Protein AF-A0A7Z9VWR6-F1 (afdb_monomer_lite)

Structure (mmCIF, N/CA/C/O backbone):
data_AF-A0A7Z9VWR6-F1
#
_entry.id   AF-A0A7Z9VWR6-F1
#
loop_
_atom_site.group_PDB
_atom_site.id
_atom_site.type_symbol
_atom_site.label_atom_id
_atom_site.label_alt_id
_atom_site.label_comp_id
_atom_site.label_asym_id
_atom_site.label_entity_id
_atom_site.label_seq_id
_atom_site.pdbx_PDB_ins_code
_atom_site.Cartn_x
_atom_site.Cartn_y
_atom_site.Cartn_z
_atom_site.occupancy
_atom_site.B_iso_or_equiv
_atom_site.auth_seq_id
_atom_site.auth_comp_id
_atom_site.auth_asym_id
_atom_site.auth_atom_id
_atom_site.pdbx_PDB_model_num
ATOM 1 N N . MET A 1 1 ? -10.856 31.402 -18.847 1.00 43.47 1 MET A N 1
ATOM 2 C CA . MET A 1 1 ? -9.515 31.817 -19.332 1.00 43.47 1 MET A CA 1
ATOM 3 C C . MET A 1 1 ? -8.543 30.628 -19.411 1.00 43.47 1 MET A C 1
ATOM 5 O O . MET A 1 1 ? -7.943 30.442 -20.462 1.00 43.47 1 MET A O 1
ATOM 9 N N . GLN A 1 2 ? -8.460 29.761 -18.387 1.00 47.66 2 GLN A N 1
ATOM 10 C CA . GLN A 1 2 ? -7.622 28.541 -18.389 1.00 47.66 2 GLN A CA 1
ATOM 11 C C . GLN A 1 2 ? -7.919 27.548 -19.532 1.00 47.66 2 GLN A C 1
ATOM 13 O O . GLN A 1 2 ? -6.990 27.059 -20.160 1.00 47.66 2 GLN A O 1
ATOM 18 N N . THR A 1 3 ? -9.185 27.295 -19.879 1.00 52.75 3 THR A N 1
ATOM 19 C CA . THR A 1 3 ? -9.566 26.319 -20.926 1.00 52.75 3 THR A CA 1
ATOM 20 C C . THR A 1 3 ? -9.165 26.751 -22.343 1.00 52.75 3 THR A C 1
ATOM 22 O O . THR A 1 3 ? -8.863 25.914 -23.189 1.00 52.75 3 THR A O 1
ATOM 25 N N . ILE A 1 4 ? -9.125 28.065 -22.599 1.00 48.59 4 ILE A N 1
ATOM 26 C CA . ILE A 1 4 ? -8.698 28.645 -23.884 1.00 48.59 4 ILE A CA 1
ATOM 27 C C . ILE A 1 4 ? -7.164 28.621 -23.980 1.00 48.59 4 ILE A C 1
ATOM 29 O O . ILE A 1 4 ? -6.626 28.216 -25.003 1.00 48.59 4 ILE A O 1
ATOM 33 N N . LEU A 1 5 ? -6.454 28.946 -22.891 1.00 46.69 5 LEU A N 1
ATOM 34 C CA . LEU A 1 5 ? -4.991 28.831 -22.809 1.00 46.69 5 LEU A CA 1
ATOM 35 C C . LEU A 1 5 ? -4.502 27.374 -22.932 1.00 46.69 5 LEU A C 1
ATOM 37 O O . LEU A 1 5 ? -3.526 27.132 -23.637 1.00 46.69 5 LEU A O 1
ATOM 41 N N . LYS A 1 6 ? -5.204 26.401 -22.325 1.00 55.91 6 LYS A N 1
ATOM 42 C CA . LYS A 1 6 ? -4.898 24.956 -22.433 1.00 55.91 6 LYS A CA 1
ATOM 43 C C . LYS A 1 6 ? -5.096 24.446 -23.872 1.00 55.91 6 LYS A C 1
ATOM 45 O O . LYS A 1 6 ? -4.271 23.686 -24.361 1.00 55.91 6 LYS A O 1
ATOM 50 N N . LYS A 1 7 ? -6.123 24.929 -24.590 1.00 56.31 7 LYS A N 1
ATOM 51 C CA . LYS A 1 7 ? -6.352 24.610 -26.016 1.00 56.31 7 LYS A CA 1
ATOM 52 C C . LYS A 1 7 ? -5.317 25.220 -26.969 1.00 56.31 7 LYS A C 1
ATOM 54 O O . LYS A 1 7 ? -5.042 24.622 -28.001 1.00 56.31 7 LYS A O 1
ATOM 59 N N . VAL A 1 8 ? -4.768 26.396 -26.654 1.00 52.62 8 VAL A N 1
ATOM 60 C CA . VAL A 1 8 ? -3.814 27.102 -27.533 1.00 52.62 8 VAL A CA 1
ATOM 61 C C . VAL A 1 8 ? -2.360 26.684 -27.274 1.00 52.62 8 VAL A C 1
ATOM 63 O O . VAL A 1 8 ? -1.583 26.593 -28.218 1.00 52.62 8 VAL A O 1
ATOM 66 N N . PHE A 1 9 ? -1.984 26.390 -26.023 1.00 58.44 9 PHE A N 1
ATOM 67 C CA . PHE A 1 9 ? -0.590 26.108 -25.641 1.00 58.44 9 PHE A CA 1
ATOM 68 C C . PHE A 1 9 ? -0.326 24.684 -25.109 1.00 58.44 9 PHE A C 1
ATOM 70 O O . PHE A 1 9 ? 0.810 24.395 -24.717 1.00 58.44 9 PHE A O 1
ATOM 77 N N . GLY A 1 10 ? -1.339 23.813 -25.070 1.00 69.56 10 GLY A N 1
ATOM 78 C CA . GLY A 1 10 ? -1.248 22.465 -24.496 1.00 69.56 10 GLY A CA 1
ATOM 79 C C . GLY A 1 10 ? -1.146 22.443 -22.964 1.00 69.56 10 GLY A C 1
ATOM 80 O O . GLY A 1 10 ? -0.957 23.475 -22.309 1.00 69.56 10 GLY A O 1
ATOM 81 N N . SER A 1 11 ? -1.291 21.250 -22.389 1.00 85.50 11 SER A N 1
ATOM 82 C CA . SER A 1 11 ? -1.062 20.948 -20.971 1.00 85.50 11 SER A CA 1
ATOM 83 C C . SER A 1 11 ? 0.440 20.959 -20.605 1.00 85.50 11 SER A C 1
ATOM 85 O O . SER A 1 11 ? 1.300 21.007 -21.488 1.00 85.50 11 SER A O 1
ATOM 87 N N . LYS A 1 12 ? 0.781 20.926 -19.300 1.00 87.88 12 LYS A N 1
ATOM 88 C CA . LYS A 1 12 ? 2.175 20.723 -18.829 1.00 87.88 12 LYS A CA 1
ATOM 89 C C . LYS A 1 12 ? 2.735 19.423 -19.424 1.00 87.88 12 LYS A C 1
ATOM 91 O O . LYS A 1 12 ? 3.821 19.447 -19.997 1.00 87.88 12 LYS A O 1
ATOM 96 N N . SER A 1 13 ? 1.940 18.354 -19.367 1.00 89.69 13 SER A N 1
ATOM 97 C CA . SER A 1 13 ? 2.261 17.042 -19.929 1.00 89.69 13 SER A CA 1
ATOM 98 C C . SER A 1 13 ? 2.502 17.109 -21.438 1.00 89.69 13 SER A C 1
ATOM 100 O O . SER A 1 13 ? 3.512 16.604 -21.906 1.00 89.69 13 SER A O 1
ATOM 102 N N . ASP A 1 14 ? 1.669 17.825 -22.204 1.00 88.88 14 ASP A N 1
ATOM 103 C CA . ASP A 1 14 ? 1.823 17.920 -23.668 1.00 88.88 14 ASP A CA 1
ATOM 104 C C . ASP A 1 14 ? 3.159 18.562 -24.059 1.00 88.88 14 ASP A C 1
ATOM 106 O O . ASP A 1 14 ? 3.779 18.190 -25.055 1.00 88.88 14 ASP A O 1
ATOM 110 N N . ARG A 1 15 ? 3.599 19.567 -23.293 1.00 90.69 15 ARG A N 1
ATOM 111 C CA . ARG A 1 15 ? 4.883 20.235 -23.530 1.00 90.69 15 ARG A CA 1
ATOM 112 C C . ARG A 1 15 ? 6.048 19.331 -23.163 1.00 90.69 15 ARG A C 1
ATOM 114 O O . ARG A 1 15 ? 7.011 19.291 -23.917 1.00 90.69 15 ARG A O 1
ATOM 121 N N . GLU A 1 16 ? 5.951 18.617 -22.045 1.00 93.50 16 GLU A N 1
ATOM 122 C CA . GLU A 1 16 ? 6.965 17.646 -21.635 1.00 93.50 16 GLU A CA 1
ATOM 123 C C . GLU A 1 16 ? 7.083 16.503 -22.651 1.00 93.50 16 GLU A C 1
ATOM 125 O O . GLU A 1 16 ? 8.179 16.218 -23.113 1.00 93.50 16 GLU A O 1
ATOM 130 N N . ILE A 1 17 ? 5.974 15.929 -23.119 1.00 93.69 17 ILE A N 1
ATOM 131 C CA . ILE A 1 17 ? 6.001 14.889 -24.157 1.00 93.69 17 ILE A CA 1
ATOM 132 C C . ILE A 1 17 ? 6.646 15.409 -25.448 1.00 93.69 17 ILE A C 1
ATOM 134 O O . ILE A 1 17 ? 7.482 14.725 -26.033 1.00 93.69 17 ILE A O 1
ATOM 138 N N . LYS A 1 18 ? 6.342 16.642 -25.875 1.00 93.06 18 LYS A N 1
ATOM 139 C CA . LYS A 1 18 ? 6.972 17.238 -27.067 1.00 93.06 18 LYS A CA 1
ATOM 140 C C . LYS A 1 18 ? 8.491 17.361 -26.957 1.00 93.06 18 LYS A C 1
ATOM 142 O O . LYS A 1 18 ? 9.161 17.242 -27.978 1.00 93.06 18 LYS A O 1
ATOM 147 N N . THR A 1 19 ? 9.040 17.601 -25.764 1.00 95.44 19 THR A N 1
ATOM 148 C CA . THR A 1 19 ? 10.502 17.645 -25.582 1.00 95.44 19 THR A CA 1
ATOM 149 C C . THR A 1 19 ? 11.134 16.256 -25.549 1.00 95.44 19 THR A C 1
ATOM 151 O O . THR A 1 19 ? 12.340 16.146 -25.755 1.00 95.44 19 THR A O 1
ATOM 154 N N . LEU A 1 20 ? 10.341 15.202 -25.330 1.00 96.19 20 LEU A N 1
ATOM 155 C CA . LEU A 1 20 ? 10.801 13.815 -25.368 1.00 96.19 20 LEU A CA 1
ATOM 156 C C . LEU A 1 20 ? 10.849 13.232 -26.780 1.00 96.19 20 LEU A C 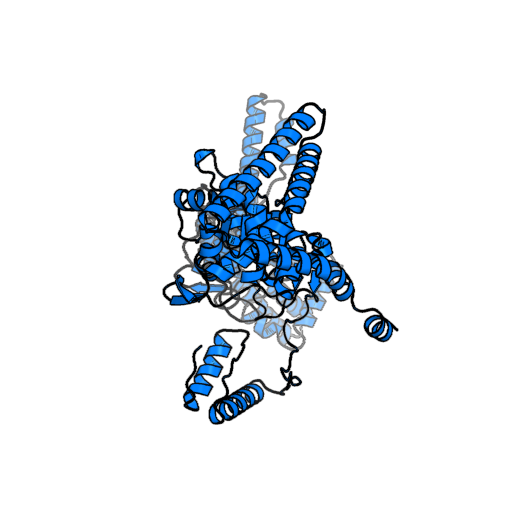1
ATOM 158 O O . LEU A 1 20 ? 11.685 12.370 -27.018 1.00 96.19 20 LEU A O 1
ATOM 162 N N . LEU A 1 21 ? 10.012 13.698 -27.714 1.00 94.81 21 LEU A N 1
ATOM 163 C CA . LEU A 1 21 ? 9.935 13.129 -29.069 1.00 94.81 21 LEU A CA 1
ATOM 164 C C . LEU A 1 21 ? 11.295 13.028 -29.789 1.00 94.81 21 LEU A C 1
ATOM 166 O O . LEU A 1 21 ? 11.590 11.944 -30.280 1.00 94.81 21 LEU A O 1
ATOM 170 N N . PRO A 1 22 ? 12.180 14.048 -29.776 1.00 97.81 22 PRO A N 1
ATOM 171 C CA . PRO A 1 22 ? 13.500 13.907 -30.397 1.00 97.81 22 PRO A CA 1
ATOM 172 C C . PRO A 1 22 ? 14.356 12.803 -29.758 1.00 97.81 22 PRO A C 1
ATOM 174 O O . PRO A 1 22 ? 15.099 12.116 -30.446 1.00 97.81 22 PRO A O 1
ATOM 177 N N . ILE A 1 23 ? 14.230 12.600 -28.441 1.00 97.94 23 ILE A N 1
ATOM 178 C CA . ILE A 1 23 ? 14.940 11.533 -27.720 1.00 97.94 23 ILE A CA 1
ATOM 179 C C . ILE A 1 23 ? 14.360 10.165 -28.103 1.00 97.94 23 ILE A C 1
ATOM 181 O O . ILE A 1 23 ? 15.105 9.201 -28.255 1.00 97.94 23 ILE A O 1
ATOM 185 N N . VAL A 1 24 ? 13.038 10.075 -28.278 1.00 98.12 24 VAL A N 1
ATOM 186 C CA . VAL A 1 24 ? 12.371 8.858 -28.765 1.00 98.12 24 VAL A CA 1
ATOM 187 C C . VAL A 1 24 ? 12.848 8.512 -30.179 1.00 98.12 24 VAL A C 1
ATOM 189 O O . VAL A 1 24 ? 13.181 7.356 -30.438 1.00 98.12 24 VAL A O 1
ATOM 192 N N . ASP A 1 25 ? 12.960 9.505 -31.062 1.00 98.06 25 ASP A N 1
ATOM 193 C CA . ASP A 1 25 ? 13.482 9.323 -32.420 1.00 98.06 25 ASP A CA 1
ATOM 194 C C . ASP A 1 25 ? 14.938 8.829 -32.406 1.00 98.06 25 ASP A C 1
ATOM 196 O O . ASP A 1 25 ? 15.275 7.891 -33.127 1.00 98.06 25 ASP A O 1
ATOM 200 N N . GLU A 1 26 ? 15.792 9.396 -31.547 1.00 98.12 26 GLU A N 1
ATOM 201 C CA . GLU A 1 26 ? 17.174 8.932 -31.350 1.00 98.12 26 GLU A CA 1
ATOM 202 C C . GLU A 1 26 ? 17.227 7.470 -30.868 1.00 98.12 26 GLU A C 1
ATOM 204 O O . GLU A 1 26 ? 18.002 6.675 -31.397 1.00 98.12 26 GLU A O 1
ATOM 209 N N . ILE A 1 27 ? 16.381 7.083 -29.905 1.00 98.44 27 ILE A N 1
ATOM 210 C CA . ILE A 1 27 ? 16.286 5.694 -29.419 1.00 98.44 27 ILE A CA 1
ATOM 211 C C . ILE A 1 27 ? 15.882 4.748 -30.553 1.00 98.44 27 ILE A C 1
ATOM 213 O O . ILE A 1 27 ? 16.460 3.671 -30.699 1.00 98.44 27 ILE A O 1
ATOM 217 N N . ASN A 1 28 ? 14.908 5.147 -31.371 1.00 98.00 28 ASN A N 1
ATOM 218 C CA . ASN A 1 28 ? 14.467 4.367 -32.523 1.00 98.00 28 ASN A CA 1
ATOM 219 C C . ASN A 1 28 ? 15.588 4.193 -33.555 1.00 98.00 28 ASN A C 1
ATOM 221 O O . ASN A 1 28 ? 15.816 3.075 -34.016 1.00 98.00 28 ASN A O 1
ATOM 225 N N . GLN A 1 29 ? 16.327 5.262 -33.859 1.00 97.94 29 GLN A N 1
ATOM 226 C CA . GLN A 1 29 ? 17.479 5.206 -34.762 1.00 97.94 29 GLN A CA 1
ATOM 227 C C . GLN A 1 29 ? 18.569 4.270 -34.232 1.00 97.94 29 GLN A C 1
ATOM 229 O O . GLN A 1 29 ? 19.084 3.445 -34.984 1.00 97.94 29 GLN A O 1
ATOM 234 N N . ILE A 1 30 ? 18.894 4.334 -32.935 1.00 97.69 30 ILE A N 1
ATOM 235 C CA . ILE A 1 30 ? 19.856 3.406 -32.322 1.00 97.69 30 ILE A CA 1
ATOM 236 C C . ILE A 1 30 ? 19.337 1.967 -32.425 1.00 97.69 30 ILE A C 1
ATOM 238 O O . ILE A 1 30 ? 20.088 1.086 -32.838 1.00 97.69 30 ILE A O 1
ATOM 242 N N . ALA A 1 31 ? 18.058 1.718 -32.126 1.00 96.56 31 ALA A N 1
ATOM 243 C CA . ALA A 1 31 ? 17.473 0.377 -32.201 1.00 96.56 31 ALA A CA 1
ATOM 244 C C . ALA A 1 31 ? 17.577 -0.220 -33.616 1.00 96.56 31 ALA A C 1
ATOM 246 O O . ALA A 1 31 ? 17.891 -1.396 -33.771 1.00 96.56 31 ALA A O 1
ATOM 247 N N . GLU A 1 32 ? 17.398 0.584 -34.667 1.00 95.19 32 GLU A N 1
ATOM 248 C CA . GLU A 1 32 ? 17.607 0.135 -36.050 1.00 95.19 32 GLU A CA 1
ATOM 249 C C . GLU A 1 32 ? 19.048 -0.330 -36.308 1.00 95.19 32 GLU A C 1
ATOM 251 O O . GLU A 1 32 ? 19.248 -1.358 -36.961 1.00 95.19 32 GLU A O 1
ATOM 256 N N . THR A 1 33 ? 20.052 0.351 -35.742 1.00 96.00 33 THR A N 1
ATOM 257 C CA . THR A 1 33 ? 21.464 -0.068 -35.861 1.00 96.00 33 THR A CA 1
ATOM 258 C C . THR A 1 33 ? 21.785 -1.366 -35.116 1.00 96.00 33 THR A C 1
ATOM 260 O O . THR A 1 33 ? 22.757 -2.042 -35.456 1.00 96.00 33 THR A O 1
ATOM 263 N N . LEU A 1 34 ? 20.966 -1.741 -34.128 1.00 94.44 34 LEU A N 1
ATOM 264 C CA . LEU A 1 34 ? 21.121 -2.973 -33.352 1.00 94.44 34 LEU A CA 1
ATOM 265 C C . LEU A 1 34 ? 20.451 -4.188 -34.009 1.00 94.44 34 LEU A C 1
ATOM 267 O O . LEU A 1 34 ? 20.709 -5.308 -33.585 1.00 94.44 34 LEU A O 1
ATOM 271 N N . SER A 1 35 ? 19.663 -4.003 -35.070 1.00 89.19 35 SER A N 1
ATOM 272 C CA . SER A 1 35 ? 18.909 -5.088 -35.726 1.00 89.19 35 SER A CA 1
ATOM 273 C C . SER A 1 35 ? 19.755 -6.239 -36.280 1.00 89.19 35 SER A C 1
ATOM 275 O O . SER A 1 35 ? 19.264 -7.351 -36.458 1.00 89.19 35 SER A O 1
ATOM 277 N N . SER A 1 36 ? 21.038 -5.999 -36.565 1.00 88.69 36 SER A N 1
ATOM 278 C CA . SER A 1 36 ? 21.970 -7.039 -37.015 1.00 88.69 36 SER A CA 1
ATOM 279 C C . SER A 1 36 ? 22.747 -7.702 -35.874 1.00 88.69 36 SER A C 1
ATOM 281 O O . SER A 1 36 ? 23.600 -8.548 -36.144 1.00 88.69 36 SER A O 1
ATOM 283 N N . LYS A 1 37 ? 22.543 -7.273 -34.623 1.00 90.75 37 LYS A N 1
ATOM 284 C CA . LYS A 1 37 ? 23.299 -7.744 -33.461 1.00 90.75 37 LYS A CA 1
ATOM 285 C C . LYS A 1 37 ? 22.699 -9.026 -32.905 1.00 90.75 37 LYS A C 1
ATOM 287 O O . LYS A 1 37 ? 21.493 -9.157 -32.745 1.00 90.75 37 LYS A O 1
ATOM 292 N N . SER A 1 38 ? 23.566 -9.973 -32.574 1.00 91.50 38 SER A N 1
ATOM 293 C CA . SER A 1 38 ? 23.179 -11.204 -31.890 1.00 91.50 38 SER A CA 1
ATOM 294 C C . SER A 1 38 ? 22.864 -10.961 -30.409 1.00 91.50 38 SER A C 1
ATOM 296 O O . SER A 1 38 ? 23.353 -10.011 -29.799 1.00 91.50 38 SER A O 1
ATOM 298 N N . GLU A 1 39 ? 22.100 -11.871 -29.799 1.00 89.88 39 GLU A N 1
ATOM 299 C CA . GLU A 1 39 ? 21.816 -11.865 -28.353 1.00 89.88 39 GLU A CA 1
ATOM 300 C C . GLU A 1 39 ? 23.105 -11.804 -27.514 1.00 89.88 39 GLU A C 1
ATOM 302 O O . GLU A 1 39 ? 23.198 -11.031 -26.566 1.00 89.88 39 GLU A O 1
ATOM 307 N N . VAL A 1 40 ? 24.145 -12.541 -27.919 1.00 93.75 40 VAL A N 1
ATOM 308 C CA . VAL A 1 40 ? 25.452 -12.554 -27.240 1.00 93.75 40 VAL A CA 1
ATOM 309 C C . VAL A 1 40 ? 26.121 -11.176 -27.266 1.00 93.75 40 VAL A C 1
ATOM 311 O O . VAL A 1 40 ? 26.703 -10.759 -26.265 1.00 93.75 40 VAL A O 1
ATOM 314 N N . GLU A 1 41 ? 26.025 -10.449 -28.381 1.00 95.62 41 GLU A N 1
ATOM 315 C CA . GLU A 1 41 ? 26.565 -9.088 -28.479 1.00 95.62 41 GLU A CA 1
ATOM 316 C C . GLU A 1 41 ? 25.799 -8.107 -27.583 1.00 95.62 41 GLU A C 1
ATOM 318 O O . GLU A 1 41 ? 26.427 -7.276 -26.929 1.00 95.62 41 GLU A O 1
ATOM 323 N N . LEU A 1 42 ? 24.467 -8.221 -27.506 1.00 95.25 42 LEU A N 1
ATOM 324 C CA . LEU A 1 42 ? 23.648 -7.378 -26.627 1.00 95.25 42 LEU A CA 1
ATOM 325 C C . LEU A 1 42 ? 23.963 -7.634 -25.146 1.00 95.25 42 LEU A C 1
ATOM 327 O O . LEU A 1 42 ? 24.132 -6.683 -24.384 1.00 95.25 42 LEU A O 1
ATOM 331 N N . VAL A 1 43 ? 24.120 -8.899 -24.744 1.00 97.06 43 VAL A N 1
ATOM 332 C CA . VAL A 1 43 ? 24.532 -9.266 -23.378 1.00 97.06 43 VAL A CA 1
ATOM 333 C C . VAL A 1 43 ? 25.933 -8.738 -23.062 1.00 97.06 43 VAL A C 1
ATOM 335 O O . VAL A 1 43 ? 26.143 -8.155 -21.998 1.00 97.06 43 VAL A O 1
ATOM 338 N N . SER A 1 44 ? 26.893 -8.890 -23.985 1.00 97.75 44 SER A N 1
ATOM 339 C CA . SER A 1 44 ? 28.249 -8.349 -23.810 1.00 97.75 44 SER A CA 1
ATOM 340 C C . SER A 1 44 ? 28.213 -6.837 -23.602 1.00 97.75 44 SER A C 1
ATOM 342 O O . SER A 1 44 ? 28.842 -6.325 -22.675 1.00 97.75 44 SER A O 1
ATOM 344 N N . ARG A 1 45 ? 27.415 -6.122 -24.405 1.00 97.31 45 ARG A N 1
ATOM 345 C CA . ARG A 1 45 ? 27.274 -4.671 -24.276 1.00 97.31 45 ARG A CA 1
ATOM 346 C C . ARG A 1 45 ? 26.622 -4.266 -22.952 1.00 97.31 45 ARG A C 1
ATOM 348 O O . ARG A 1 45 ? 27.094 -3.335 -22.308 1.00 97.31 45 ARG A O 1
ATOM 355 N N . ALA A 1 46 ? 25.602 -4.991 -22.491 1.00 97.69 46 ALA A N 1
ATOM 356 C CA . ALA A 1 46 ? 24.985 -4.746 -21.185 1.00 97.69 46 ALA A CA 1
ATOM 357 C C . ALA A 1 46 ? 25.996 -4.904 -20.032 1.00 97.69 46 ALA A C 1
ATOM 359 O O . ALA A 1 46 ? 26.012 -4.105 -19.094 1.00 97.69 46 ALA A O 1
ATOM 360 N N . GLN A 1 47 ? 26.880 -5.904 -20.116 1.00 97.81 47 GLN A N 1
ATOM 361 C CA . GLN A 1 47 ? 27.941 -6.123 -19.131 1.00 97.81 47 GLN A CA 1
ATOM 362 C C . GLN A 1 47 ? 29.019 -5.032 -19.157 1.00 97.81 47 GLN A C 1
ATOM 364 O O . GLN A 1 47 ? 29.542 -4.680 -18.100 1.00 97.81 47 GLN A O 1
ATOM 369 N N . GLU A 1 48 ? 29.361 -4.497 -20.331 1.00 98.00 48 GLU A N 1
ATOM 370 C CA . GLU A 1 48 ? 30.258 -3.340 -20.458 1.00 98.00 48 GLU A CA 1
ATOM 371 C C . GLU A 1 48 ? 29.661 -2.106 -19.779 1.00 98.00 48 GLU A C 1
ATOM 373 O O . GLU A 1 48 ? 30.298 -1.539 -18.895 1.00 98.00 48 GLU A O 1
ATOM 378 N N . ILE A 1 49 ? 28.408 -1.768 -20.102 1.00 98.19 49 ILE A N 1
ATOM 379 C CA . ILE A 1 49 ? 27.694 -0.632 -19.499 1.00 98.19 49 ILE A CA 1
ATOM 380 C C . ILE A 1 49 ? 27.628 -0.784 -17.972 1.00 98.19 49 ILE A C 1
ATOM 382 O O . ILE A 1 49 ? 27.921 0.155 -17.235 1.00 98.19 49 ILE A O 1
ATOM 386 N N . ARG A 1 50 ? 27.310 -1.987 -17.471 1.00 98.19 50 ARG A N 1
ATOM 387 C CA . ARG A 1 50 ? 27.331 -2.296 -16.030 1.00 98.19 50 ARG A CA 1
ATOM 388 C C . ARG A 1 50 ? 28.694 -2.003 -15.398 1.00 98.19 50 ARG A C 1
ATOM 390 O O . ARG A 1 50 ? 28.749 -1.378 -14.342 1.00 98.19 50 ARG A O 1
ATOM 397 N N . LYS A 1 51 ? 29.791 -2.449 -16.017 1.00 97.88 51 LYS A N 1
ATOM 398 C CA . LYS A 1 51 ? 31.151 -2.200 -15.505 1.00 97.88 51 LYS A CA 1
ATOM 399 C C . LYS A 1 51 ? 31.478 -0.711 -15.482 1.00 97.88 51 LYS A C 1
ATOM 401 O O . LYS A 1 51 ? 32.057 -0.248 -14.506 1.00 97.88 51 LYS A O 1
ATOM 406 N N . GLU A 1 52 ? 31.096 0.025 -16.521 1.00 97.50 52 GLU A N 1
ATOM 407 C CA . GLU A 1 52 ? 31.318 1.470 -16.613 1.00 97.50 52 GLU A CA 1
ATOM 408 C C . GLU A 1 52 ? 30.545 2.224 -15.515 1.00 97.50 52 GLU A C 1
ATOM 410 O O . GLU A 1 52 ? 31.139 3.035 -14.804 1.00 97.50 52 GLU A O 1
ATOM 415 N N . ILE A 1 53 ? 29.269 1.887 -15.286 1.00 96.69 53 ILE A N 1
ATOM 416 C CA . ILE A 1 53 ? 28.449 2.473 -14.209 1.00 96.69 53 ILE A CA 1
ATOM 417 C C . ILE A 1 53 ? 29.048 2.183 -12.824 1.00 96.69 53 ILE A C 1
ATOM 419 O O . ILE A 1 53 ? 29.206 3.099 -12.014 1.00 96.69 53 ILE A O 1
ATOM 423 N N . ILE A 1 54 ? 29.400 0.922 -12.547 1.00 96.06 54 ILE A N 1
ATOM 424 C CA . ILE A 1 54 ? 29.964 0.519 -11.249 1.00 96.06 54 ILE A CA 1
ATOM 425 C C . ILE A 1 54 ? 31.314 1.208 -11.017 1.00 96.06 54 ILE A C 1
ATOM 427 O O . ILE A 1 54 ? 31.516 1.815 -9.968 1.00 96.06 54 ILE A O 1
ATOM 431 N N . SER A 1 55 ? 32.203 1.203 -12.015 1.00 95.75 55 SER A N 1
ATOM 432 C CA . SER A 1 55 ? 33.515 1.852 -11.923 1.00 95.75 55 SER A CA 1
ATOM 433 C C . SER A 1 55 ? 33.398 3.361 -11.704 1.00 95.75 55 SER A C 1
ATOM 435 O O . SER A 1 55 ? 34.196 3.931 -10.957 1.00 95.75 55 SER A O 1
ATOM 437 N N . ALA A 1 56 ? 32.423 4.026 -12.334 1.00 94.75 56 ALA A N 1
ATOM 438 C CA . ALA A 1 56 ? 32.179 5.451 -12.129 1.00 94.75 56 ALA A CA 1
ATOM 439 C C . ALA A 1 56 ? 31.736 5.743 -10.687 1.00 94.75 56 ALA A C 1
ATOM 441 O O . ALA A 1 56 ? 32.225 6.691 -10.067 1.00 94.75 56 ALA A O 1
ATOM 442 N N . ARG A 1 57 ? 30.860 4.899 -10.125 1.00 93.75 57 ARG A N 1
ATOM 443 C CA . ARG A 1 57 ? 30.423 5.012 -8.728 1.00 93.75 57 ARG A CA 1
ATOM 444 C C . ARG A 1 57 ? 31.573 4.777 -7.748 1.00 93.75 57 ARG A C 1
ATOM 446 O O . ARG A 1 57 ? 31.757 5.591 -6.850 1.00 93.75 57 ARG A O 1
ATOM 453 N N . GLU A 1 58 ? 32.338 3.700 -7.921 1.00 93.75 58 GLU A N 1
ATOM 454 C CA . GLU A 1 58 ? 33.478 3.362 -7.055 1.00 93.75 58 GLU A CA 1
ATOM 455 C C . GLU A 1 58 ? 34.540 4.468 -7.063 1.00 93.75 58 GLU A C 1
ATOM 457 O O . GLU A 1 58 ? 35.043 4.858 -6.009 1.00 93.75 58 GLU A O 1
ATOM 462 N N . SER A 1 59 ? 34.831 5.031 -8.241 1.00 93.44 59 SER A N 1
ATOM 463 C CA . SER A 1 59 ? 35.770 6.153 -8.374 1.00 93.44 59 SER A CA 1
ATOM 464 C C . SER A 1 59 ? 35.259 7.392 -7.634 1.00 93.44 59 SER A C 1
ATOM 466 O O . SER A 1 59 ? 35.999 8.020 -6.878 1.00 93.44 59 SER A O 1
ATOM 468 N N . ALA A 1 60 ? 33.969 7.711 -7.783 1.00 91.69 60 ALA A N 1
ATOM 469 C CA . ALA A 1 60 ? 33.348 8.816 -7.061 1.00 91.69 60 ALA A CA 1
ATOM 470 C C . ALA A 1 60 ? 33.348 8.595 -5.541 1.00 91.69 60 ALA A C 1
ATOM 472 O O . ALA A 1 60 ? 33.514 9.545 -4.780 1.00 91.69 60 ALA A O 1
ATOM 473 N N . GLU A 1 61 ? 33.173 7.357 -5.082 1.00 90.81 61 GLU A N 1
ATOM 474 C CA . GLU A 1 61 ? 33.220 7.016 -3.663 1.00 90.81 61 GLU A CA 1
ATOM 475 C C . GLU A 1 61 ? 34.601 7.249 -3.066 1.00 90.81 61 GLU A C 1
ATOM 477 O O . GLU A 1 61 ? 34.699 7.919 -2.038 1.00 90.81 61 GLU A O 1
ATOM 482 N N . GLN A 1 62 ? 35.658 6.804 -3.743 1.00 90.31 62 GLN A N 1
ATOM 483 C CA . GLN A 1 62 ? 37.036 7.052 -3.316 1.00 90.31 62 GLN A CA 1
ATOM 484 C C . GLN A 1 62 ? 37.337 8.557 -3.228 1.00 90.31 62 GLN A C 1
ATOM 486 O O . GLN A 1 62 ? 37.813 9.031 -2.199 1.00 90.31 62 GLN A O 1
ATOM 491 N N . GLU A 1 63 ? 36.971 9.338 -4.250 1.00 89.25 63 GLU A N 1
ATOM 492 C CA . GLU A 1 63 ? 37.188 10.794 -4.262 1.00 89.25 63 GLU A CA 1
ATOM 493 C C . GLU A 1 63 ? 36.394 11.555 -3.187 1.00 89.25 63 GLU A C 1
ATOM 495 O O . GLU A 1 63 ? 36.797 12.635 -2.738 1.00 89.25 63 GLU A O 1
ATOM 500 N N . LEU A 1 64 ? 35.211 11.057 -2.820 1.00 88.69 64 LEU A N 1
ATOM 501 C CA . LEU A 1 64 ? 34.343 11.704 -1.837 1.00 88.69 64 LEU A CA 1
ATOM 502 C C . LEU A 1 64 ? 34.677 11.289 -0.401 1.00 88.69 64 LEU A C 1
ATOM 504 O O . LEU A 1 64 ? 34.494 12.112 0.493 1.00 88.69 64 LEU A O 1
ATOM 508 N N . GLN A 1 65 ? 35.191 10.076 -0.175 1.00 83.69 65 GLN A N 1
ATOM 509 C CA . GLN A 1 65 ? 35.658 9.620 1.142 1.00 83.69 65 GLN A CA 1
ATOM 510 C C . GLN A 1 65 ? 36.858 10.436 1.652 1.00 83.69 65 GLN A C 1
ATOM 512 O O . GLN A 1 65 ? 37.010 10.620 2.857 1.00 83.69 65 GLN A O 1
ATOM 517 N N . GLU A 1 66 ? 37.674 10.992 0.752 1.00 79.44 66 GLU A N 1
ATOM 518 C CA . GLU A 1 66 ? 38.776 11.902 1.101 1.00 79.44 66 GLU A CA 1
ATOM 519 C C . GLU A 1 66 ? 38.300 13.292 1.567 1.00 79.44 66 GLU A C 1
ATOM 521 O O . GLU A 1 66 ? 39.082 14.097 2.082 1.00 79.44 66 GLU A O 1
ATOM 526 N N . LYS A 1 67 ? 37.007 13.597 1.406 1.00 81.38 67 LYS A N 1
ATOM 527 C CA . LYS A 1 67 ? 36.395 14.856 1.835 1.00 81.38 67 LYS A CA 1
ATOM 528 C C . LYS A 1 67 ? 35.679 14.623 3.166 1.00 81.38 67 LYS A C 1
ATOM 530 O O . LYS A 1 67 ? 34.931 13.666 3.311 1.00 81.38 67 LYS A O 1
ATOM 535 N N . ASN A 1 68 ? 35.853 15.533 4.128 1.00 83.50 68 ASN A N 1
ATOM 536 C CA . ASN A 1 68 ? 35.157 15.512 5.428 1.00 83.50 68 ASN A CA 1
ATOM 537 C C . ASN A 1 68 ? 33.650 15.830 5.282 1.00 83.50 68 ASN A C 1
ATOM 539 O O . ASN A 1 68 ? 33.178 16.865 5.754 1.00 83.50 68 ASN A O 1
ATOM 543 N N . LEU A 1 69 ? 32.908 14.975 4.581 1.00 87.50 69 LEU A N 1
ATOM 544 C CA . LEU A 1 69 ? 31.471 15.075 4.334 1.00 87.50 69 LEU A CA 1
ATOM 545 C C . LEU A 1 69 ? 30.690 14.268 5.372 1.00 87.50 69 LEU A C 1
ATOM 547 O O . LEU A 1 69 ? 31.172 13.270 5.905 1.00 87.50 69 LEU A O 1
ATOM 551 N N . THR A 1 70 ? 29.448 14.670 5.632 1.00 89.56 70 THR A N 1
ATOM 552 C CA . THR A 1 70 ? 28.521 13.827 6.399 1.00 89.56 70 THR A CA 1
ATOM 553 C C . THR A 1 70 ? 28.055 12.630 5.561 1.00 89.56 70 THR A C 1
ATOM 555 O O . THR A 1 70 ? 27.991 12.705 4.334 1.00 89.56 70 THR A O 1
ATOM 558 N N . GLU A 1 71 ? 27.645 11.536 6.210 1.00 85.81 71 GLU A N 1
ATOM 559 C CA . GLU A 1 71 ? 27.136 10.327 5.535 1.00 85.81 71 GLU A CA 1
ATOM 560 C C . GLU A 1 71 ? 25.979 10.637 4.564 1.00 85.81 71 GLU A C 1
ATOM 562 O O . GLU A 1 71 ? 25.911 10.121 3.447 1.00 85.81 71 GLU A O 1
ATOM 567 N N . LYS A 1 72 ? 25.100 11.569 4.950 1.00 86.69 72 LYS A N 1
ATOM 568 C CA . LYS A 1 72 ? 23.971 12.014 4.124 1.00 86.69 72 LYS A CA 1
ATOM 569 C C . LYS A 1 72 ? 24.420 12.770 2.871 1.00 86.69 72 LYS A C 1
ATOM 571 O O . LYS A 1 72 ? 23.823 12.604 1.806 1.00 86.69 72 LYS A O 1
ATOM 576 N N . GLU A 1 73 ? 25.438 13.619 2.987 1.00 89.06 73 GLU A N 1
ATOM 577 C CA . GLU A 1 73 ? 25.996 14.364 1.853 1.00 89.06 73 GLU A CA 1
ATOM 578 C C . GLU A 1 73 ? 26.743 13.438 0.898 1.00 89.06 73 GLU A C 1
ATOM 580 O O . GLU A 1 73 ? 26.538 13.530 -0.314 1.00 89.06 73 GLU A O 1
ATOM 585 N N . LEU A 1 74 ? 27.533 12.508 1.445 1.00 88.88 74 LEU A N 1
ATOM 586 C CA . LEU A 1 74 ? 28.224 11.471 0.685 1.00 88.88 74 LEU A CA 1
ATOM 587 C C . LEU A 1 74 ? 27.226 10.646 -0.133 1.00 88.88 74 LEU A C 1
ATOM 589 O O . LEU A 1 74 ? 27.347 10.577 -1.356 1.00 88.88 74 LEU A O 1
ATOM 593 N N . LYS A 1 75 ? 26.180 10.109 0.514 1.00 89.12 75 LYS A N 1
ATOM 594 C CA . LYS A 1 75 ? 25.127 9.328 -0.153 1.00 89.12 75 LYS A CA 1
ATOM 595 C C . LYS A 1 75 ? 24.476 10.110 -1.298 1.00 89.12 75 LYS A C 1
ATOM 597 O O . LYS A 1 75 ? 24.311 9.578 -2.393 1.00 89.12 75 LYS A O 1
ATOM 602 N N . LYS A 1 76 ? 24.139 11.383 -1.068 1.00 90.81 76 LYS A N 1
ATOM 603 C CA . LYS A 1 76 ? 23.486 12.239 -2.070 1.00 90.81 76 LYS A CA 1
ATOM 604 C C . LYS A 1 76 ? 24.388 12.538 -3.271 1.00 90.81 76 LYS A C 1
ATOM 606 O O . LYS A 1 76 ? 23.906 12.561 -4.402 1.00 90.81 76 LYS A O 1
ATOM 611 N N . LEU A 1 77 ? 25.675 12.797 -3.041 1.00 91.06 77 LEU A N 1
ATOM 612 C CA . LEU A 1 77 ? 26.636 13.050 -4.117 1.00 91.06 77 LEU A CA 1
ATOM 613 C C . LEU A 1 77 ? 26.910 11.781 -4.926 1.00 91.06 77 LEU A C 1
ATOM 615 O O . LEU A 1 77 ? 26.867 11.842 -6.151 1.00 91.06 77 LEU A O 1
ATOM 619 N N . LEU A 1 78 ? 27.081 10.638 -4.257 1.00 91.12 78 LEU A N 1
ATOM 620 C CA . LEU A 1 78 ? 27.226 9.335 -4.908 1.00 91.12 78 LEU A CA 1
ATOM 621 C C . LEU A 1 78 ? 26.034 8.997 -5.791 1.00 91.12 78 LEU A C 1
ATOM 623 O O . LEU A 1 78 ? 26.204 8.649 -6.956 1.00 91.12 78 LEU A O 1
ATOM 627 N N . GLN A 1 79 ? 24.827 9.153 -5.251 1.00 91.12 79 GLN A N 1
ATOM 628 C CA . GLN A 1 79 ? 23.598 8.945 -6.003 1.00 91.12 79 GLN A CA 1
ATOM 629 C C . GLN A 1 79 ? 23.537 9.853 -7.237 1.00 91.12 79 GLN A C 1
ATOM 631 O O . GLN A 1 79 ? 23.146 9.409 -8.312 1.00 91.12 79 GLN A O 1
ATOM 636 N N . LYS A 1 80 ? 23.927 11.126 -7.102 1.00 92.19 80 LYS A N 1
ATOM 637 C CA . LYS A 1 80 ? 23.922 12.073 -8.220 1.00 92.19 80 LYS A CA 1
ATOM 638 C C . LYS A 1 80 ? 24.911 11.668 -9.316 1.00 92.19 80 LYS A C 1
ATOM 640 O O . LYS A 1 80 ? 24.563 11.772 -10.489 1.00 92.19 80 LYS A O 1
ATOM 645 N N . THR A 1 81 ? 26.113 11.228 -8.948 1.00 91.62 81 THR A N 1
ATOM 646 C CA . THR A 1 81 ? 27.117 10.770 -9.918 1.00 91.62 81 THR A CA 1
ATOM 647 C C . THR A 1 81 ? 26.662 9.497 -10.622 1.00 91.62 81 THR A C 1
ATOM 649 O O . THR A 1 81 ? 26.647 9.471 -11.847 1.00 91.62 81 THR A O 1
ATOM 652 N N . GLU A 1 82 ? 26.196 8.493 -9.869 1.00 92.81 82 GLU A N 1
ATOM 653 C CA . GLU A 1 82 ? 25.629 7.258 -10.430 1.00 92.81 82 GLU A CA 1
ATOM 654 C C . GLU A 1 82 ? 24.487 7.570 -11.403 1.00 92.81 82 GLU A C 1
ATOM 656 O O . GLU A 1 82 ? 24.498 7.088 -12.531 1.00 92.81 82 GLU A O 1
ATOM 661 N N . GLN A 1 83 ? 23.539 8.428 -11.012 1.00 94.00 83 GLN A N 1
ATOM 662 C CA . GLN A 1 83 ? 22.414 8.786 -11.875 1.00 94.00 83 GLN A CA 1
ATOM 663 C C . GLN A 1 83 ? 22.868 9.509 -13.147 1.00 94.00 83 GLN A C 1
ATOM 665 O O . GLN A 1 83 ? 22.330 9.226 -14.210 1.00 94.00 83 GLN A O 1
ATOM 670 N N . SER A 1 84 ? 23.868 10.392 -13.061 1.00 95.06 84 SER A N 1
ATOM 671 C CA . SER A 1 84 ? 24.425 11.064 -14.242 1.00 95.06 84 SER A CA 1
ATOM 672 C C . SER A 1 84 ? 24.998 10.059 -15.238 1.00 95.06 84 SER A C 1
ATOM 674 O O . SER A 1 84 ? 24.716 10.160 -16.425 1.00 95.06 84 SER A O 1
ATOM 676 N N . THR A 1 85 ? 25.758 9.069 -14.762 1.00 95.69 85 THR A N 1
ATOM 677 C CA . THR A 1 85 ? 26.307 8.013 -15.622 1.00 95.69 85 THR A CA 1
ATOM 678 C C . THR A 1 85 ? 25.197 7.132 -16.192 1.00 95.69 85 THR A C 1
ATOM 680 O O . THR A 1 85 ? 25.192 6.835 -17.379 1.00 95.69 85 THR A O 1
ATOM 683 N N . VAL A 1 86 ? 24.207 6.750 -15.383 1.00 97.06 86 VAL A N 1
ATOM 684 C CA . VAL A 1 86 ? 23.049 5.970 -15.849 1.00 97.06 86 VAL A CA 1
ATOM 685 C C . VAL A 1 86 ? 22.267 6.718 -16.945 1.00 97.06 86 VAL A C 1
ATOM 687 O O . VAL A 1 86 ? 21.871 6.103 -17.937 1.00 97.06 86 VAL A O 1
ATOM 690 N N . ASP A 1 87 ? 22.078 8.033 -16.807 1.00 97.00 87 ASP A N 1
ATOM 691 C CA . ASP A 1 87 ? 21.370 8.872 -17.783 1.00 97.00 87 ASP A CA 1
ATOM 692 C C . ASP A 1 87 ? 22.086 8.912 -19.150 1.00 97.00 87 ASP A C 1
ATOM 694 O O . ASP A 1 87 ? 21.425 8.991 -20.191 1.00 97.00 87 ASP A O 1
ATOM 698 N N . GLU A 1 88 ? 23.422 8.824 -19.171 1.00 97.62 88 GLU A N 1
ATOM 699 C CA . GLU A 1 88 ? 24.223 8.802 -20.406 1.00 97.62 88 GLU A CA 1
ATOM 700 C C . GLU A 1 88 ? 23.902 7.574 -21.270 1.00 97.62 88 GLU A C 1
ATOM 702 O O . GLU A 1 88 ? 23.752 7.699 -22.489 1.00 97.62 88 GLU A O 1
ATOM 707 N N . TYR A 1 89 ? 23.691 6.412 -20.643 1.00 98.19 89 TYR A N 1
ATOM 708 C CA . TYR A 1 89 ? 23.354 5.164 -21.340 1.00 98.19 89 TYR A CA 1
ATOM 709 C C . TYR A 1 89 ? 21.861 4.982 -21.606 1.00 98.19 89 TYR A C 1
ATOM 711 O O . TYR A 1 89 ? 21.482 4.007 -22.257 1.00 98.19 89 TYR A O 1
ATOM 719 N N . MET A 1 90 ? 20.996 5.896 -21.151 1.00 98.44 90 MET A N 1
ATOM 720 C CA . MET A 1 90 ? 19.542 5.723 -21.244 1.00 98.44 90 MET A CA 1
ATOM 721 C C . MET A 1 90 ? 19.076 5.402 -22.664 1.00 98.44 90 MET A C 1
ATOM 723 O O . MET A 1 90 ? 18.297 4.473 -22.872 1.00 98.44 90 MET A O 1
ATOM 727 N N . ARG A 1 91 ? 19.577 6.148 -23.652 1.00 98.56 91 ARG A N 1
ATOM 728 C CA . ARG A 1 91 ? 19.170 5.979 -25.051 1.00 98.56 91 ARG A CA 1
ATOM 729 C C . ARG A 1 91 ? 19.565 4.611 -25.604 1.00 98.56 91 ARG A C 1
ATOM 731 O O . ARG A 1 91 ? 18.748 3.938 -26.225 1.00 98.56 91 ARG A O 1
ATOM 738 N N . GLU A 1 92 ? 20.808 4.208 -25.352 1.00 98.31 92 GLU A N 1
ATOM 739 C CA . GLU A 1 92 ? 21.355 2.932 -25.811 1.00 98.31 92 GLU A CA 1
ATOM 740 C C . GLU A 1 92 ? 20.649 1.756 -25.126 1.00 98.31 92 GLU A C 1
ATOM 742 O O . GLU A 1 92 ? 20.156 0.856 -25.801 1.00 98.31 92 GLU A O 1
ATOM 747 N N . ALA A 1 93 ? 20.496 1.801 -23.802 1.00 98.50 93 ALA A N 1
ATOM 748 C CA . ALA A 1 93 ? 19.828 0.751 -23.041 1.00 98.50 93 ALA A CA 1
ATOM 749 C C . ALA A 1 93 ? 18.357 0.574 -23.455 1.00 98.50 93 ALA A C 1
ATOM 751 O O . ALA A 1 93 ? 17.875 -0.552 -23.585 1.00 98.50 93 ALA A O 1
ATOM 752 N N . PHE A 1 94 ? 17.636 1.669 -23.711 1.00 98.69 94 PHE A N 1
ATOM 753 C CA . PHE A 1 94 ? 16.236 1.605 -24.146 1.00 98.69 94 PHE A CA 1
ATOM 754 C C . PHE A 1 94 ? 16.121 1.020 -25.557 1.00 98.69 94 PHE A C 1
ATOM 756 O O . PHE A 1 94 ? 15.222 0.218 -25.824 1.00 98.69 94 PHE A O 1
ATOM 763 N N . ALA A 1 95 ? 17.059 1.366 -26.441 1.00 98.56 95 ALA A N 1
ATOM 764 C CA . ALA A 1 95 ? 17.157 0.775 -27.768 1.00 98.56 95 ALA A CA 1
ATOM 765 C C . ALA A 1 95 ? 17.450 -0.734 -27.706 1.00 98.56 95 ALA A C 1
ATOM 767 O O . ALA A 1 95 ? 16.808 -1.502 -28.420 1.00 98.56 95 ALA A O 1
ATOM 768 N N . MET A 1 96 ? 18.341 -1.178 -26.810 1.00 98.44 96 MET A N 1
ATOM 769 C CA . MET A 1 96 ? 18.630 -2.602 -26.586 1.00 98.44 96 MET A CA 1
ATOM 770 C C . MET A 1 96 ? 17.395 -3.377 -26.114 1.00 98.44 96 MET A C 1
ATOM 772 O O . MET A 1 96 ? 17.127 -4.473 -26.609 1.00 98.44 96 MET A O 1
ATOM 776 N N . VAL A 1 97 ? 16.608 -2.810 -25.193 1.00 98.31 97 VAL A N 1
ATOM 777 C CA . VAL A 1 97 ? 15.347 -3.421 -24.737 1.00 98.31 97 VAL A CA 1
ATOM 778 C C . VAL A 1 97 ? 14.341 -3.503 -25.882 1.00 98.31 97 VAL A C 1
ATOM 780 O O . VAL A 1 97 ? 13.748 -4.560 -26.098 1.00 98.31 97 VAL A O 1
ATOM 783 N N . LYS A 1 98 ? 14.177 -2.426 -26.661 1.00 98.06 98 LYS A N 1
ATOM 784 C CA . LYS A 1 98 ? 13.289 -2.418 -27.832 1.00 98.06 98 LYS A CA 1
ATOM 785 C C . LYS A 1 98 ? 13.693 -3.473 -28.864 1.00 98.06 98 LYS A C 1
ATOM 787 O O . LYS A 1 98 ? 12.821 -4.181 -29.367 1.00 98.06 98 LYS A O 1
ATOM 792 N N . GLU A 1 99 ? 14.986 -3.607 -29.148 1.00 97.56 99 GLU A N 1
ATOM 793 C CA . GLU A 1 99 ? 15.489 -4.617 -30.083 1.00 97.56 99 GLU A CA 1
ATOM 794 C C . GLU A 1 99 ? 15.323 -6.039 -29.535 1.00 97.56 99 GLU A C 1
ATOM 796 O O . GLU A 1 99 ? 14.897 -6.939 -30.250 1.00 97.56 99 GLU A O 1
ATOM 801 N N . THR A 1 100 ? 15.526 -6.240 -28.233 1.00 97.38 100 THR A N 1
ATOM 802 C CA . THR A 1 100 ? 15.258 -7.532 -27.581 1.00 97.38 100 THR A CA 1
ATOM 803 C C . THR A 1 100 ? 13.786 -7.925 -27.704 1.00 97.38 100 THR A C 1
ATOM 805 O O . THR A 1 100 ? 13.474 -9.065 -28.043 1.00 97.38 100 THR A O 1
ATOM 808 N N . CYS A 1 101 ? 12.864 -6.975 -27.520 1.00 97.06 101 CYS A N 1
ATOM 809 C CA . CYS A 1 101 ? 11.435 -7.206 -27.743 1.00 97.06 101 CYS A CA 1
ATOM 810 C C . CYS A 1 101 ? 11.136 -7.589 -29.203 1.00 97.06 101 CYS A C 1
ATOM 812 O O . CYS A 1 101 ? 10.273 -8.428 -29.453 1.00 97.06 101 CYS A O 1
ATOM 814 N N . ARG A 1 102 ? 11.856 -7.007 -30.172 1.00 95.69 102 ARG A N 1
ATOM 815 C CA . ARG A 1 102 ? 11.741 -7.363 -31.594 1.00 95.69 102 ARG A CA 1
ATOM 816 C C . ARG A 1 102 ? 12.252 -8.780 -31.867 1.00 95.69 102 ARG A C 1
ATOM 818 O O . ARG A 1 102 ? 11.580 -9.524 -32.574 1.00 95.69 102 ARG A O 1
ATOM 825 N N . HIS A 1 103 ? 13.380 -9.180 -31.284 1.00 94.25 103 HIS A N 1
ATOM 826 C CA . HIS A 1 103 ? 13.908 -10.544 -31.404 1.00 94.25 103 HIS A CA 1
ATOM 827 C C . HIS A 1 103 ? 12.983 -11.605 -30.798 1.00 94.25 103 HIS A C 1
ATOM 829 O O . HIS A 1 103 ? 12.911 -12.723 -31.303 1.00 94.25 103 HIS A O 1
ATOM 835 N N . LEU A 1 104 ? 12.249 -11.252 -29.741 1.00 95.12 104 LEU A N 1
ATOM 836 C CA . LEU A 1 104 ? 11.295 -12.146 -29.087 1.00 95.12 104 LEU A CA 1
ATOM 837 C C . LEU A 1 104 ? 9.996 -12.352 -29.879 1.00 95.12 104 LEU A C 1
ATOM 839 O O . LEU A 1 104 ? 9.227 -13.242 -29.528 1.00 95.12 104 LEU A O 1
ATOM 843 N N . MET A 1 105 ? 9.740 -11.595 -30.950 1.00 95.88 105 MET A N 1
ATOM 844 C CA . MET A 1 105 ? 8.524 -11.745 -31.760 1.00 95.88 105 MET A CA 1
ATOM 845 C C . MET A 1 105 ? 8.297 -13.204 -32.194 1.00 95.88 105 MET A C 1
ATOM 847 O O . MET A 1 105 ? 9.208 -13.861 -32.699 1.00 95.88 105 MET A O 1
ATOM 851 N N . GLY A 1 106 ? 7.083 -13.714 -31.972 1.00 94.75 106 GLY A N 1
ATOM 852 C CA . GLY A 1 106 ? 6.680 -15.089 -32.288 1.00 94.75 106 GLY A CA 1
ATOM 853 C C . GLY A 1 106 ? 7.186 -16.165 -31.317 1.00 94.75 106 GLY A C 1
ATOM 854 O O . GLY A 1 106 ? 6.838 -17.338 -31.459 1.00 94.75 106 GLY A O 1
ATOM 855 N N . HIS A 1 107 ? 7.997 -15.810 -30.315 1.00 95.12 107 HIS A N 1
ATOM 856 C CA . HIS A 1 107 ? 8.379 -16.743 -29.255 1.00 95.12 107 HIS A CA 1
ATOM 857 C C . HIS A 1 107 ? 7.232 -16.907 -28.260 1.00 95.12 107 HIS A C 1
ATOM 859 O O . HIS A 1 107 ? 6.413 -16.011 -28.079 1.00 95.12 107 HIS A O 1
ATOM 865 N N . SER A 1 108 ? 7.168 -18.060 -27.598 1.00 94.88 108 SER A N 1
ATOM 866 C CA . SER A 1 108 ? 6.148 -18.345 -26.589 1.00 94.88 108 SER A CA 1
ATOM 867 C C . SER A 1 108 ? 6.762 -19.021 -25.376 1.00 94.88 108 SER A C 1
ATOM 869 O O . SER A 1 108 ? 7.635 -19.879 -25.517 1.00 94.88 108 SER A O 1
ATOM 871 N N . TRP A 1 109 ? 6.279 -18.668 -24.190 1.00 94.50 109 TRP A N 1
ATOM 872 C CA . TRP A 1 109 ? 6.663 -19.321 -22.941 1.00 94.50 109 TRP A CA 1
ATOM 873 C C . TRP A 1 109 ? 5.495 -19.365 -21.960 1.00 94.50 109 TRP A C 1
ATOM 875 O O . TRP A 1 109 ? 4.451 -18.745 -22.177 1.00 94.50 109 TRP A O 1
ATOM 885 N N . GLN A 1 110 ? 5.651 -20.172 -20.910 1.00 89.38 110 GLN A N 1
ATOM 886 C CA . GLN A 1 110 ? 4.636 -20.316 -19.875 1.00 89.38 110 GLN A CA 1
ATOM 887 C C . GLN A 1 110 ? 4.780 -19.229 -18.809 1.00 89.38 110 GLN A C 1
ATOM 889 O O . GLN A 1 110 ? 5.878 -18.988 -18.319 1.00 89.38 110 GLN A O 1
ATOM 894 N N . MET A 1 111 ? 3.653 -18.623 -18.442 1.00 88.50 111 MET A N 1
ATOM 895 C CA . MET A 1 111 ? 3.496 -17.682 -17.332 1.00 88.50 111 MET A CA 1
ATOM 896 C C . MET A 1 111 ? 2.286 -18.134 -16.527 1.00 88.50 111 MET A C 1
ATOM 898 O O . MET A 1 111 ? 1.208 -18.294 -17.101 1.00 88.50 111 MET A O 1
ATOM 902 N N . THR A 1 112 ? 2.458 -18.408 -15.236 1.00 84.62 112 THR A N 1
ATOM 903 C CA . THR A 1 112 ? 1.385 -18.852 -14.327 1.00 84.62 112 THR A CA 1
ATOM 904 C C . THR A 1 112 ? 0.506 -19.983 -14.900 1.00 84.62 112 THR A C 1
ATOM 906 O O . THR A 1 112 ? -0.695 -20.071 -14.644 1.00 84.62 112 THR A O 1
ATOM 909 N N . GLY A 1 113 ? 1.109 -20.879 -15.695 1.00 82.75 113 GLY A N 1
ATOM 910 C CA . GLY A 1 113 ? 0.445 -22.018 -16.345 1.00 82.75 113 GLY A CA 1
ATOM 911 C C . GLY A 1 113 ? -0.234 -21.722 -17.692 1.00 82.75 113 GLY A C 1
ATOM 912 O O . GLY A 1 113 ? -0.761 -22.645 -18.314 1.00 82.75 113 GLY A O 1
ATOM 913 N N . GLN A 1 114 ? -0.208 -20.479 -18.179 1.00 85.19 114 GLN A N 1
ATOM 914 C CA . GLN A 1 114 ? -0.699 -20.094 -19.505 1.00 85.19 114 GLN A CA 1
ATOM 915 C C . GLN A 1 114 ? 0.465 -19.875 -20.472 1.00 85.19 114 GLN A C 1
ATOM 917 O O . GLN A 1 114 ? 1.463 -19.254 -20.127 1.00 85.19 114 GLN A O 1
ATOM 922 N N . THR A 1 115 ? 0.354 -20.401 -21.694 1.00 91.44 115 THR A N 1
ATOM 923 C CA . THR A 1 115 ? 1.344 -20.132 -22.748 1.00 91.44 115 THR A CA 1
ATOM 924 C C . THR A 1 115 ? 0.963 -18.849 -23.468 1.00 91.44 115 THR A C 1
ATOM 926 O O . THR A 1 115 ? -0.127 -18.774 -24.036 1.00 91.44 115 THR A O 1
ATOM 929 N N . THR A 1 116 ? 1.864 -17.874 -23.462 1.00 90.25 116 THR A N 1
ATOM 930 C CA . THR A 1 116 ? 1.654 -16.567 -24.090 1.00 90.25 116 THR A CA 1
ATOM 931 C C . THR A 1 116 ? 2.684 -16.368 -25.190 1.00 90.25 116 THR A C 1
ATOM 933 O O . THR A 1 116 ? 3.875 -16.584 -24.969 1.00 90.25 116 THR A O 1
ATOM 936 N N . GLU A 1 117 ? 2.225 -15.950 -26.369 1.00 94.62 117 GLU A N 1
ATOM 937 C CA . GLU A 1 117 ? 3.088 -15.566 -27.485 1.00 94.62 117 GLU A CA 1
ATOM 938 C C . GLU A 1 117 ? 3.487 -14.090 -27.368 1.00 94.62 117 GLU A C 1
ATOM 940 O O . GLU A 1 117 ? 2.654 -13.215 -27.109 1.00 94.62 117 GLU A O 1
ATOM 945 N N . TRP A 1 118 ? 4.766 -13.800 -27.582 1.00 95.88 118 TRP A N 1
ATOM 946 C CA . TRP A 1 118 ? 5.289 -12.447 -27.602 1.00 95.88 118 TRP A CA 1
ATOM 947 C C . TRP A 1 118 ? 5.074 -11.802 -28.970 1.00 95.88 118 TRP A C 1
ATOM 949 O O . TRP A 1 118 ? 5.727 -12.146 -29.952 1.00 95.88 118 TRP A O 1
ATOM 959 N N . ASN A 1 119 ? 4.174 -10.822 -29.017 1.00 95.00 119 ASN A N 1
ATOM 960 C CA . ASN A 1 119 ? 3.814 -10.086 -30.231 1.00 95.00 119 ASN A CA 1
ATOM 961 C C . ASN A 1 119 ? 3.891 -8.565 -30.018 1.00 95.00 119 ASN A C 1
ATOM 963 O O . ASN A 1 119 ? 3.027 -7.817 -30.476 1.00 95.00 119 ASN A O 1
ATOM 967 N N . MET A 1 120 ? 4.885 -8.100 -29.255 1.00 95.69 120 MET A N 1
ATOM 968 C CA . MET A 1 120 ? 4.967 -6.710 -28.809 1.00 95.69 120 MET A CA 1
ATOM 969 C C . MET A 1 120 ? 6.325 -6.085 -29.126 1.00 95.69 120 MET A C 1
ATOM 971 O O . MET A 1 120 ? 7.374 -6.599 -28.743 1.00 95.69 120 MET A O 1
ATOM 975 N N . ILE A 1 121 ? 6.294 -4.913 -29.758 1.00 96.62 121 ILE A N 1
ATOM 976 C CA . ILE A 1 121 ? 7.442 -4.015 -29.893 1.00 96.62 121 ILE A CA 1
ATOM 977 C C . ILE A 1 121 ? 7.022 -2.665 -29.305 1.00 96.62 121 ILE A C 1
ATOM 979 O O . ILE A 1 121 ? 5.959 -2.168 -29.680 1.00 96.62 121 ILE A O 1
ATOM 983 N N . PRO A 1 122 ? 7.829 -2.056 -28.418 1.00 97.56 122 PRO A N 1
ATOM 984 C CA . PRO A 1 122 ? 7.490 -0.774 -27.817 1.00 97.56 122 PRO A CA 1
ATOM 985 C C . PRO A 1 122 ? 7.198 0.346 -28.834 1.00 97.56 122 PRO A C 1
ATOM 987 O O . PRO A 1 122 ? 8.038 0.669 -29.686 1.00 97.56 122 PRO A O 1
ATOM 990 N N . TYR A 1 123 ? 6.026 0.968 -28.702 1.00 97.56 123 TYR A N 1
ATOM 991 C CA . TYR A 1 123 ? 5.599 2.167 -29.426 1.00 97.56 123 TYR A CA 1
ATOM 992 C C . TYR A 1 123 ? 6.274 3.436 -28.889 1.00 97.56 123 TYR A C 1
ATOM 994 O O . TYR A 1 123 ? 6.742 3.484 -27.753 1.00 97.56 123 TYR A O 1
ATOM 1002 N N . ASP A 1 124 ? 6.240 4.514 -29.668 1.00 97.69 124 ASP A N 1
ATOM 1003 C CA . ASP A 1 124 ? 6.865 5.793 -29.301 1.00 97.69 124 ASP A CA 1
ATOM 1004 C C . ASP A 1 124 ? 6.288 6.396 -28.013 1.00 97.69 124 ASP A C 1
ATOM 1006 O O . ASP A 1 124 ? 7.029 6.897 -27.168 1.00 97.69 124 ASP A O 1
ATOM 1010 N N . VAL A 1 125 ? 4.970 6.279 -27.810 1.00 96.62 125 VAL A N 1
ATOM 1011 C CA . VAL A 1 125 ? 4.319 6.719 -26.563 1.00 96.62 125 VAL A CA 1
ATOM 1012 C C . VAL A 1 125 ? 4.790 5.903 -25.357 1.00 96.62 125 VAL A C 1
ATOM 1014 O O . VAL A 1 125 ? 4.934 6.446 -24.265 1.00 96.62 125 VAL A O 1
ATOM 1017 N N . GLN A 1 126 ? 5.100 4.619 -25.557 1.00 98.19 126 GLN A N 1
ATOM 1018 C CA . GLN A 1 126 ? 5.621 3.752 -24.505 1.00 98.19 126 GLN A CA 1
ATOM 1019 C C . GLN A 1 126 ? 7.072 4.111 -24.166 1.00 98.19 126 GLN A C 1
ATOM 1021 O O . GLN A 1 126 ? 7.419 4.176 -22.992 1.00 98.19 126 GLN A O 1
ATOM 1026 N N . ILE A 1 127 ? 7.901 4.433 -25.166 1.00 98.44 127 ILE A N 1
ATOM 1027 C CA . ILE A 1 127 ? 9.272 4.926 -24.946 1.00 98.44 127 ILE A CA 1
ATOM 1028 C C . ILE A 1 127 ? 9.243 6.274 -24.212 1.00 98.44 127 ILE A C 1
ATOM 1030 O O . ILE A 1 127 ? 9.997 6.478 -23.263 1.00 98.44 127 ILE A O 1
ATOM 1034 N N . ALA A 1 128 ? 8.343 7.188 -24.590 1.00 98.12 128 ALA A N 1
ATOM 1035 C CA . ALA A 1 128 ? 8.168 8.453 -23.878 1.00 98.12 128 ALA A CA 1
ATOM 1036 C C . ALA A 1 128 ? 7.783 8.222 -22.405 1.00 98.12 128 ALA A C 1
ATOM 1038 O O . ALA A 1 128 ? 8.390 8.816 -21.511 1.00 98.12 128 ALA A O 1
ATOM 1039 N N . GLY A 1 129 ? 6.836 7.313 -22.147 1.00 97.69 129 GLY A N 1
ATOM 1040 C CA . GLY A 1 129 ? 6.471 6.890 -20.793 1.00 97.69 129 GLY A CA 1
ATOM 1041 C C . GLY A 1 129 ? 7.645 6.285 -20.017 1.00 97.69 129 GLY A C 1
ATOM 1042 O O . GLY A 1 129 ? 7.863 6.616 -18.854 1.00 97.69 129 GLY A O 1
ATOM 1043 N N . ALA A 1 130 ? 8.475 5.477 -20.676 1.00 98.38 130 ALA A N 1
ATOM 1044 C CA . ALA A 1 130 ? 9.657 4.872 -20.074 1.00 98.38 130 ALA A CA 1
ATOM 1045 C C . ALA A 1 130 ? 10.690 5.924 -19.636 1.00 98.38 130 ALA A C 1
ATOM 1047 O O . ALA A 1 130 ? 11.287 5.800 -18.564 1.00 98.38 130 ALA A O 1
ATOM 1048 N N . ILE A 1 131 ? 10.880 6.984 -20.432 1.00 98.50 131 ILE A N 1
ATOM 1049 C CA . ILE A 1 131 ? 11.779 8.097 -20.090 1.00 98.50 131 ILE A CA 1
ATOM 1050 C C . ILE A 1 131 ? 11.241 8.861 -18.872 1.00 98.50 131 ILE A C 1
ATOM 1052 O O . ILE A 1 131 ? 12.013 9.257 -17.999 1.00 98.50 131 ILE A O 1
ATOM 1056 N N . ILE A 1 132 ? 9.922 9.058 -18.782 1.00 97.75 132 ILE A N 1
ATOM 1057 C CA . ILE A 1 132 ? 9.283 9.716 -17.632 1.00 97.75 132 ILE A CA 1
ATOM 1058 C C . ILE A 1 132 ? 9.483 8.883 -16.362 1.00 97.75 132 ILE A C 1
ATOM 1060 O O . ILE A 1 132 ? 9.963 9.422 -15.365 1.00 97.75 132 ILE A O 1
ATOM 1064 N N . LEU A 1 133 ? 9.203 7.575 -16.405 1.00 97.06 133 LEU A N 1
ATOM 1065 C CA . LEU A 1 133 ? 9.486 6.661 -15.291 1.00 97.06 133 LEU A CA 1
ATOM 1066 C C . LEU A 1 133 ? 10.956 6.729 -14.871 1.00 97.06 133 LEU A C 1
ATOM 1068 O O . LEU A 1 133 ? 11.266 6.881 -13.689 1.00 97.06 133 LEU A O 1
ATOM 1072 N N . HIS A 1 134 ? 11.871 6.694 -15.844 1.00 97.62 134 HIS A N 1
ATOM 1073 C CA . HIS A 1 134 ? 13.298 6.804 -15.575 1.00 97.62 134 HIS A CA 1
ATOM 1074 C C . HIS A 1 134 ? 13.679 8.114 -14.882 1.00 97.62 134 HIS A C 1
ATOM 1076 O O . HIS A 1 134 ? 14.618 8.132 -14.099 1.00 97.62 134 HIS A O 1
ATOM 1082 N N . ARG A 1 135 ? 12.952 9.208 -15.099 1.00 96.06 135 ARG A N 1
ATOM 1083 C CA . ARG A 1 135 ? 13.207 10.490 -14.425 1.00 96.06 135 ARG A CA 1
ATOM 1084 C C . ARG A 1 135 ? 12.682 10.553 -12.987 1.00 96.06 135 ARG A C 1
ATOM 1086 O O . ARG A 1 135 ? 12.748 11.619 -12.383 1.00 96.06 135 ARG A O 1
ATOM 1093 N N . GLY A 1 136 ? 12.180 9.446 -12.432 1.00 96.06 136 GLY A N 1
ATOM 1094 C CA . GLY A 1 136 ? 11.636 9.408 -11.071 1.00 96.06 136 GLY A CA 1
ATOM 1095 C C . GLY A 1 136 ? 10.278 10.104 -10.966 1.00 96.06 136 GLY A C 1
ATOM 1096 O O . GLY A 1 136 ? 10.019 10.831 -10.013 1.00 96.06 136 GLY A O 1
ATOM 1097 N N . LYS A 1 137 ? 9.441 9.951 -11.995 1.00 97.12 137 LYS A N 1
ATOM 1098 C CA . LYS A 1 137 ? 8.100 10.541 -12.078 1.00 97.12 137 LYS A CA 1
ATOM 1099 C C . LYS A 1 137 ? 7.024 9.466 -12.151 1.00 97.12 137 LYS A C 1
ATOM 1101 O O . LYS A 1 137 ? 7.318 8.286 -12.358 1.00 97.12 137 LYS A O 1
ATOM 1106 N N . ILE A 1 138 ? 5.773 9.898 -12.016 1.00 97.81 138 ILE A N 1
ATOM 1107 C CA . ILE A 1 138 ? 4.613 9.062 -12.300 1.00 97.81 138 ILE A CA 1
ATOM 1108 C C . ILE A 1 138 ? 4.215 9.218 -13.763 1.00 97.81 138 ILE A C 1
ATOM 1110 O O . ILE A 1 138 ? 3.999 10.330 -14.252 1.00 97.81 138 ILE A O 1
ATOM 1114 N N . THR A 1 139 ? 4.103 8.089 -14.451 1.00 97.38 139 THR A N 1
ATOM 1115 C CA . THR A 1 139 ? 3.630 8.031 -15.833 1.00 97.38 139 THR A CA 1
ATOM 1116 C C . THR A 1 139 ? 2.183 7.569 -15.847 1.00 97.38 139 THR A C 1
ATOM 1118 O O . THR A 1 139 ? 1.894 6.410 -15.548 1.00 97.38 139 THR A O 1
ATOM 1121 N N . GLU A 1 140 ? 1.269 8.464 -16.215 1.00 96.75 140 GLU A N 1
ATOM 1122 C CA . GLU A 1 140 ? -0.120 8.089 -16.447 1.00 96.75 140 GLU A CA 1
ATOM 1123 C C . GLU A 1 140 ? -0.297 7.623 -17.892 1.00 96.75 140 GLU A C 1
ATOM 1125 O O . GLU A 1 140 ? -0.109 8.393 -18.838 1.00 96.75 140 GLU A O 1
ATOM 1130 N N . MET A 1 141 ? -0.674 6.357 -18.055 1.00 95.12 141 MET A N 1
ATOM 1131 C CA . MET A 1 141 ? -1.022 5.761 -19.342 1.00 95.12 141 MET A CA 1
ATOM 1132 C C . MET A 1 141 ? -2.319 4.984 -19.198 1.00 95.12 141 MET A C 1
ATOM 1134 O O . MET A 1 141 ? -2.463 4.164 -18.291 1.00 95.12 141 MET A O 1
ATOM 1138 N N . LYS A 1 142 ? -3.259 5.195 -20.123 1.00 92.44 142 LYS A N 1
ATOM 1139 C CA . LYS A 1 142 ? -4.558 4.518 -20.067 1.00 92.44 142 LYS A CA 1
ATOM 1140 C C . LYS A 1 142 ? -4.400 2.995 -20.075 1.00 92.44 142 LYS A C 1
ATOM 1142 O O . LYS A 1 142 ? -3.471 2.438 -20.662 1.00 92.44 142 LYS A O 1
ATOM 1147 N N . THR A 1 143 ? -5.346 2.305 -19.445 1.00 87.88 143 THR A N 1
ATOM 1148 C CA . THR A 1 143 ? -5.390 0.839 -19.438 1.00 87.88 143 THR A CA 1
ATOM 1149 C C . THR A 1 143 ? -5.357 0.292 -20.864 1.00 87.88 143 THR A C 1
ATOM 1151 O O . THR A 1 143 ? -6.133 0.721 -21.715 1.00 87.88 143 THR A O 1
ATOM 1154 N N . GLY A 1 144 ? -4.461 -0.664 -21.114 1.00 87.50 144 GLY A N 1
ATOM 1155 C CA . GLY A 1 144 ? -4.234 -1.244 -22.441 1.00 87.50 144 GLY A CA 1
ATOM 1156 C C . GLY A 1 144 ? -3.067 -0.630 -23.221 1.00 87.50 144 GLY A C 1
ATOM 1157 O O . GLY A 1 144 ? -2.611 -1.249 -24.173 1.00 87.50 144 GLY A O 1
ATOM 1158 N N . GLU A 1 145 ? -2.503 0.503 -22.788 1.00 93.62 145 GLU A N 1
ATOM 1159 C CA . GLU A 1 145 ? -1.322 1.109 -23.435 1.00 93.62 145 GLU A CA 1
ATOM 1160 C C . GLU A 1 145 ? -0.007 0.355 -23.145 1.00 93.62 145 GLU A C 1
ATOM 1162 O O . GLU A 1 145 ? 1.039 0.729 -23.660 1.00 93.62 145 GLU A O 1
ATOM 1167 N N . GLY A 1 146 ? -0.025 -0.712 -22.335 1.00 93.06 146 GLY A N 1
ATOM 1168 C CA . GLY A 1 146 ? 1.141 -1.573 -22.089 1.00 93.06 146 GLY A CA 1
ATOM 1169 C C . GLY A 1 146 ? 2.102 -1.086 -20.997 1.00 93.06 146 GLY A C 1
ATOM 1170 O O . GLY A 1 146 ? 3.313 -1.179 -21.175 1.00 93.06 146 GLY A O 1
ATOM 1171 N N . LYS A 1 147 ? 1.578 -0.611 -19.857 1.00 94.19 147 LYS A N 1
ATOM 1172 C CA . LYS A 1 147 ? 2.353 -0.144 -18.683 1.00 94.19 147 LYS A CA 1
ATOM 1173 C C . LYS A 1 147 ? 3.463 -1.122 -18.260 1.00 94.19 147 LYS A C 1
ATOM 1175 O O . LYS A 1 147 ? 4.617 -0.731 -18.120 1.00 94.19 147 LYS A O 1
ATOM 1180 N N . THR A 1 148 ? 3.143 -2.414 -18.179 1.00 94.38 148 THR A N 1
ATOM 1181 C CA . THR A 1 148 ? 4.104 -3.475 -17.836 1.00 94.38 148 THR A CA 1
ATOM 1182 C C . THR A 1 148 ? 5.298 -3.524 -18.802 1.00 94.38 148 THR A C 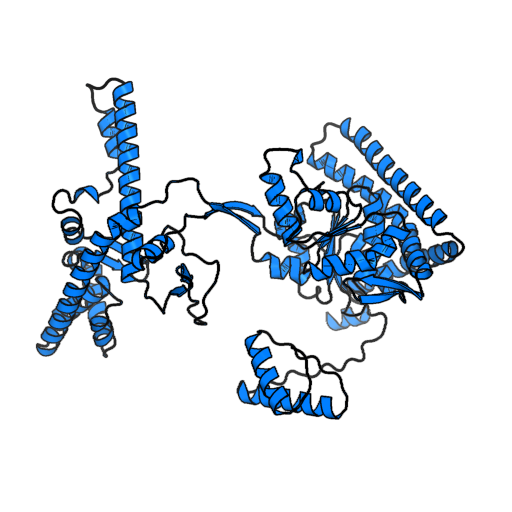1
ATOM 1184 O O . THR A 1 148 ? 6.438 -3.651 -18.364 1.00 94.38 148 THR A O 1
ATOM 1187 N N . LEU A 1 149 ? 5.065 -3.347 -20.111 1.00 96.69 149 LEU A N 1
ATOM 1188 C CA . LEU A 1 149 ? 6.129 -3.294 -21.121 1.00 96.69 149 LEU A CA 1
ATOM 1189 C C . LEU A 1 149 ? 6.951 -2.003 -21.010 1.00 96.69 149 LEU A C 1
ATOM 1191 O O . LEU A 1 149 ? 8.170 -2.037 -21.142 1.00 96.69 149 LEU A O 1
ATOM 1195 N N . VAL A 1 150 ? 6.302 -0.870 -20.735 1.00 97.38 150 VAL A N 1
ATOM 1196 C CA . VAL A 1 150 ? 6.951 0.444 -20.568 1.00 97.38 150 VAL A CA 1
ATOM 1197 C C . VAL A 1 150 ? 8.005 0.408 -19.464 1.00 97.38 150 VAL A C 1
ATOM 1199 O O . VAL A 1 150 ? 9.101 0.938 -19.637 1.00 97.38 150 VAL A O 1
ATOM 1202 N N . ALA A 1 151 ? 7.703 -0.258 -18.349 1.00 97.50 151 ALA A N 1
ATOM 1203 C CA . ALA A 1 151 ? 8.609 -0.352 -17.211 1.00 97.50 151 ALA A CA 1
ATOM 1204 C C . ALA A 1 151 ? 9.899 -1.133 -17.510 1.00 97.50 151 ALA A C 1
ATOM 1206 O O . ALA A 1 151 ? 10.912 -0.897 -16.852 1.00 97.50 151 ALA A O 1
ATOM 1207 N N . THR A 1 152 ? 9.911 -2.007 -18.524 1.00 98.25 152 THR A N 1
ATOM 1208 C CA . THR A 1 152 ? 11.087 -2.840 -18.837 1.00 98.25 152 THR A CA 1
ATOM 1209 C C . THR A 1 152 ? 12.345 -2.036 -19.132 1.00 98.25 152 THR A C 1
ATOM 1211 O O . THR A 1 152 ? 13.432 -2.396 -18.688 1.00 98.25 152 THR A O 1
ATOM 1214 N N . MET A 1 153 ? 12.204 -0.905 -19.817 1.00 98.62 153 MET A N 1
ATOM 1215 C CA . MET A 1 153 ? 13.316 -0.040 -20.198 1.00 98.62 153 MET A CA 1
ATOM 1216 C C . MET A 1 153 ? 14.024 0.600 -18.987 1.00 98.62 153 MET A C 1
ATOM 1218 O O . MET A 1 153 ? 15.229 0.377 -18.821 1.00 98.62 153 MET A O 1
ATOM 1222 N N . PRO A 1 154 ? 13.336 1.354 -18.099 1.00 98.31 154 PRO A N 1
ATOM 1223 C CA . PRO A 1 154 ? 13.975 1.908 -16.912 1.00 98.31 154 PRO A CA 1
ATOM 1224 C C . PRO A 1 154 ? 14.423 0.821 -15.933 1.00 98.31 154 PRO A C 1
ATOM 1226 O O . PRO A 1 154 ? 15.471 0.997 -15.313 1.00 98.31 154 PRO A O 1
ATOM 1229 N N . ILE A 1 155 ? 13.690 -0.291 -15.802 1.00 98.62 155 ILE A N 1
ATOM 1230 C CA . ILE A 1 155 ? 14.096 -1.403 -14.931 1.00 98.62 155 ILE A CA 1
ATOM 1231 C C . ILE A 1 155 ? 15.430 -1.980 -15.403 1.00 98.62 155 ILE A C 1
ATOM 1233 O O . ILE A 1 155 ? 16.368 -2.033 -14.611 1.00 98.62 155 ILE A O 1
ATOM 1237 N N . PHE A 1 156 ? 15.544 -2.337 -16.688 1.00 98.75 156 PHE A N 1
ATOM 1238 C CA . PHE A 1 156 ? 16.774 -2.882 -17.264 1.00 98.75 156 PHE A CA 1
ATOM 1239 C C . PHE A 1 156 ? 17.968 -1.959 -17.005 1.00 98.75 156 PHE A C 1
ATOM 1241 O O . PHE A 1 156 ? 18.963 -2.383 -16.425 1.00 98.75 156 PHE A O 1
ATOM 1248 N N . LEU A 1 157 ? 17.840 -0.678 -17.360 1.00 98.62 157 LEU A N 1
ATOM 1249 C CA . LEU A 1 157 ? 18.912 0.302 -17.204 1.00 98.62 157 LEU A CA 1
ATOM 1250 C C . LEU A 1 157 ? 19.347 0.476 -15.740 1.00 98.62 157 LEU A C 1
ATOM 1252 O O . LEU A 1 157 ? 20.538 0.464 -15.445 1.00 98.62 157 LEU A O 1
ATOM 1256 N N . ASN A 1 158 ? 18.401 0.629 -14.809 1.00 98.38 158 ASN A N 1
ATOM 1257 C CA . ASN A 1 158 ? 18.743 0.864 -13.400 1.00 98.38 158 ASN A CA 1
ATOM 1258 C C . ASN A 1 158 ? 19.246 -0.422 -12.718 1.00 98.38 158 ASN A C 1
ATOM 1260 O O . ASN A 1 158 ? 20.037 -0.342 -11.780 1.00 98.38 158 ASN A O 1
ATOM 1264 N N . ALA A 1 159 ? 18.886 -1.603 -13.227 1.00 98.44 159 ALA A N 1
ATOM 1265 C CA . ALA A 1 159 ? 19.441 -2.879 -12.782 1.00 98.44 159 ALA A CA 1
ATOM 1266 C C . ALA A 1 159 ? 20.923 -3.055 -13.172 1.00 98.44 159 ALA A C 1
ATOM 1268 O O . ALA A 1 159 ? 21.646 -3.815 -12.524 1.00 98.44 159 ALA A O 1
ATOM 1269 N N . LEU A 1 160 ? 21.431 -2.318 -14.170 1.00 98.38 160 LEU A N 1
ATOM 1270 C CA . LEU A 1 160 ? 22.863 -2.311 -14.508 1.00 98.38 160 LEU A CA 1
ATOM 1271 C C . LEU A 1 160 ? 23.743 -1.668 -13.427 1.00 98.38 160 LEU A C 1
ATOM 1273 O O . LEU A 1 160 ? 24.946 -1.893 -13.438 1.00 98.38 160 LEU A O 1
ATOM 1277 N N . THR A 1 161 ? 23.164 -0.961 -12.451 1.00 97.19 161 THR A N 1
ATOM 1278 C CA . THR A 1 161 ? 23.898 -0.491 -11.259 1.00 97.19 161 THR A CA 1
ATOM 1279 C C . THR A 1 161 ? 24.356 -1.639 -10.351 1.00 97.19 161 THR A C 1
ATOM 1281 O O . THR A 1 161 ? 25.215 -1.445 -9.497 1.00 97.19 161 THR A O 1
ATOM 1284 N N . GLY A 1 162 ? 23.757 -2.832 -10.479 1.00 96.38 162 GLY A N 1
ATOM 1285 C CA . GLY A 1 162 ? 24.031 -3.983 -9.615 1.00 96.38 162 GLY A CA 1
ATOM 1286 C C . GLY A 1 162 ? 23.443 -3.873 -8.202 1.00 96.38 162 GLY A C 1
ATOM 1287 O O . GLY A 1 162 ? 23.573 -4.812 -7.419 1.00 96.38 162 GLY A O 1
ATOM 1288 N N . ARG A 1 163 ? 22.754 -2.773 -7.870 1.00 96.19 163 ARG A N 1
ATOM 1289 C CA . ARG A 1 163 ? 22.182 -2.517 -6.534 1.00 96.19 163 ARG A CA 1
ATOM 1290 C C . ARG A 1 163 ? 20.774 -3.093 -6.326 1.00 96.19 163 ARG A C 1
ATOM 1292 O O . ARG A 1 163 ? 20.266 -3.036 -5.211 1.00 96.19 163 ARG A O 1
ATOM 1299 N N . GLY A 1 164 ? 20.179 -3.658 -7.376 1.00 97.12 164 GLY A N 1
ATOM 1300 C CA . GLY A 1 164 ? 18.828 -4.221 -7.363 1.00 97.12 164 GLY A CA 1
ATOM 1301 C C . GLY A 1 164 ? 17.743 -3.203 -7.726 1.00 97.12 164 GLY A C 1
ATOM 1302 O O . GLY A 1 164 ? 17.848 -2.018 -7.404 1.00 97.12 164 GLY A O 1
ATOM 1303 N N . VAL A 1 165 ? 16.691 -3.672 -8.399 1.00 98.56 165 VAL A N 1
ATOM 1304 C CA . VAL A 1 165 ? 15.478 -2.894 -8.701 1.00 98.56 165 VAL A CA 1
ATOM 1305 C C . VAL A 1 165 ? 14.263 -3.623 -8.150 1.00 98.56 165 VAL A C 1
ATOM 1307 O O . VAL A 1 165 ? 14.066 -4.800 -8.446 1.00 98.56 165 VAL A O 1
ATOM 1310 N N . HIS A 1 166 ? 13.435 -2.923 -7.377 1.00 98.75 166 HIS A N 1
ATOM 1311 C CA . HIS A 1 166 ? 12.201 -3.475 -6.825 1.00 98.75 166 HIS A CA 1
ATOM 1312 C C . HIS A 1 166 ? 10.995 -3.027 -7.653 1.00 98.75 166 HIS A C 1
ATOM 1314 O O . HIS A 1 166 ? 10.798 -1.832 -7.886 1.00 98.75 166 HIS A O 1
ATOM 1320 N N . ILE A 1 167 ? 10.181 -3.985 -8.093 1.00 98.50 167 ILE A N 1
ATOM 1321 C CA . ILE A 1 167 ? 8.920 -3.725 -8.783 1.00 98.50 167 ILE A CA 1
ATOM 1322 C C . ILE A 1 167 ? 7.792 -4.102 -7.846 1.00 98.50 167 ILE A C 1
ATOM 1324 O O . ILE A 1 167 ? 7.689 -5.246 -7.400 1.00 98.50 167 ILE A O 1
ATOM 1328 N N . ILE A 1 168 ? 6.945 -3.123 -7.564 1.00 98.06 168 ILE A N 1
ATOM 1329 C CA . ILE A 1 168 ? 5.838 -3.264 -6.641 1.00 98.06 168 ILE A CA 1
ATOM 1330 C C . ILE A 1 168 ? 4.563 -3.417 -7.452 1.00 98.06 168 ILE A C 1
ATOM 1332 O O . ILE A 1 168 ? 4.228 -2.554 -8.257 1.00 98.06 168 ILE A O 1
ATOM 1336 N N . THR A 1 169 ? 3.863 -4.518 -7.215 1.00 94.44 169 THR A N 1
ATOM 1337 C CA . THR A 1 169 ? 2.554 -4.827 -7.795 1.00 94.44 169 THR A CA 1
ATOM 1338 C C . THR A 1 169 ? 1.506 -4.921 -6.686 1.00 94.44 169 THR A C 1
ATOM 1340 O O . THR A 1 169 ? 1.846 -5.018 -5.505 1.00 94.44 169 THR A O 1
ATOM 1343 N N . VAL A 1 170 ? 0.225 -4.923 -7.056 1.00 85.69 170 VAL A N 1
ATOM 1344 C CA . VAL A 1 170 ? -0.883 -4.953 -6.084 1.00 85.69 170 VAL A CA 1
ATOM 1345 C C . VAL A 1 170 ? -1.137 -6.334 -5.461 1.00 85.69 170 VAL A C 1
ATOM 1347 O O . VAL A 1 170 ? -1.847 -6.431 -4.468 1.00 85.69 170 VAL A O 1
ATOM 1350 N N . ASN A 1 171 ? -0.611 -7.428 -6.031 1.00 86.00 171 ASN A N 1
ATOM 1351 C CA . ASN A 1 171 ? -0.743 -8.769 -5.446 1.00 86.00 171 ASN A CA 1
ATOM 1352 C C . ASN A 1 171 ? 0.330 -9.756 -5.943 1.00 86.00 171 ASN A C 1
ATOM 1354 O O . ASN A 1 171 ? 0.908 -9.580 -7.015 1.00 86.00 171 ASN A O 1
ATOM 1358 N N . ASP A 1 172 ? 0.531 -10.840 -5.187 1.00 86.12 172 ASP A N 1
ATOM 1359 C CA . ASP A 1 172 ? 1.537 -11.880 -5.456 1.00 86.12 172 ASP A CA 1
ATOM 1360 C C . ASP A 1 172 ? 1.369 -12.556 -6.829 1.00 86.12 172 ASP A C 1
ATOM 1362 O O . ASP A 1 172 ? 2.354 -12.936 -7.461 1.00 86.12 172 ASP A O 1
ATOM 1366 N N . TYR A 1 173 ? 0.131 -12.691 -7.323 1.00 89.19 173 TYR A N 1
ATOM 1367 C CA . TYR A 1 173 ? -0.123 -13.272 -8.645 1.00 89.19 173 TYR A CA 1
ATOM 1368 C C . TYR A 1 173 ? 0.439 -12.387 -9.761 1.00 89.19 173 TYR A C 1
ATOM 1370 O O . TYR A 1 173 ? 1.076 -12.896 -10.681 1.00 89.19 173 TYR A O 1
ATOM 1378 N N . LEU A 1 174 ? 0.221 -11.071 -9.688 1.00 92.75 174 LEU A N 1
ATOM 1379 C CA . LEU A 1 174 ? 0.762 -10.121 -10.659 1.00 92.75 174 LEU A CA 1
ATOM 1380 C C . LEU A 1 174 ? 2.284 -10.033 -10.552 1.00 92.75 174 LEU A C 1
ATOM 1382 O O . LEU A 1 174 ? 2.945 -10.037 -11.587 1.00 92.75 174 LEU A O 1
ATOM 1386 N N . ALA A 1 175 ? 2.834 -10.044 -9.332 1.00 94.06 175 ALA A N 1
ATOM 1387 C CA . ALA A 1 175 ? 4.278 -10.096 -9.115 1.00 94.06 175 ALA A CA 1
ATOM 1388 C C . ALA A 1 175 ? 4.910 -11.302 -9.825 1.00 94.06 175 ALA A C 1
ATOM 1390 O O . ALA A 1 175 ? 5.848 -11.133 -10.602 1.00 94.06 175 ALA A O 1
ATOM 1391 N N . GLN A 1 176 ? 4.365 -12.506 -9.612 1.00 95.50 176 GLN A N 1
ATOM 1392 C CA . GLN A 1 176 ? 4.845 -13.721 -10.272 1.00 95.50 176 GLN A CA 1
ATOM 1393 C C . GLN A 1 176 ? 4.651 -13.651 -11.792 1.00 95.50 176 GLN A C 1
ATOM 1395 O O . GLN A 1 176 ? 5.597 -13.879 -12.545 1.00 95.50 176 GLN A O 1
ATOM 1400 N N . ARG A 1 177 ? 3.438 -13.319 -12.252 1.00 94.88 177 ARG A N 1
ATOM 1401 C CA . ARG A 1 177 ? 3.105 -13.255 -13.681 1.00 94.88 177 ARG A CA 1
ATOM 1402 C C . ARG A 1 177 ? 4.051 -12.321 -14.423 1.00 94.88 177 ARG A C 1
ATOM 1404 O O . ARG A 1 177 ? 4.565 -12.695 -15.471 1.00 94.88 177 ARG A O 1
ATOM 1411 N N . ASP A 1 178 ? 4.281 -11.122 -13.902 1.00 96.00 178 ASP A N 1
ATOM 1412 C CA . ASP A 1 178 ? 5.082 -10.110 -14.591 1.00 96.00 178 ASP A CA 1
ATOM 1413 C C . ASP A 1 178 ? 6.580 -10.419 -14.510 1.00 96.00 178 ASP A C 1
ATOM 1415 O O . ASP A 1 178 ? 7.296 -10.197 -15.491 1.00 96.00 178 ASP A O 1
ATOM 1419 N N . ALA A 1 179 ? 7.039 -11.024 -13.410 1.00 96.75 179 ALA A N 1
ATOM 1420 C CA . ALA A 1 179 ? 8.395 -11.553 -13.293 1.00 96.75 179 ALA A CA 1
ATOM 1421 C C . ALA A 1 179 ? 8.671 -12.699 -14.275 1.00 96.75 179 ALA A C 1
ATOM 1423 O O . ALA A 1 179 ? 9.769 -12.776 -14.812 1.00 96.75 179 ALA A O 1
ATOM 1424 N N . GLU A 1 180 ? 7.701 -13.575 -14.542 1.00 95.75 180 GLU A N 1
ATOM 1425 C CA . GLU A 1 180 ? 7.816 -14.641 -15.548 1.00 95.75 180 GLU A CA 1
ATOM 1426 C C . GLU A 1 180 ? 7.643 -14.099 -16.975 1.00 95.75 180 GLU A C 1
ATOM 1428 O O . GLU A 1 180 ? 8.281 -14.571 -17.917 1.00 95.75 180 GLU A O 1
ATOM 1433 N N . TRP A 1 181 ? 6.801 -13.078 -17.147 1.00 94.94 181 TRP A N 1
ATOM 1434 C CA . TRP A 1 181 ? 6.502 -12.510 -18.453 1.00 94.94 181 TRP A CA 1
ATOM 1435 C C . TRP A 1 181 ? 7.605 -11.592 -18.959 1.00 94.94 181 TRP A C 1
ATOM 1437 O O . TRP A 1 181 ? 8.291 -11.920 -19.924 1.00 94.94 181 TRP A O 1
ATOM 1447 N N . MET A 1 182 ? 7.793 -10.444 -18.309 1.00 96.38 182 MET A N 1
ATOM 1448 C CA . MET A 1 182 ? 8.842 -9.492 -18.675 1.00 96.38 182 MET A CA 1
ATOM 1449 C C . MET A 1 182 ? 10.229 -10.025 -18.309 1.00 96.38 182 MET A C 1
ATOM 1451 O O . MET A 1 182 ? 11.223 -9.587 -18.882 1.00 96.38 182 MET A O 1
ATOM 1455 N N . GLY A 1 183 ? 10.289 -11.007 -17.400 1.00 96.25 183 GLY A N 1
ATOM 1456 C CA . GLY A 1 183 ? 11.488 -11.747 -17.016 1.00 96.25 183 GLY A CA 1
ATOM 1457 C C . GLY A 1 183 ? 12.369 -12.157 -18.178 1.00 96.25 183 GLY A C 1
ATOM 1458 O O . GLY A 1 183 ? 13.579 -11.955 -18.140 1.00 96.25 183 GLY A O 1
ATOM 1459 N N . GLU A 1 184 ? 11.756 -12.708 -19.223 1.00 96.06 184 GLU A N 1
ATOM 1460 C CA . GLU A 1 184 ? 12.484 -13.198 -20.390 1.00 96.06 184 GLU A CA 1
ATOM 1461 C C . GLU A 1 184 ? 13.201 -12.074 -21.142 1.00 96.06 184 GLU A C 1
ATOM 1463 O O . GLU A 1 184 ? 14.319 -12.282 -21.601 1.00 96.06 184 GLU A O 1
ATOM 1468 N N . VAL A 1 185 ? 12.646 -10.857 -21.183 1.00 97.12 185 VAL A N 1
ATOM 1469 C CA . VAL A 1 185 ? 13.334 -9.694 -21.773 1.00 97.12 185 VAL A CA 1
ATOM 1470 C C . VAL A 1 185 ? 14.635 -9.407 -21.019 1.00 97.12 185 VAL A C 1
ATOM 1472 O O . VAL A 1 185 ? 15.685 -9.224 -21.632 1.00 97.12 185 VAL A O 1
ATOM 1475 N N . TYR A 1 186 ? 14.591 -9.416 -19.685 1.00 98.12 186 TYR A N 1
ATOM 1476 C CA . TYR A 1 186 ? 15.766 -9.149 -18.855 1.00 98.12 186 TYR A CA 1
ATOM 1477 C C . TYR A 1 186 ? 16.794 -10.284 -18.922 1.00 98.12 186 TYR A C 1
ATOM 1479 O O . TYR A 1 186 ? 17.989 -10.020 -19.052 1.00 98.12 186 TYR A O 1
ATOM 1487 N N . LYS A 1 187 ? 16.342 -11.545 -18.900 1.00 97.31 187 LYS A N 1
ATOM 1488 C CA . LYS A 1 187 ? 17.212 -12.727 -19.020 1.00 97.31 187 LYS A CA 1
ATOM 1489 C C . LYS A 1 187 ? 17.933 -12.764 -20.363 1.00 97.31 187 LYS A C 1
ATOM 1491 O O . LYS A 1 187 ? 19.123 -13.066 -20.403 1.00 97.31 187 LYS A O 1
ATOM 1496 N N . LYS A 1 188 ? 17.251 -12.381 -21.448 1.00 96.50 188 LYS A N 1
ATOM 1497 C CA . LYS A 1 188 ? 17.847 -12.223 -22.785 1.00 96.50 188 LYS A CA 1
ATOM 1498 C C . LYS A 1 188 ? 18.916 -11.136 -22.858 1.00 96.50 188 LYS A C 1
ATOM 1500 O O . LYS A 1 188 ? 19.787 -11.197 -23.717 1.00 96.50 188 LYS A O 1
ATOM 1505 N N . LEU A 1 189 ? 18.886 -10.185 -21.930 1.00 97.56 189 LEU A N 1
ATOM 1506 C CA . LEU A 1 189 ? 19.913 -9.161 -21.751 1.00 97.56 189 LEU A CA 1
ATOM 1507 C C . LEU A 1 189 ? 20.923 -9.507 -20.639 1.00 97.56 189 LEU A C 1
ATOM 1509 O O . LEU A 1 189 ? 21.759 -8.679 -20.282 1.00 97.56 189 LEU A O 1
ATOM 1513 N N . GLY A 1 190 ? 20.883 -10.738 -20.118 1.00 97.12 190 GLY A N 1
ATOM 1514 C CA . GLY A 1 190 ? 21.852 -11.263 -19.157 1.00 97.12 190 GLY A CA 1
ATOM 1515 C C . GLY A 1 190 ? 21.587 -10.888 -17.699 1.00 97.12 190 GLY A C 1
ATOM 1516 O O . GLY A 1 190 ? 22.500 -11.006 -16.883 1.00 97.12 190 GLY A O 1
ATOM 1517 N N . LEU A 1 191 ? 20.376 -10.434 -17.364 1.00 98.50 191 LEU A N 1
ATOM 1518 C CA . LEU A 1 191 ? 19.981 -10.101 -15.995 1.00 98.50 191 LEU A CA 1
ATOM 1519 C C . LEU A 1 191 ? 19.199 -11.228 -15.318 1.00 98.50 191 LEU A C 1
ATOM 1521 O O . LEU A 1 191 ? 18.513 -12.026 -15.957 1.00 98.50 191 LEU A O 1
ATOM 1525 N N . THR A 1 192 ? 19.269 -11.247 -13.993 1.00 98.56 192 THR A N 1
ATOM 1526 C CA . THR A 1 192 ? 18.531 -12.171 -13.127 1.00 98.56 192 THR A CA 1
ATOM 1527 C C . THR A 1 192 ? 17.257 -11.529 -12.584 1.00 98.56 192 THR A C 1
ATOM 1529 O O . THR A 1 192 ? 17.210 -10.327 -12.316 1.00 98.56 192 THR A O 1
ATOM 1532 N N . VAL A 1 193 ? 16.205 -12.336 -12.431 1.00 98.62 193 VAL A N 1
ATOM 1533 C CA . VAL A 1 193 ? 14.871 -11.871 -12.029 1.00 98.62 193 VAL A CA 1
ATOM 1534 C C . VAL A 1 193 ? 14.305 -12.820 -10.983 1.00 98.62 193 VAL A C 1
ATOM 1536 O O . VAL A 1 193 ? 14.197 -14.018 -11.239 1.00 98.62 193 VAL A O 1
ATOM 1539 N N . GLY A 1 194 ? 13.928 -12.269 -9.834 1.00 98.12 194 GLY A N 1
ATOM 1540 C CA . GLY A 1 194 ? 13.232 -12.966 -8.760 1.00 98.12 194 GLY A CA 1
ATOM 1541 C C . GLY A 1 194 ? 11.867 -12.342 -8.485 1.00 98.12 194 GLY A C 1
ATOM 1542 O O . GLY A 1 194 ? 11.571 -11.223 -8.913 1.00 98.12 194 GLY A O 1
ATOM 1543 N N . TYR A 1 195 ? 11.032 -13.058 -7.743 1.00 97.88 195 TYR A N 1
ATOM 1544 C CA . TYR A 1 195 ? 9.786 -12.525 -7.207 1.00 97.88 195 TYR A CA 1
ATOM 1545 C C . TYR A 1 195 ? 9.566 -13.024 -5.779 1.00 97.88 195 TYR A C 1
ATOM 1547 O O . TYR A 1 195 ? 10.088 -14.069 -5.394 1.00 97.88 195 TYR A O 1
ATOM 1555 N N . LEU A 1 196 ? 8.806 -12.260 -5.001 1.00 96.81 196 LEU A N 1
ATOM 1556 C CA . LEU A 1 196 ? 8.445 -12.569 -3.624 1.00 96.81 196 LEU A CA 1
ATOM 1557 C C . LEU A 1 196 ? 7.017 -13.110 -3.561 1.00 96.81 196 LEU A C 1
ATOM 1559 O O . LEU A 1 196 ? 6.128 -12.634 -4.267 1.00 96.81 196 LEU A O 1
ATOM 1563 N N . GLN A 1 197 ? 6.806 -14.082 -2.682 1.00 88.00 197 GLN A N 1
ATOM 1564 C CA . GLN A 1 197 ? 5.496 -14.614 -2.321 1.00 88.00 197 GLN A CA 1
ATOM 1565 C C . GLN A 1 197 ? 5.428 -14.785 -0.814 1.00 88.00 197 GLN A C 1
ATOM 1567 O O . GLN A 1 197 ? 6.428 -15.122 -0.172 1.00 88.00 197 GLN A O 1
ATOM 1572 N N . ASN A 1 198 ? 4.228 -14.638 -0.259 1.00 80.69 198 ASN A N 1
ATOM 1573 C CA . ASN A 1 198 ? 4.009 -14.754 1.178 1.00 80.69 198 ASN A CA 1
ATOM 1574 C C . ASN A 1 198 ? 4.563 -16.061 1.785 1.00 80.69 198 ASN A C 1
ATOM 1576 O O . ASN A 1 198 ? 5.148 -16.052 2.866 1.00 80.69 198 ASN A O 1
ATOM 1580 N N . SER A 1 199 ? 4.444 -17.177 1.058 1.00 81.56 199 SER A N 1
ATOM 1581 C CA . SER A 1 199 ? 4.859 -18.511 1.508 1.00 81.56 199 SER A CA 1
ATOM 1582 C C . SER A 1 199 ? 6.369 -18.775 1.481 1.00 81.56 199 SER A C 1
ATOM 1584 O O . SER A 1 199 ? 6.778 -19.876 1.843 1.00 81.56 199 SER A O 1
ATOM 1586 N N . MET A 1 200 ? 7.189 -17.829 1.010 1.00 89.88 200 MET A N 1
ATOM 1587 C CA . MET A 1 200 ? 8.637 -18.022 0.885 1.00 89.88 200 MET A CA 1
ATOM 1588 C C . MET A 1 200 ? 9.350 -17.917 2.232 1.00 89.88 200 MET A C 1
ATOM 1590 O O . MET A 1 200 ? 9.083 -17.005 3.021 1.00 89.88 200 MET A O 1
ATOM 1594 N N . ASP A 1 201 ? 10.308 -18.817 2.450 1.00 91.25 201 ASP A N 1
ATOM 1595 C CA . ASP A 1 201 ? 11.229 -18.747 3.584 1.00 91.25 201 ASP A CA 1
ATOM 1596 C C . ASP A 1 201 ? 12.352 -17.710 3.367 1.00 91.25 201 ASP A C 1
ATOM 1598 O O . ASP A 1 201 ? 12.520 -17.151 2.278 1.00 91.25 201 ASP A O 1
ATOM 1602 N N . ASN A 1 202 ? 13.148 -17.444 4.409 1.00 91.19 202 ASN A N 1
ATOM 1603 C CA . ASN A 1 202 ? 14.216 -16.440 4.348 1.00 91.19 202 ASN A CA 1
ATOM 1604 C C . ASN A 1 202 ? 15.300 -16.768 3.307 1.00 91.19 202 ASN A C 1
ATOM 1606 O O . ASN A 1 202 ? 15.898 -15.852 2.745 1.00 91.19 202 ASN A O 1
ATOM 1610 N N . ASN A 1 203 ? 15.564 -18.046 3.017 1.00 94.81 203 ASN A N 1
ATOM 1611 C CA . ASN A 1 203 ? 16.574 -18.420 2.027 1.00 94.81 203 ASN A CA 1
ATOM 1612 C C . ASN A 1 203 ? 16.087 -18.116 0.614 1.00 94.81 203 ASN A C 1
ATOM 1614 O O . ASN A 1 203 ? 16.813 -17.493 -0.160 1.00 94.81 203 ASN A O 1
ATOM 1618 N N . GLN A 1 204 ? 14.844 -18.487 0.313 1.00 96.94 204 GLN A N 1
ATOM 1619 C CA . GLN A 1 204 ? 14.197 -18.185 -0.960 1.00 96.94 204 GLN A CA 1
ATOM 1620 C C . GLN A 1 204 ? 14.063 -16.672 -1.173 1.00 96.94 204 GLN A C 1
ATOM 1622 O O . GLN A 1 204 ? 14.342 -16.173 -2.263 1.00 96.94 204 GLN A O 1
ATOM 1627 N N . ARG A 1 205 ? 13.697 -15.917 -0.127 1.00 97.00 205 ARG A N 1
ATOM 1628 C CA . ARG A 1 205 ? 13.639 -14.446 -0.181 1.00 97.00 205 ARG A CA 1
ATOM 1629 C C . ARG A 1 205 ? 15.002 -13.841 -0.472 1.00 97.00 205 ARG A C 1
ATOM 1631 O O . ARG A 1 205 ? 15.110 -12.993 -1.352 1.00 97.00 205 ARG A O 1
ATOM 1638 N N . ARG A 1 206 ? 16.056 -14.301 0.206 1.00 97.00 206 ARG A N 1
ATOM 1639 C CA . ARG A 1 206 ? 17.424 -13.823 -0.033 1.00 97.00 206 ARG A CA 1
ATOM 1640 C C . ARG A 1 206 ? 17.882 -14.105 -1.465 1.00 97.00 206 ARG A C 1
ATOM 1642 O O . ARG A 1 206 ? 18.505 -13.250 -2.083 1.00 97.00 206 ARG A O 1
ATOM 1649 N N . GLU A 1 207 ? 17.549 -15.270 -2.018 1.00 97.50 207 GLU A N 1
ATOM 1650 C CA . GLU A 1 207 ? 17.816 -15.591 -3.426 1.00 97.50 207 GLU A CA 1
ATOM 1651 C C . GLU A 1 207 ? 17.074 -14.635 -4.379 1.00 97.50 207 GLU A C 1
ATOM 1653 O O . GLU A 1 207 ? 17.679 -14.090 -5.305 1.00 97.50 207 GLU A O 1
ATOM 1658 N N . ALA A 1 208 ? 15.799 -14.340 -4.101 1.00 98.06 208 ALA A N 1
ATOM 1659 C CA . ALA A 1 208 ? 15.005 -13.391 -4.882 1.00 98.06 208 ALA A CA 1
ATOM 1660 C C . ALA A 1 208 ? 15.533 -11.947 -4.798 1.00 98.06 208 ALA A C 1
ATOM 1662 O O . ALA A 1 208 ? 15.596 -11.259 -5.818 1.00 98.06 208 ALA A O 1
ATOM 1663 N N . TYR A 1 209 ? 15.939 -11.483 -3.612 1.00 98.38 209 TYR A N 1
ATOM 1664 C CA . TYR A 1 209 ? 16.545 -10.160 -3.425 1.00 98.38 209 TYR A CA 1
ATOM 1665 C C . TYR A 1 209 ? 17.936 -10.053 -4.048 1.00 98.38 209 TYR A C 1
ATOM 1667 O O . TYR A 1 209 ? 18.311 -8.972 -4.493 1.00 98.38 209 TYR A O 1
ATOM 1675 N N . ASN A 1 210 ? 18.700 -11.146 -4.118 1.00 97.69 210 ASN A N 1
ATOM 1676 C CA . ASN A 1 210 ? 20.016 -11.172 -4.762 1.00 97.69 210 ASN A CA 1
ATOM 1677 C C . ASN A 1 210 ? 19.952 -11.074 -6.291 1.00 97.69 210 ASN A C 1
ATOM 1679 O O . ASN A 1 210 ? 20.972 -10.779 -6.917 1.00 97.69 210 ASN A O 1
ATOM 1683 N N . CYS A 1 211 ? 18.778 -11.273 -6.893 1.00 98.56 211 CYS A N 1
ATOM 1684 C CA . CYS A 1 211 ? 18.582 -11.013 -8.313 1.00 98.56 211 CYS A CA 1
ATOM 1685 C C . CYS A 1 211 ? 18.754 -9.520 -8.633 1.00 98.56 211 CYS A C 1
ATOM 1687 O O . CYS A 1 211 ? 18.547 -8.648 -7.788 1.00 98.56 211 CYS A O 1
ATOM 1689 N N . ASP A 1 212 ? 19.110 -9.203 -9.877 1.00 98.62 212 ASP A N 1
ATOM 1690 C CA . ASP A 1 212 ? 19.212 -7.819 -10.359 1.00 98.62 212 ASP A CA 1
ATOM 1691 C C . ASP A 1 212 ? 17.861 -7.090 -10.280 1.00 98.62 212 ASP A C 1
ATOM 1693 O O . ASP A 1 212 ? 17.810 -5.872 -10.101 1.00 98.62 212 ASP A O 1
ATOM 1697 N N . ILE A 1 213 ? 16.772 -7.850 -10.415 1.00 98.81 213 ILE A N 1
ATOM 1698 C CA . ILE A 1 213 ? 15.395 -7.372 -10.433 1.00 98.81 213 ILE A CA 1
ATOM 1699 C C . ILE A 1 213 ? 14.544 -8.256 -9.516 1.00 98.81 213 ILE A C 1
ATOM 1701 O O . ILE A 1 213 ? 14.585 -9.482 -9.629 1.00 98.81 213 ILE A O 1
ATOM 1705 N N . THR A 1 214 ? 13.726 -7.641 -8.664 1.00 98.75 214 THR A N 1
ATOM 1706 C CA . THR A 1 214 ? 12.852 -8.345 -7.718 1.00 98.75 214 THR A CA 1
ATOM 1707 C C . THR A 1 214 ? 11.429 -7.796 -7.808 1.00 98.75 214 THR A C 1
ATOM 1709 O O . THR A 1 214 ? 11.201 -6.610 -7.573 1.00 98.75 214 THR A O 1
ATOM 1712 N N . TYR A 1 215 ? 10.462 -8.652 -8.132 1.00 98.69 215 TYR A N 1
ATOM 1713 C CA . TYR A 1 215 ? 9.032 -8.327 -8.100 1.00 98.69 215 TYR A CA 1
ATOM 1714 C C . TYR A 1 215 ? 8.425 -8.697 -6.746 1.00 98.69 215 TYR A C 1
ATOM 1716 O O . TYR A 1 215 ? 8.810 -9.686 -6.130 1.00 98.69 215 TYR A O 1
ATOM 1724 N N . GLY A 1 216 ? 7.439 -7.942 -6.282 1.00 97.69 216 GLY A N 1
ATOM 1725 C CA . GLY A 1 216 ? 6.726 -8.258 -5.049 1.00 97.69 216 GLY A CA 1
ATOM 1726 C C . GLY A 1 216 ? 5.581 -7.294 -4.792 1.00 97.69 216 GLY A C 1
ATOM 1727 O O . GLY A 1 216 ? 5.273 -6.435 -5.621 1.00 97.69 216 GLY A O 1
ATOM 1728 N N . THR A 1 217 ? 4.950 -7.426 -3.634 1.00 94.94 217 THR A N 1
ATOM 1729 C CA . THR A 1 217 ? 3.951 -6.468 -3.151 1.00 94.94 217 THR A CA 1
ATOM 1730 C C . THR A 1 217 ? 4.579 -5.525 -2.133 1.00 94.94 217 THR A C 1
ATOM 1732 O O . THR A 1 217 ? 5.591 -5.844 -1.503 1.00 94.94 217 THR A O 1
ATOM 1735 N N . ASN A 1 218 ? 3.974 -4.354 -1.938 1.00 92.50 218 ASN A N 1
ATOM 1736 C CA . ASN A 1 218 ? 4.377 -3.409 -0.891 1.00 92.50 218 ASN A CA 1
ATOM 1737 C C . ASN A 1 218 ? 4.401 -4.061 0.505 1.00 92.50 218 ASN A C 1
ATOM 1739 O O . ASN A 1 218 ? 5.250 -3.729 1.329 1.00 92.50 218 ASN A O 1
ATOM 1743 N N . THR A 1 219 ? 3.492 -5.006 0.737 1.00 86.81 219 THR A N 1
ATOM 1744 C CA . THR A 1 219 ? 3.347 -5.770 1.970 1.00 86.81 219 THR A CA 1
ATOM 1745 C C . THR A 1 219 ? 4.549 -6.684 2.182 1.00 86.81 219 THR A C 1
ATOM 1747 O O . THR A 1 219 ? 5.167 -6.624 3.242 1.00 86.81 219 THR A O 1
ATOM 1750 N N . GLU A 1 220 ? 4.935 -7.472 1.174 1.00 94.44 220 GLU A N 1
ATOM 1751 C CA . GLU A 1 220 ? 6.097 -8.363 1.274 1.00 94.44 220 GLU A CA 1
ATOM 1752 C C . GLU A 1 220 ? 7.393 -7.570 1.493 1.00 94.44 220 GLU A C 1
ATOM 1754 O O . GLU A 1 220 ? 8.111 -7.820 2.462 1.00 94.44 220 GLU A O 1
ATOM 1759 N N . PHE A 1 221 ? 7.635 -6.536 0.680 1.00 97.75 221 PHE A N 1
ATOM 1760 C CA . PHE A 1 221 ? 8.799 -5.658 0.822 1.00 97.75 221 PHE A CA 1
ATOM 1761 C C . PHE A 1 221 ? 8.851 -4.945 2.182 1.00 97.75 221 PHE A C 1
ATOM 1763 O O . PHE A 1 221 ? 9.900 -4.889 2.826 1.00 97.75 221 PHE A O 1
ATOM 1770 N N . GLY A 1 222 ? 7.732 -4.388 2.640 1.00 94.94 222 GLY A N 1
ATOM 1771 C CA . GLY A 1 222 ? 7.694 -3.649 3.896 1.00 94.94 222 GLY A CA 1
ATOM 1772 C C . GLY A 1 222 ? 7.818 -4.552 5.125 1.00 94.94 222 GLY A C 1
ATOM 1773 O O . GLY A 1 222 ? 8.492 -4.182 6.085 1.00 94.94 222 GLY A O 1
ATOM 1774 N N . PHE A 1 223 ? 7.236 -5.755 5.104 1.00 91.94 223 PHE A N 1
ATOM 1775 C CA . PHE A 1 223 ? 7.403 -6.706 6.202 1.00 91.94 223 PHE A CA 1
ATOM 1776 C C . PHE A 1 223 ? 8.788 -7.348 6.237 1.00 91.94 223 PHE A C 1
ATOM 1778 O O . PHE A 1 223 ? 9.295 -7.566 7.336 1.00 91.94 223 PHE A O 1
ATOM 1785 N N . ASP A 1 224 ? 9.417 -7.614 5.090 1.00 96.50 224 ASP A N 1
ATOM 1786 C CA . ASP A 1 224 ? 10.820 -8.044 5.055 1.00 96.50 224 ASP A CA 1
ATOM 1787 C C . ASP A 1 224 ? 11.733 -6.971 5.650 1.00 96.50 224 ASP A C 1
ATOM 1789 O O . ASP A 1 224 ? 12.571 -7.283 6.488 1.00 96.50 224 ASP A O 1
ATOM 1793 N N . TYR A 1 225 ? 11.485 -5.693 5.348 1.00 97.19 225 TYR A N 1
ATOM 1794 C CA . TYR A 1 225 ? 12.198 -4.591 5.992 1.00 97.19 225 TYR A CA 1
ATOM 1795 C C . TYR A 1 225 ? 12.000 -4.574 7.515 1.00 97.19 225 TYR A C 1
ATOM 1797 O O . TYR A 1 225 ? 12.966 -4.433 8.265 1.00 97.19 225 TYR A O 1
ATOM 1805 N N . LEU A 1 226 ? 10.765 -4.728 8.006 1.00 93.25 226 LEU A N 1
ATOM 1806 C CA . LEU A 1 226 ? 10.509 -4.773 9.450 1.00 93.25 226 LEU A CA 1
ATOM 1807 C C . LEU A 1 226 ? 11.192 -5.979 10.117 1.00 93.25 226 LEU A C 1
ATOM 1809 O O . LEU A 1 226 ? 11.779 -5.815 11.184 1.00 93.25 226 LEU A O 1
ATOM 1813 N N . ARG A 1 227 ? 11.153 -7.162 9.486 1.00 93.00 227 ARG A N 1
ATOM 1814 C CA . ARG A 1 227 ? 11.829 -8.379 9.970 1.00 93.00 227 ARG A CA 1
ATOM 1815 C C . ARG A 1 227 ? 13.343 -8.210 10.015 1.00 93.00 227 ARG A C 1
ATOM 1817 O O . ARG A 1 227 ? 13.945 -8.538 11.033 1.00 93.00 227 ARG A O 1
ATOM 1824 N N . ASP A 1 228 ? 13.935 -7.638 8.971 1.00 95.12 228 ASP A N 1
ATOM 1825 C CA . ASP A 1 228 ? 15.373 -7.375 8.899 1.00 95.12 228 ASP A CA 1
ATOM 1826 C C . ASP A 1 228 ? 15.832 -6.456 10.044 1.00 95.12 228 ASP A C 1
ATOM 1828 O O . ASP A 1 228 ? 16.841 -6.725 10.690 1.00 95.12 228 ASP A O 1
ATOM 1832 N N . ASN A 1 229 ? 15.051 -5.424 10.386 1.00 93.12 229 ASN A N 1
ATOM 1833 C CA . ASN A 1 229 ? 15.363 -4.521 11.507 1.00 93.12 229 ASN A CA 1
ATOM 1834 C C . ASN A 1 229 ? 15.114 -5.133 12.899 1.00 93.12 229 ASN A C 1
ATOM 1836 O O . ASN A 1 229 ? 15.535 -4.559 13.903 1.00 93.12 229 ASN A O 1
ATOM 1840 N N . MET A 1 230 ? 14.425 -6.273 12.974 1.00 89.38 230 MET A N 1
ATOM 1841 C CA . MET A 1 230 ? 14.237 -7.045 14.206 1.00 89.38 230 MET A CA 1
ATOM 1842 C C . MET A 1 230 ? 15.233 -8.203 14.338 1.00 89.38 230 MET A C 1
ATOM 1844 O O . MET A 1 230 ? 15.295 -8.832 15.396 1.00 89.38 230 MET A O 1
ATOM 1848 N N . SER A 1 231 ? 15.984 -8.509 13.279 1.00 90.38 231 SER A N 1
ATOM 1849 C CA . SER A 1 231 ? 16.931 -9.614 13.275 1.00 90.38 231 SER A CA 1
ATOM 1850 C C . SER A 1 231 ? 18.100 -9.364 14.232 1.00 90.38 231 SER A C 1
ATOM 1852 O O . SER A 1 231 ? 18.630 -8.257 14.329 1.00 90.38 231 SER A O 1
ATOM 1854 N N . LEU A 1 232 ? 18.533 -10.423 14.919 1.00 89.88 232 LEU A N 1
ATOM 1855 C CA . LEU A 1 232 ? 19.705 -10.403 15.799 1.00 89.88 232 LEU A CA 1
ATOM 1856 C C . LEU A 1 232 ? 20.995 -10.818 15.078 1.00 89.88 232 LEU A C 1
ATOM 1858 O O . LEU A 1 232 ? 22.085 -10.589 15.604 1.00 89.88 232 LEU A O 1
ATOM 1862 N N . ALA A 1 233 ? 20.883 -11.431 13.897 1.00 90.12 233 ALA A N 1
ATOM 1863 C CA . ALA A 1 233 ? 22.010 -11.952 13.137 1.00 90.12 233 ALA A CA 1
ATOM 1864 C C . ALA A 1 233 ? 22.013 -11.399 11.707 1.00 90.12 233 ALA A C 1
ATOM 1866 O O . ALA A 1 233 ? 20.987 -11.348 11.030 1.00 90.12 233 ALA A O 1
ATOM 1867 N N . ALA A 1 234 ? 23.197 -11.009 11.226 1.00 89.25 234 ALA A N 1
ATOM 1868 C CA . ALA A 1 234 ? 23.359 -10.466 9.876 1.00 89.25 234 ALA A CA 1
ATOM 1869 C C . ALA A 1 234 ? 23.023 -11.493 8.781 1.00 89.25 234 ALA A C 1
ATOM 1871 O O . ALA A 1 234 ? 22.591 -11.122 7.695 1.00 89.25 234 ALA A O 1
ATOM 1872 N N . GLU A 1 235 ? 23.208 -12.782 9.068 1.00 89.38 235 GLU A N 1
ATOM 1873 C CA . GLU A 1 235 ? 22.886 -13.877 8.151 1.00 89.38 235 GLU A CA 1
ATOM 1874 C C . GLU A 1 235 ? 21.383 -14.056 7.927 1.00 89.38 235 GLU A C 1
ATOM 1876 O O . GLU A 1 235 ? 20.991 -14.535 6.868 1.00 89.38 235 GLU A O 1
ATOM 1881 N N . ASP A 1 236 ? 20.536 -13.612 8.855 1.00 89.81 236 ASP A N 1
ATOM 1882 C CA . ASP A 1 236 ? 19.078 -13.705 8.738 1.00 89.81 236 ASP A CA 1
ATOM 1883 C C . ASP A 1 236 ? 18.469 -12.584 7.885 1.00 89.81 236 ASP A C 1
ATOM 1885 O O . ASP A 1 236 ? 17.302 -12.683 7.508 1.00 89.81 236 ASP A O 1
ATOM 1889 N N . LEU A 1 237 ? 19.256 -11.555 7.547 1.00 94.69 237 LEU A N 1
ATOM 1890 C CA . LEU A 1 237 ? 18.818 -10.460 6.685 1.00 94.69 237 LEU A CA 1
ATOM 1891 C C . LEU A 1 237 ? 18.549 -10.966 5.263 1.00 94.69 237 LEU A C 1
ATOM 1893 O O . LEU A 1 237 ? 19.328 -11.758 4.707 1.00 94.69 237 LEU A O 1
ATOM 1897 N N . VAL A 1 238 ? 17.451 -10.495 4.671 1.00 96.81 238 VAL A N 1
ATOM 1898 C CA . VAL A 1 238 ? 17.048 -10.882 3.310 1.00 96.81 238 VAL A CA 1
ATOM 1899 C C . VAL A 1 238 ? 17.186 -9.746 2.299 1.00 96.81 238 VAL A C 1
ATOM 1901 O O . VAL A 1 238 ? 17.519 -10.024 1.148 1.00 96.81 238 VAL A O 1
ATOM 1904 N N . GLN A 1 239 ? 16.979 -8.483 2.693 1.00 97.12 239 GLN A N 1
ATOM 1905 C CA . GLN A 1 239 ? 17.092 -7.336 1.786 1.00 97.12 239 GLN A CA 1
ATOM 1906 C C . GLN A 1 239 ? 18.540 -6.859 1.620 1.00 97.12 239 GLN A C 1
ATOM 1908 O O . GLN A 1 239 ? 19.393 -7.047 2.484 1.00 97.12 239 GLN A O 1
ATOM 1913 N N . ARG A 1 240 ? 18.814 -6.161 0.508 1.00 93.00 240 ARG A N 1
ATOM 1914 C CA . ARG A 1 240 ? 20.143 -5.597 0.191 1.00 93.00 240 ARG A CA 1
ATOM 1915 C C . ARG A 1 240 ? 20.149 -4.092 -0.109 1.00 93.00 240 ARG A C 1
ATOM 1917 O O . ARG A 1 240 ? 21.040 -3.587 -0.789 1.00 93.00 240 ARG A O 1
ATOM 1924 N N . GLY A 1 241 ? 19.165 -3.367 0.429 1.00 92.88 241 GLY A N 1
ATOM 1925 C CA . GLY A 1 241 ? 19.030 -1.912 0.314 1.00 92.88 241 GLY A CA 1
ATOM 1926 C C . GLY A 1 241 ? 17.857 -1.457 -0.560 1.00 92.88 241 GLY A C 1
ATOM 1927 O O . GLY A 1 241 ? 17.056 -2.258 -1.028 1.00 92.88 241 GLY A O 1
ATOM 1928 N N . HIS A 1 242 ? 17.755 -0.140 -0.757 1.00 97.06 242 HIS A N 1
ATOM 1929 C CA . HIS A 1 242 ? 16.618 0.515 -1.415 1.00 97.06 242 HIS A CA 1
ATOM 1930 C C . HIS A 1 242 ? 17.133 1.470 -2.507 1.00 97.06 242 HIS A C 1
ATOM 1932 O O . HIS A 1 242 ? 17.237 2.677 -2.301 1.00 97.06 242 HIS A O 1
ATOM 1938 N N . ALA A 1 243 ? 17.555 0.930 -3.654 1.00 96.31 243 ALA A N 1
ATOM 1939 C CA . ALA A 1 243 ? 18.145 1.734 -4.729 1.00 96.31 243 ALA A CA 1
ATOM 1940 C C . ALA A 1 243 ? 17.072 2.356 -5.636 1.00 96.31 243 ALA A C 1
ATOM 1942 O O . ALA A 1 243 ? 16.918 3.576 -5.676 1.00 96.31 243 ALA A O 1
ATOM 1943 N N . PHE A 1 244 ? 16.292 1.526 -6.329 1.00 98.19 244 PHE A N 1
ATOM 1944 C CA . PHE A 1 244 ? 15.242 1.989 -7.232 1.00 98.19 244 PHE A CA 1
ATOM 1945 C C . PHE A 1 244 ? 13.967 1.164 -7.066 1.00 98.19 244 PHE A C 1
ATOM 1947 O O . PHE A 1 244 ? 14.020 -0.066 -7.089 1.00 98.19 244 PHE A O 1
ATOM 1954 N N . ALA A 1 245 ? 12.835 1.854 -6.919 1.00 98.38 245 ALA A N 1
ATOM 1955 C CA . ALA A 1 245 ? 11.506 1.257 -6.909 1.00 98.38 245 ALA A CA 1
ATOM 1956 C C . ALA A 1 245 ? 10.645 1.777 -8.066 1.00 98.38 245 ALA A C 1
ATOM 1958 O O . ALA A 1 245 ? 10.575 2.986 -8.322 1.00 98.38 245 ALA A O 1
ATOM 1959 N N . VAL A 1 246 ? 9.941 0.852 -8.717 1.00 98.38 246 VAL A N 1
ATOM 1960 C CA . VAL A 1 246 ? 8.874 1.147 -9.677 1.00 98.38 246 VAL A CA 1
ATOM 1961 C C . VAL A 1 246 ? 7.569 0.586 -9.127 1.00 98.38 246 VAL A C 1
ATOM 1963 O O . VAL A 1 246 ? 7.456 -0.620 -8.917 1.00 98.38 246 VAL A O 1
ATOM 1966 N N . VAL A 1 247 ? 6.591 1.453 -8.887 1.00 97.94 247 VAL A N 1
ATOM 1967 C CA . VAL A 1 247 ? 5.280 1.068 -8.349 1.00 97.94 247 VAL A CA 1
ATOM 1968 C C . VAL A 1 247 ? 4.254 0.998 -9.481 1.00 97.94 247 VAL A C 1
ATOM 1970 O O . VAL A 1 247 ? 3.952 2.017 -10.104 1.00 97.94 247 VAL A O 1
ATOM 1973 N N . ASP A 1 248 ? 3.731 -0.194 -9.759 1.00 96.00 248 ASP A N 1
ATOM 1974 C CA . ASP A 1 248 ? 2.566 -0.378 -10.628 1.00 96.00 248 ASP A CA 1
ATOM 1975 C C . ASP A 1 248 ? 1.272 -0.087 -9.857 1.00 96.00 248 ASP A C 1
ATOM 1977 O O . ASP A 1 248 ? 1.183 -0.358 -8.660 1.00 96.00 248 ASP A O 1
ATOM 1981 N N . GLU A 1 249 ? 0.290 0.492 -10.548 1.00 94.12 249 GLU A N 1
ATOM 1982 C CA . GLU A 1 249 ? -0.927 1.076 -9.964 1.00 94.12 249 GLU A CA 1
ATOM 1983 C C . GLU A 1 249 ? -0.613 1.932 -8.722 1.00 94.12 249 GLU A C 1
ATOM 1985 O O . GLU A 1 249 ? -1.067 1.689 -7.601 1.00 94.12 249 GLU A O 1
ATOM 1990 N N . VAL A 1 250 ? 0.236 2.943 -8.934 1.00 95.06 250 VAL A N 1
ATOM 1991 C CA . VAL A 1 250 ? 0.802 3.791 -7.870 1.00 95.06 250 VAL A CA 1
ATOM 1992 C C . VAL A 1 250 ? -0.248 4.491 -6.998 1.00 95.06 250 VAL A C 1
ATOM 1994 O O . VAL A 1 250 ? 0.004 4.725 -5.820 1.00 95.06 250 VAL A O 1
ATOM 1997 N N . ASP A 1 251 ? -1.426 4.792 -7.539 1.00 92.38 251 ASP A N 1
ATOM 1998 C CA . ASP A 1 251 ? -2.588 5.302 -6.805 1.00 92.38 251 ASP A CA 1
ATOM 1999 C C . ASP A 1 251 ? -3.125 4.280 -5.799 1.00 92.38 251 ASP A C 1
ATOM 2001 O O . ASP A 1 251 ? -3.296 4.600 -4.621 1.00 92.38 251 ASP A O 1
ATOM 2005 N N . SER A 1 252 ? -3.269 3.022 -6.213 1.00 89.62 252 SER A N 1
ATOM 2006 C CA . SER A 1 252 ? -3.705 1.950 -5.310 1.00 89.62 252 SER A CA 1
ATOM 2007 C C . SER A 1 252 ? -2.707 1.742 -4.160 1.00 89.62 252 SER A C 1
ATOM 2009 O O . SER A 1 252 ? -3.087 1.641 -2.994 1.00 89.62 252 SER A O 1
ATOM 2011 N N . VAL A 1 253 ? -1.406 1.738 -4.459 1.00 90.75 253 VAL A N 1
ATOM 2012 C CA . VAL A 1 253 ? -0.372 1.411 -3.462 1.00 90.75 253 VAL A CA 1
ATOM 2013 C C . VAL A 1 253 ? -0.023 2.597 -2.554 1.00 90.75 253 VAL A C 1
ATOM 2015 O O . VAL A 1 253 ? 0.072 2.442 -1.335 1.00 90.75 253 VAL A O 1
ATOM 2018 N N . LEU A 1 254 ? 0.215 3.785 -3.121 1.00 93.31 254 LEU A N 1
ATOM 2019 C CA . LEU A 1 254 ? 0.755 4.930 -2.374 1.00 93.31 254 LEU A CA 1
ATOM 2020 C C . LEU A 1 254 ? -0.313 5.862 -1.794 1.00 93.31 254 LEU A C 1
ATOM 2022 O O . LEU A 1 254 ? 0.044 6.680 -0.940 1.00 93.31 254 LEU A O 1
ATOM 2026 N N . ILE A 1 255 ? -1.573 5.733 -2.226 1.00 88.50 255 ILE A N 1
ATOM 2027 C CA . ILE A 1 255 ? -2.713 6.507 -1.717 1.00 88.50 255 ILE A CA 1
ATOM 2028 C C . ILE A 1 255 ? -3.677 5.579 -0.972 1.00 88.50 255 ILE A C 1
ATOM 2030 O O . ILE A 1 255 ? -3.847 5.707 0.243 1.00 88.50 255 ILE A O 1
ATOM 2034 N N . ASP A 1 256 ? -4.267 4.598 -1.663 1.00 85.50 256 ASP A N 1
ATOM 2035 C CA . ASP A 1 256 ? -5.338 3.784 -1.080 1.00 85.50 256 ASP A CA 1
ATOM 2036 C C . ASP A 1 256 ? -4.862 2.866 0.053 1.00 85.50 256 ASP A C 1
ATOM 2038 O O . ASP A 1 256 ? -5.491 2.831 1.121 1.00 85.50 256 ASP A O 1
ATOM 2042 N N . GLU A 1 257 ? -3.769 2.134 -0.158 1.00 82.56 257 GLU A N 1
ATOM 2043 C CA . GLU A 1 257 ? -3.190 1.219 0.836 1.00 82.56 257 GLU A CA 1
ATOM 2044 C C . GLU A 1 257 ? -2.335 1.937 1.887 1.00 82.56 257 GLU A C 1
ATOM 2046 O O . GLU A 1 257 ? -2.176 1.454 3.010 1.00 82.56 257 GLU A O 1
ATOM 2051 N N . ALA A 1 258 ? -1.849 3.142 1.582 1.00 82.50 258 ALA A N 1
ATOM 2052 C CA . ALA A 1 258 ? -1.022 3.924 2.498 1.00 82.50 258 ALA A CA 1
ATOM 2053 C C . ALA A 1 258 ? -1.765 4.415 3.757 1.00 82.50 258 ALA A C 1
ATOM 2055 O O . ALA A 1 258 ? -1.131 4.923 4.686 1.00 82.50 258 ALA A O 1
ATOM 2056 N N . ARG A 1 259 ? -3.092 4.230 3.820 1.00 81.19 259 ARG A N 1
ATOM 2057 C CA . ARG A 1 259 ? -3.942 4.572 4.974 1.00 81.19 259 ARG A CA 1
ATOM 2058 C C . ARG A 1 259 ? -3.640 3.750 6.226 1.00 81.19 259 ARG A C 1
ATOM 2060 O O . ARG A 1 259 ? -3.902 4.220 7.332 1.00 81.19 259 ARG A O 1
ATOM 2067 N N . THR A 1 260 ? -3.114 2.537 6.073 1.00 76.56 260 THR A N 1
ATOM 2068 C CA . THR A 1 260 ? -2.803 1.639 7.193 1.00 76.56 260 THR A CA 1
ATOM 2069 C C . THR A 1 260 ? -1.306 1.342 7.251 1.00 76.56 260 THR A C 1
ATOM 2071 O O . THR A 1 260 ? -0.731 0.952 6.236 1.00 76.56 260 THR A O 1
ATOM 2074 N N . PRO A 1 261 ? -0.644 1.508 8.411 1.00 85.00 261 PRO A N 1
ATOM 2075 C CA . PRO A 1 261 ? 0.752 1.115 8.559 1.00 85.00 261 PRO A CA 1
ATOM 2076 C C . PRO A 1 261 ? 0.911 -0.410 8.544 1.00 85.00 261 PRO A C 1
ATOM 2078 O O . PRO A 1 261 ? -0.003 -1.151 8.906 1.00 85.00 261 PRO A O 1
ATOM 2081 N N . LEU A 1 262 ? 2.112 -0.863 8.192 1.00 83.25 262 LEU A N 1
ATOM 2082 C CA . LEU A 1 262 ? 2.540 -2.245 8.368 1.00 83.25 262 LEU A CA 1
ATOM 2083 C C . LEU A 1 262 ? 2.989 -2.435 9.815 1.00 83.25 262 LEU A C 1
ATOM 2085 O O . LEU A 1 262 ? 3.806 -1.655 10.306 1.00 83.25 262 LEU A O 1
ATOM 2089 N N . ILE A 1 263 ? 2.452 -3.452 10.491 1.00 82.19 263 ILE A N 1
ATOM 2090 C CA . ILE A 1 263 ? 2.663 -3.695 11.923 1.00 82.19 263 ILE A CA 1
ATOM 2091 C C . ILE A 1 263 ? 3.018 -5.166 12.144 1.00 82.19 263 ILE A C 1
ATOM 2093 O O . ILE A 1 263 ? 2.250 -6.050 11.767 1.00 82.19 263 ILE A O 1
ATOM 2097 N N . ILE A 1 264 ? 4.148 -5.426 12.804 1.00 74.19 264 ILE A N 1
ATOM 2098 C CA . ILE A 1 264 ? 4.462 -6.736 13.384 1.00 74.19 264 ILE A CA 1
ATOM 2099 C C . ILE A 1 264 ? 4.080 -6.689 14.858 1.00 74.19 264 ILE A C 1
ATOM 2101 O O . ILE A 1 264 ? 4.636 -5.899 15.622 1.00 74.19 264 ILE A O 1
ATOM 2105 N N . SER A 1 265 ? 3.155 -7.557 15.256 1.00 80.50 265 SER A N 1
ATOM 2106 C CA . SER A 1 265 ? 2.760 -7.732 16.652 1.00 80.50 265 SER A CA 1
ATOM 2107 C C . SER A 1 265 ? 3.242 -9.080 17.174 1.00 80.50 265 SER A C 1
ATOM 2109 O O . SER A 1 265 ? 3.166 -10.083 16.468 1.00 80.50 265 SER A O 1
ATOM 2111 N N . GLY A 1 266 ? 3.714 -9.114 18.417 1.00 71.62 266 GLY A N 1
ATOM 2112 C CA . GLY A 1 266 ? 4.146 -10.331 19.100 1.00 71.62 266 GLY A CA 1
ATOM 2113 C C . GLY A 1 266 ? 3.392 -10.541 20.404 1.00 71.62 266 GLY A C 1
ATOM 2114 O O . GLY A 1 266 ? 2.927 -9.588 21.029 1.00 71.62 266 GLY A O 1
ATOM 2115 N N . SER A 1 267 ? 3.259 -11.798 20.820 1.00 64.75 267 SER A N 1
ATOM 2116 C CA . SER A 1 267 ? 2.755 -12.131 22.152 1.00 64.75 267 SER A CA 1
ATOM 2117 C C . SER A 1 267 ? 3.785 -11.759 23.212 1.00 64.75 267 SER A C 1
ATOM 2119 O O . SER A 1 267 ? 4.962 -12.080 23.062 1.00 64.75 267 SER A O 1
ATOM 2121 N N . VAL A 1 268 ? 3.342 -11.151 24.308 1.00 61.94 268 VAL A N 1
ATOM 2122 C CA . VAL A 1 268 ? 4.212 -10.905 25.464 1.00 61.94 268 VAL A CA 1
ATOM 2123 C C . VAL A 1 268 ? 4.478 -12.235 26.193 1.00 61.94 268 VAL A C 1
ATOM 2125 O O . VAL A 1 268 ? 3.550 -13.009 26.448 1.00 61.94 268 VAL A O 1
ATOM 2128 N N . ASP A 1 269 ? 5.735 -12.501 26.562 1.00 50.69 269 ASP A N 1
ATOM 2129 C CA . ASP A 1 269 ? 6.161 -13.660 27.377 1.00 50.69 269 ASP A CA 1
ATOM 2130 C C . ASP A 1 269 ? 5.839 -13.502 28.877 1.00 50.69 269 ASP A C 1
ATOM 2132 O O . ASP A 1 269 ? 6.499 -14.056 29.756 1.00 50.69 269 ASP A O 1
ATOM 2136 N N . ALA A 1 270 ? 4.786 -12.751 29.190 1.00 57.12 270 ALA A N 1
ATOM 2137 C CA . ALA A 1 270 ? 4.231 -12.700 30.530 1.00 57.12 270 ALA A CA 1
ATOM 2138 C C . ALA A 1 270 ? 3.352 -13.946 30.778 1.00 57.12 270 ALA A C 1
ATOM 2140 O O . ALA A 1 270 ? 2.730 -14.468 29.840 1.00 57.12 270 ALA A O 1
ATOM 2141 N N . PRO A 1 271 ? 3.262 -14.436 32.030 1.00 57.19 271 PRO A N 1
ATOM 2142 C CA . PRO A 1 271 ? 2.232 -15.396 32.414 1.00 57.19 271 PRO A CA 1
ATOM 2143 C C . PRO A 1 271 ? 0.856 -14.884 31.978 1.00 57.19 271 PRO A C 1
ATOM 2145 O O . PRO A 1 271 ? 0.608 -13.680 32.027 1.00 57.19 271 PRO A O 1
ATOM 2148 N N . VAL A 1 272 ? -0.040 -15.785 31.559 1.00 61.16 272 VAL A N 1
ATOM 2149 C CA . VAL A 1 272 ? -1.436 -15.406 31.295 1.00 61.16 272 VAL A CA 1
ATOM 2150 C C . VAL A 1 272 ? -1.978 -14.767 32.569 1.00 61.16 272 VAL A C 1
ATOM 2152 O O . VAL A 1 272 ? -1.962 -15.399 33.627 1.00 61.16 272 VAL A O 1
ATOM 2155 N N . ASP A 1 273 ? -2.389 -13.505 32.471 1.00 68.56 273 ASP A N 1
ATOM 2156 C CA . ASP A 1 273 ? -2.932 -12.775 33.606 1.00 68.56 273 ASP A CA 1
ATOM 2157 C C . ASP A 1 273 ? -4.278 -13.395 34.004 1.00 68.56 273 ASP A C 1
ATOM 2159 O O . ASP A 1 273 ? -5.320 -13.168 33.385 1.00 68.56 273 ASP A O 1
ATOM 2163 N N . ASN A 1 274 ? -4.241 -14.221 35.049 1.00 78.69 274 ASN A N 1
ATOM 2164 C CA . ASN A 1 274 ? -5.422 -14.885 35.585 1.00 78.69 274 ASN A CA 1
ATOM 2165 C C . ASN A 1 274 ? -6.267 -13.954 36.466 1.00 78.69 274 ASN A C 1
ATOM 2167 O O . ASN A 1 274 ? -7.352 -14.362 36.886 1.00 78.69 274 ASN A O 1
ATOM 2171 N N . THR A 1 275 ? -5.851 -12.703 36.721 1.00 84.44 275 THR A N 1
ATOM 2172 C CA . THR A 1 275 ? -6.637 -11.807 37.585 1.00 84.44 275 THR A CA 1
ATOM 2173 C C . THR A 1 275 ? -8.043 -11.567 37.049 1.00 84.44 275 THR A C 1
ATOM 2175 O O . THR A 1 275 ? -8.974 -11.463 37.846 1.00 84.44 275 THR A O 1
ATOM 2178 N N . PHE A 1 276 ? -8.257 -11.550 35.728 1.00 89.00 276 PHE A N 1
ATOM 2179 C CA . PHE A 1 276 ? -9.608 -11.468 35.164 1.00 89.00 276 PHE A CA 1
ATOM 2180 C C . PHE A 1 276 ? -10.491 -12.657 35.568 1.00 89.00 276 PHE A C 1
ATOM 2182 O O . PHE A 1 276 ? -11.676 -12.470 35.858 1.00 89.00 276 PHE A O 1
ATOM 2189 N N . GLN A 1 277 ? -9.929 -13.868 35.630 1.00 88.06 277 GLN A N 1
ATOM 2190 C CA . GLN A 1 277 ? -10.648 -15.065 36.076 1.00 88.06 277 GLN A CA 1
ATOM 2191 C C . GLN A 1 277 ? -10.922 -15.020 37.583 1.00 88.06 277 GLN A C 1
ATOM 2193 O O . GLN A 1 277 ? -12.038 -15.324 38.005 1.00 88.06 277 GLN A O 1
ATOM 2198 N N . ASP A 1 278 ? -9.951 -14.562 38.375 1.00 88.44 278 ASP A N 1
ATOM 2199 C CA . ASP A 1 278 ? -10.069 -14.457 39.834 1.00 88.44 278 ASP A CA 1
ATOM 2200 C C . ASP A 1 278 ? -11.082 -13.385 40.266 1.00 88.44 278 ASP A C 1
ATOM 2202 O O . ASP A 1 278 ? -11.849 -13.567 41.215 1.00 88.44 278 ASP A O 1
ATOM 2206 N N . LEU A 1 279 ? -11.117 -12.253 39.558 1.00 90.44 279 LEU A N 1
ATOM 2207 C CA . LEU A 1 279 ? -12.008 -11.127 39.845 1.00 90.44 279 LEU A CA 1
ATOM 2208 C C . LEU A 1 279 ? -13.431 -11.353 39.329 1.00 90.44 279 LEU A C 1
ATOM 2210 O O . LEU A 1 279 ? -14.383 -10.803 39.892 1.00 90.44 279 LEU A O 1
ATOM 2214 N N . LYS A 1 280 ? -13.606 -12.162 38.277 1.00 93.25 280 LYS A N 1
ATOM 2215 C CA . LYS A 1 280 ? -14.901 -12.380 37.620 1.00 93.25 280 LYS A CA 1
ATOM 2216 C C . LYS A 1 280 ? -16.044 -12.708 38.596 1.00 93.25 280 LYS A C 1
ATOM 2218 O O . LYS A 1 280 ? -17.074 -12.039 38.491 1.00 93.25 280 LYS A O 1
ATOM 2223 N N . PRO A 1 281 ? -15.930 -13.666 39.540 1.00 93.31 281 PRO A N 1
ATOM 2224 C CA . PRO A 1 281 ? -17.028 -13.997 40.452 1.00 93.31 281 PRO A CA 1
ATOM 2225 C C . PRO A 1 281 ? -17.443 -12.819 41.345 1.00 93.31 281 PRO A C 1
ATOM 2227 O O . PRO A 1 281 ? -18.634 -12.620 41.600 1.00 93.31 281 PRO A O 1
ATOM 2230 N N . LEU A 1 282 ? -16.470 -12.014 41.787 1.00 91.81 282 LEU A N 1
ATOM 2231 C CA . LEU A 1 282 ? -16.706 -10.833 42.619 1.00 91.81 282 LEU A CA 1
ATOM 2232 C C . LEU A 1 282 ? -17.473 -9.766 41.834 1.00 91.81 282 LEU A C 1
ATOM 2234 O O . LEU A 1 282 ? -18.503 -9.273 42.303 1.00 91.81 282 LEU A O 1
ATOM 2238 N N . ILE A 1 283 ? -17.024 -9.468 40.612 1.00 94.62 283 ILE A N 1
ATOM 2239 C CA . ILE A 1 283 ? -17.673 -8.477 39.744 1.00 94.62 283 ILE A CA 1
ATOM 2240 C C . ILE A 1 283 ? -19.057 -8.945 39.304 1.00 94.62 283 ILE A C 1
ATOM 2242 O O . ILE A 1 283 ? -20.011 -8.170 39.343 1.00 94.62 283 ILE A O 1
ATOM 2246 N N . GLN A 1 284 ? -19.221 -10.226 38.978 1.00 94.62 284 GLN A N 1
ATOM 2247 C CA . GLN A 1 284 ? -20.522 -10.785 38.623 1.00 94.62 284 GLN A CA 1
ATOM 2248 C C . GLN A 1 284 ? -21.536 -10.646 39.773 1.00 94.62 284 GLN A C 1
ATOM 2250 O O . GLN A 1 284 ? -22.699 -10.304 39.538 1.00 94.62 284 GLN A O 1
ATOM 2255 N N . ASN A 1 285 ? -21.110 -10.856 41.024 1.00 94.88 285 ASN A N 1
ATOM 2256 C CA . ASN A 1 285 ? -21.957 -10.635 42.197 1.00 94.88 285 ASN A CA 1
ATOM 2257 C C . ASN A 1 285 ? -22.290 -9.145 42.403 1.00 94.88 285 ASN A C 1
ATOM 2259 O O . ASN A 1 285 ? -23.452 -8.807 42.641 1.00 94.88 285 ASN A O 1
ATOM 2263 N N . LEU A 1 286 ? -21.304 -8.254 42.256 1.00 95.38 286 LEU A N 1
ATOM 2264 C CA . LEU A 1 286 ? -21.481 -6.800 42.344 1.00 95.38 286 LEU A CA 1
ATOM 2265 C C . LEU A 1 286 ? -22.510 -6.295 41.316 1.00 95.38 286 LEU A C 1
ATOM 2267 O O . LEU A 1 286 ? -23.492 -5.648 41.682 1.00 95.38 286 LEU A O 1
ATOM 2271 N N . VAL A 1 287 ? -22.351 -6.676 40.045 1.00 95.88 287 VAL A N 1
ATOM 2272 C CA . VAL A 1 287 ? -23.272 -6.344 38.943 1.00 95.88 287 VAL A CA 1
ATOM 2273 C C . VAL A 1 287 ? -24.670 -6.903 39.196 1.00 95.88 287 VAL A C 1
ATOM 2275 O O . VAL A 1 287 ? -25.670 -6.231 38.934 1.00 95.88 287 VAL A O 1
ATOM 2278 N N . ARG A 1 288 ? -24.779 -8.123 39.737 1.00 95.81 288 ARG A N 1
ATOM 2279 C CA . ARG A 1 288 ? -26.073 -8.720 40.097 1.00 95.81 288 ARG A CA 1
ATOM 2280 C C . ARG A 1 288 ? -26.779 -7.922 41.196 1.00 95.81 288 ARG A C 1
ATOM 2282 O O . ARG A 1 288 ? -27.979 -7.679 41.084 1.00 95.81 288 ARG A O 1
ATOM 2289 N N . LYS A 1 289 ? -26.061 -7.516 42.248 1.00 96.31 289 LYS A N 1
ATOM 2290 C CA . LYS A 1 289 ? -26.609 -6.696 43.342 1.00 96.31 289 LYS A CA 1
ATOM 2291 C C . LYS A 1 289 ? -27.042 -5.316 42.849 1.00 96.31 289 LYS A C 1
ATOM 2293 O O . LYS A 1 289 ? -28.149 -4.891 43.172 1.00 96.31 289 LYS A O 1
ATOM 2298 N N . GLN A 1 290 ? -26.231 -4.685 42.003 1.00 96.81 290 GLN A N 1
ATOM 2299 C CA . GLN A 1 290 ? -26.565 -3.424 41.344 1.00 96.81 290 GLN A CA 1
ATOM 2300 C C . GLN A 1 290 ? -27.826 -3.543 40.476 1.00 96.81 290 GLN A C 1
ATOM 2302 O O . GLN A 1 290 ? -28.728 -2.720 40.584 1.00 96.81 290 GLN A O 1
ATOM 2307 N N . ASN A 1 291 ? -27.943 -4.591 39.655 1.00 95.06 291 ASN A N 1
ATOM 2308 C CA . ASN A 1 291 ? -29.128 -4.806 38.818 1.00 95.06 291 ASN A CA 1
ATOM 2309 C C . ASN A 1 291 ? -30.417 -4.959 39.637 1.00 95.06 291 ASN A C 1
ATOM 2311 O O . ASN A 1 291 ? -31.460 -4.417 39.261 1.00 95.06 291 ASN A O 1
ATOM 2315 N N . SER A 1 292 ? -30.354 -5.680 40.760 1.00 95.56 292 SER A N 1
ATOM 2316 C CA . SER A 1 292 ? -31.486 -5.794 41.685 1.00 95.56 292 SER A CA 1
ATOM 2317 C C . SER A 1 292 ? -31.865 -4.440 42.286 1.00 95.56 292 SER A C 1
ATOM 2319 O O . SER A 1 292 ? -33.048 -4.114 42.325 1.00 95.56 292 SER A O 1
ATOM 2321 N N . LEU A 1 293 ? -30.873 -3.645 42.694 1.00 96.19 293 LEU A N 1
ATOM 2322 C CA . LEU A 1 293 ? -31.079 -2.307 43.247 1.00 96.19 293 LEU A CA 1
ATOM 2323 C C . LEU A 1 293 ? -31.719 -1.357 42.223 1.00 96.19 293 LEU A C 1
ATOM 2325 O O . LEU A 1 293 ? -32.706 -0.696 42.524 1.00 96.19 293 LEU A O 1
ATOM 2329 N N . VAL A 1 294 ? -31.223 -1.340 40.983 1.00 96.25 294 VAL A N 1
ATOM 2330 C CA . VAL A 1 294 ? -31.810 -0.526 39.906 1.00 96.25 294 VAL A CA 1
ATOM 2331 C C . VAL A 1 294 ? -33.249 -0.951 39.609 1.00 96.25 294 VAL A C 1
ATOM 2333 O O . VAL A 1 294 ? -34.118 -0.103 39.428 1.00 96.25 294 VAL A O 1
ATOM 2336 N N . SER A 1 295 ? -33.536 -2.255 39.631 1.00 94.88 295 SER A N 1
ATOM 2337 C CA . SER A 1 295 ? -34.909 -2.760 39.475 1.00 94.88 295 SER A CA 1
ATOM 2338 C C . SER A 1 295 ? -35.830 -2.293 40.613 1.00 94.88 295 SER A C 1
ATOM 2340 O O . SER A 1 295 ? -37.025 -2.089 40.406 1.00 94.88 295 SER A O 1
ATOM 2342 N N . GLU A 1 296 ? -35.296 -2.113 41.822 1.00 95.94 296 GLU A N 1
ATOM 2343 C CA . GLU A 1 296 ? -36.028 -1.535 42.950 1.00 95.94 296 GLU A CA 1
ATOM 2344 C C . GLU A 1 296 ? -36.272 -0.034 42.759 1.00 95.94 296 GLU A C 1
ATOM 2346 O O . GLU A 1 296 ? -37.399 0.423 42.949 1.00 95.94 296 GLU A O 1
ATOM 2351 N N . PHE A 1 297 ? -35.273 0.723 42.297 1.00 96.75 297 PHE A N 1
ATOM 2352 C CA . PHE A 1 297 ? -35.439 2.144 41.982 1.00 96.75 297 PHE A CA 1
ATOM 2353 C C . PHE A 1 297 ? -36.478 2.390 40.896 1.00 96.75 297 PHE A C 1
ATOM 2355 O O . PHE A 1 297 ? -37.293 3.296 41.045 1.00 96.75 297 PHE A O 1
ATOM 2362 N N . VAL A 1 298 ? -36.524 1.556 39.854 1.00 95.44 298 VAL A N 1
ATOM 2363 C CA . VAL A 1 298 ? -37.568 1.643 38.823 1.00 95.44 298 VAL A CA 1
ATOM 2364 C C . VAL A 1 298 ? -38.961 1.457 39.437 1.00 95.44 298 VAL A C 1
ATOM 2366 O O . VAL A 1 298 ? -39.853 2.260 39.178 1.00 95.44 298 VAL A O 1
ATOM 2369 N N . LYS A 1 299 ? -39.147 0.471 40.326 1.00 95.56 299 LYS A N 1
ATOM 2370 C CA . LYS A 1 299 ? -40.430 0.264 41.029 1.00 95.56 299 LYS A CA 1
ATOM 2371 C C . LYS A 1 299 ? -40.800 1.434 41.943 1.00 95.56 299 LYS A C 1
ATOM 2373 O O . LYS A 1 299 ? -41.967 1.815 42.011 1.00 95.56 299 LYS A O 1
ATOM 2378 N N . GLN A 1 300 ? -39.823 1.994 42.657 1.00 95.44 300 GLN A N 1
ATOM 2379 C CA . GLN A 1 300 ? -40.033 3.166 43.510 1.00 95.44 300 GLN A CA 1
ATOM 2380 C C . GLN A 1 300 ? -40.420 4.389 42.668 1.00 95.44 300 GLN A C 1
ATOM 2382 O O . GLN A 1 300 ? -41.382 5.072 43.010 1.00 95.44 300 GLN A O 1
ATOM 2387 N N . ALA A 1 301 ? -39.751 4.612 41.532 1.00 95.31 301 ALA A N 1
ATOM 2388 C CA . ALA A 1 301 ? -40.093 5.675 40.591 1.00 95.31 301 ALA A CA 1
ATOM 2389 C C . ALA A 1 301 ? -41.537 5.538 40.086 1.00 95.31 301 ALA A C 1
ATOM 2391 O O . ALA A 1 301 ? -42.298 6.498 40.157 1.00 95.31 301 ALA A O 1
ATOM 2392 N N . GLU A 1 302 ? -41.958 4.339 39.665 1.00 93.69 302 GLU A N 1
ATOM 2393 C CA . GLU A 1 302 ? -43.346 4.074 39.259 1.00 93.69 302 GLU A CA 1
ATOM 2394 C C . GLU A 1 302 ? -44.360 4.353 40.382 1.00 93.69 302 GLU A C 1
ATOM 2396 O O . GLU A 1 302 ? -45.449 4.870 40.119 1.00 93.69 302 GLU A O 1
ATOM 2401 N N . SER A 1 303 ? -44.029 4.020 41.636 1.00 95.62 303 SER A N 1
ATOM 2402 C CA . SER A 1 303 ? -44.884 4.319 42.794 1.00 95.62 303 SER A CA 1
ATOM 2403 C C . SER A 1 303 ? -44.997 5.823 43.035 1.00 95.62 303 SER A C 1
ATOM 2405 O O . SER A 1 303 ? -46.101 6.342 43.186 1.00 95.62 303 SER A O 1
ATOM 2407 N N . TYR A 1 304 ? -43.875 6.544 43.009 1.00 96.19 304 TYR A N 1
ATOM 2408 C CA . TYR A 1 304 ? -43.853 7.993 43.199 1.00 96.19 304 TYR A CA 1
ATOM 2409 C C . TYR A 1 304 ? -44.581 8.744 42.084 1.00 96.19 304 TYR A C 1
ATOM 2411 O O . TYR A 1 304 ? -45.287 9.709 42.370 1.00 96.19 304 TYR A O 1
ATOM 2419 N N . LEU A 1 305 ? -44.506 8.263 40.840 1.00 92.56 305 LEU A N 1
ATOM 2420 C CA . LEU A 1 305 ? -45.295 8.805 39.732 1.00 92.56 305 LEU A CA 1
ATOM 2421 C C . LEU A 1 305 ? -46.803 8.641 39.972 1.00 92.56 305 LEU A C 1
ATOM 2423 O O . LEU A 1 305 ? -47.559 9.581 39.742 1.00 92.56 305 LEU A O 1
ATOM 2427 N N . LYS A 1 306 ? -47.254 7.494 40.504 1.00 93.00 306 LYS A N 1
ATOM 2428 C CA . LYS A 1 306 ? -48.670 7.283 40.879 1.00 93.00 306 LYS A CA 1
ATOM 2429 C C . LYS A 1 306 ? -49.123 8.184 42.031 1.00 93.00 306 LYS A C 1
ATOM 2431 O O . LYS A 1 306 ? -50.298 8.530 42.109 1.00 93.00 306 LYS A O 1
ATOM 2436 N N . GLU A 1 307 ? -48.202 8.562 42.913 1.00 94.62 307 GLU A N 1
ATOM 2437 C CA . GLU A 1 307 ? -48.438 9.465 44.045 1.00 94.62 307 GLU A CA 1
ATOM 2438 C C . GLU A 1 307 ? -48.238 10.957 43.700 1.00 94.62 307 GLU A C 1
ATOM 2440 O O . GLU A 1 307 ? -48.346 11.799 44.590 1.00 94.62 307 GLU A O 1
ATOM 2445 N N . ASN A 1 308 ? -47.959 11.307 42.434 1.00 91.75 308 ASN A N 1
ATOM 2446 C CA . ASN A 1 308 ? -47.606 12.663 41.979 1.00 91.75 308 ASN A CA 1
ATOM 2447 C C . ASN A 1 308 ? -46.372 13.278 42.683 1.00 91.75 308 ASN A C 1
ATOM 2449 O O . ASN A 1 308 ? -46.251 14.498 42.804 1.00 91.75 308 ASN A O 1
ATOM 2453 N N . LYS A 1 309 ? -45.428 12.446 43.137 1.00 94.44 309 LYS A N 1
ATOM 2454 C CA . LYS A 1 309 ? -44.141 12.861 43.724 1.00 94.44 309 LYS A CA 1
ATOM 2455 C C . LYS A 1 309 ? -43.050 12.907 42.654 1.00 94.44 309 LYS A C 1
ATOM 2457 O O . LYS A 1 309 ? -42.153 12.068 42.604 1.00 94.44 309 LYS A O 1
ATOM 2462 N N . GLU A 1 310 ? -43.141 13.896 41.770 1.00 91.81 310 GLU A N 1
ATOM 2463 C CA . GLU A 1 310 ? -42.270 14.011 40.593 1.00 91.81 310 GLU A CA 1
ATOM 2464 C C . GLU A 1 310 ? -40.773 14.126 40.937 1.00 91.81 310 GLU A C 1
ATOM 2466 O O . GLU A 1 310 ? -39.946 13.500 40.277 1.00 91.81 310 GLU A O 1
ATOM 2471 N N . GLN A 1 311 ? -40.400 14.868 41.987 1.00 92.31 311 GLN A N 1
ATOM 2472 C CA . GLN A 1 311 ? -38.989 15.007 42.382 1.00 92.31 311 GLN A CA 1
ATOM 2473 C C . GLN A 1 311 ? -38.374 13.678 42.845 1.00 92.31 311 GLN A C 1
ATOM 2475 O O . GLN A 1 311 ? -37.287 13.321 42.389 1.00 92.31 311 GLN A O 1
ATOM 2480 N N . ASP A 1 312 ? -39.082 12.923 43.690 1.00 93.94 312 ASP A N 1
ATOM 2481 C CA . ASP A 1 312 ? -38.617 11.623 44.187 1.00 93.94 312 ASP A CA 1
ATOM 2482 C C . ASP A 1 312 ? -38.530 10.593 43.051 1.00 93.94 312 ASP A C 1
ATOM 2484 O O . ASP A 1 312 ? -37.560 9.838 42.950 1.00 93.94 312 ASP A O 1
ATOM 2488 N N . ALA A 1 313 ? -39.512 10.602 42.140 1.00 94.69 313 ALA A N 1
ATOM 2489 C CA . ALA A 1 313 ? -39.477 9.785 40.931 1.00 94.69 313 ALA A CA 1
ATOM 2490 C C . ALA A 1 313 ? -38.270 10.132 40.045 1.00 94.69 313 ALA A C 1
ATOM 2492 O O . ALA A 1 313 ? -37.549 9.236 39.606 1.00 94.69 313 ALA A O 1
ATOM 2493 N N . GLY A 1 314 ? -38.012 11.424 39.823 1.00 94.69 314 GLY A N 1
ATOM 2494 C CA . GLY A 1 314 ? -36.867 11.901 39.050 1.00 94.69 314 GLY A CA 1
ATOM 2495 C C . GLY A 1 314 ? -35.525 11.489 39.653 1.00 94.69 314 GLY A C 1
ATOM 2496 O O . GLY A 1 314 ? -34.642 11.058 38.913 1.00 94.69 314 GLY A O 1
ATOM 2497 N N . LEU A 1 315 ? -35.387 11.535 40.984 1.00 95.44 315 LEU A N 1
ATOM 2498 C CA . LEU A 1 315 ? -34.192 11.052 41.680 1.00 95.44 315 LEU A CA 1
ATOM 2499 C C . LEU A 1 315 ? -33.981 9.551 41.458 1.00 95.44 315 LEU A C 1
ATOM 2501 O O . LEU A 1 315 ? -32.878 9.135 41.111 1.00 95.44 315 LEU A O 1
ATOM 2505 N N . LYS A 1 316 ? -35.030 8.733 41.596 1.00 96.75 316 LYS A N 1
ATOM 2506 C CA . LYS A 1 316 ? -34.925 7.280 41.385 1.00 96.75 316 LYS A CA 1
ATOM 2507 C C . LYS A 1 316 ? -34.627 6.913 39.933 1.00 96.75 316 LYS A C 1
ATOM 2509 O O . LYS A 1 316 ? -33.842 5.997 39.694 1.00 96.75 316 LYS A O 1
ATOM 2514 N N . LEU A 1 317 ? -35.174 7.654 38.970 1.00 95.50 317 LEU A N 1
ATOM 2515 C CA . LEU A 1 317 ? -34.818 7.512 37.556 1.00 95.50 317 LEU A CA 1
ATOM 2516 C C . LEU A 1 317 ? -33.361 7.909 37.290 1.00 95.50 317 LEU A C 1
ATOM 2518 O O . LEU A 1 317 ? -32.674 7.207 36.554 1.00 95.50 317 LEU A O 1
ATOM 2522 N N . LEU A 1 318 ? -32.867 8.982 37.913 1.00 94.75 318 LEU A N 1
ATOM 2523 C CA . LEU A 1 318 ? -31.467 9.395 37.809 1.00 94.75 318 LEU A CA 1
ATOM 2524 C C . LEU A 1 318 ? -30.517 8.344 38.408 1.00 94.75 318 LEU A C 1
ATOM 2526 O O . LEU A 1 318 ? -29.531 7.979 37.769 1.00 94.75 318 LEU A O 1
ATOM 2530 N N . GLN A 1 319 ? -30.837 7.807 39.590 1.00 95.69 319 GLN A N 1
ATOM 2531 C CA . GLN A 1 319 ? -30.077 6.721 40.221 1.00 95.69 319 GLN A CA 1
ATOM 2532 C C . GLN A 1 319 ? -30.094 5.447 39.364 1.00 95.69 319 GLN A C 1
ATOM 2534 O O . GLN A 1 319 ? -29.065 4.794 39.209 1.00 95.69 319 GLN A O 1
ATOM 2539 N N . ALA A 1 320 ? -31.236 5.101 38.761 1.00 95.31 320 ALA A N 1
ATOM 2540 C CA . ALA A 1 320 ? -31.335 3.975 37.837 1.00 95.31 320 ALA A CA 1
ATOM 2541 C C . ALA A 1 320 ? -30.476 4.182 36.575 1.00 95.31 320 ALA A C 1
ATOM 2543 O O . ALA A 1 320 ? -29.758 3.262 36.179 1.00 95.31 320 ALA A O 1
ATOM 2544 N N . ASN A 1 321 ? -30.496 5.392 36.002 1.00 94.00 321 ASN A N 1
ATOM 2545 C CA . ASN A 1 321 ? -29.702 5.753 34.829 1.00 94.00 321 ASN A CA 1
ATOM 2546 C C . ASN A 1 321 ? -28.199 5.636 35.102 1.00 94.00 321 ASN A C 1
ATOM 2548 O O . ASN A 1 321 ? -27.481 4.971 34.366 1.00 94.00 321 ASN A O 1
ATOM 2552 N N . ARG A 1 322 ? -27.731 6.230 36.205 1.00 93.38 322 ARG A N 1
ATOM 2553 C CA . ARG A 1 322 ? -26.318 6.172 36.604 1.00 93.38 322 ARG A CA 1
ATOM 2554 C C . ARG A 1 322 ? -25.906 4.790 37.081 1.00 93.38 322 ARG A C 1
ATOM 2556 O O . ARG A 1 322 ? -24.750 4.418 36.949 1.00 93.38 322 ARG A O 1
ATOM 2563 N N . GLY A 1 323 ? -26.829 4.020 37.644 1.00 94.31 323 GLY A N 1
ATOM 2564 C CA . GLY A 1 323 ? -26.519 2.707 38.184 1.00 94.31 323 GLY A CA 1
ATOM 2565 C C . GLY A 1 323 ? -26.401 1.611 37.131 1.00 94.31 323 GLY A C 1
ATOM 2566 O O . GLY A 1 323 ? -25.534 0.746 37.256 1.00 94.31 323 GLY A O 1
ATOM 2567 N N . MET A 1 324 ? -27.301 1.596 36.144 1.00 93.88 324 MET A N 1
ATOM 2568 C CA . MET A 1 324 ? -27.322 0.599 35.072 1.00 93.88 324 MET A CA 1
ATOM 2569 C C . MET A 1 324 ? -28.159 1.113 33.877 1.00 93.88 324 MET A C 1
ATOM 2571 O O . MET A 1 324 ? -29.306 0.686 33.703 1.00 93.88 324 MET A O 1
ATOM 2575 N N . PRO A 1 325 ? -27.605 1.984 33.014 1.00 91.00 325 PRO A N 1
ATOM 2576 C CA . PRO A 1 325 ? -28.346 2.643 31.931 1.00 91.00 325 PRO A CA 1
ATOM 2577 C C . PRO A 1 325 ? -28.893 1.640 30.905 1.00 91.00 325 PRO A C 1
ATOM 2579 O O . PRO A 1 325 ? -29.982 1.809 30.355 1.00 91.00 325 PRO A O 1
ATOM 2582 N N . LYS A 1 326 ? -28.192 0.515 30.712 1.00 88.88 326 LYS A N 1
ATOM 2583 C CA . LYS A 1 326 ? -28.624 -0.580 29.835 1.00 88.88 326 LYS A CA 1
ATOM 2584 C C . LYS A 1 326 ? -29.656 -1.530 30.471 1.00 88.88 326 LYS A C 1
ATOM 2586 O O . LYS A 1 326 ? -30.136 -2.438 29.789 1.00 88.88 326 LYS A O 1
ATOM 2591 N N . ASN A 1 327 ? -30.086 -1.335 31.722 1.00 92.06 327 ASN A N 1
ATOM 2592 C CA . ASN A 1 327 ? -31.087 -2.204 32.354 1.00 92.06 327 ASN A CA 1
ATOM 2593 C C . ASN A 1 327 ? -32.435 -2.177 31.600 1.00 92.06 327 ASN A C 1
ATOM 2595 O O . ASN A 1 327 ? -32.983 -1.119 31.300 1.00 92.06 327 ASN A O 1
ATOM 2599 N N . ARG A 1 328 ? -33.004 -3.357 31.313 1.00 89.50 328 ARG A N 1
ATOM 2600 C CA . ARG A 1 328 ? -34.219 -3.497 30.488 1.00 89.50 328 ARG A CA 1
ATOM 2601 C C . ARG A 1 328 ? -35.469 -2.856 31.104 1.00 89.50 328 ARG A C 1
ATOM 2603 O O . ARG A 1 328 ? -36.290 -2.323 30.362 1.00 89.50 328 ARG A O 1
ATOM 2610 N N . GLN A 1 329 ? -35.641 -2.936 32.426 1.00 91.25 329 GLN A N 1
ATOM 2611 C CA . GLN A 1 329 ? -36.796 -2.333 33.107 1.00 91.25 329 GLN A CA 1
ATOM 2612 C C . GLN A 1 329 ? -36.683 -0.810 33.086 1.00 91.25 329 GLN A C 1
ATOM 2614 O O . GLN A 1 329 ? -37.638 -0.134 32.715 1.00 91.25 329 GLN A O 1
ATOM 2619 N N . PHE A 1 330 ? -35.488 -0.297 33.388 1.00 93.62 330 PHE A N 1
ATOM 2620 C CA . PHE A 1 330 ? -35.188 1.127 33.309 1.00 93.62 330 PHE A CA 1
ATOM 2621 C C . PHE A 1 330 ? -35.378 1.679 31.888 1.00 93.62 330 PHE A C 1
ATOM 2623 O O . PHE A 1 330 ? -36.141 2.621 31.709 1.00 93.62 330 PHE A O 1
ATOM 2630 N N . ARG A 1 331 ? -34.784 1.059 30.856 1.00 91.75 331 ARG A N 1
ATOM 2631 C CA . ARG A 1 331 ? -34.932 1.520 29.461 1.00 91.75 331 ARG A CA 1
ATOM 2632 C C . ARG A 1 331 ? -36.395 1.621 29.027 1.00 91.75 331 ARG A C 1
ATOM 2634 O O . ARG A 1 331 ? -36.750 2.547 28.308 1.00 91.75 331 ARG A O 1
ATOM 2641 N N . LYS A 1 332 ? -37.246 0.695 29.479 1.00 91.38 332 LYS A N 1
ATOM 2642 C CA . LYS A 1 332 ? -38.675 0.702 29.151 1.00 91.38 332 LYS A CA 1
ATOM 2643 C C . LYS A 1 332 ? -39.390 1.934 29.714 1.00 91.38 332 LYS A C 1
ATOM 2645 O O . LYS A 1 332 ? -40.087 2.597 28.957 1.00 91.38 332 LYS A O 1
ATOM 2650 N N . ILE A 1 333 ? -39.204 2.244 31.001 1.00 91.56 333 ILE A N 1
ATOM 2651 C CA . ILE A 1 333 ? -39.828 3.425 31.619 1.00 91.56 333 ILE A CA 1
ATOM 2652 C C . ILE A 1 333 ? -39.188 4.724 31.120 1.00 91.56 333 ILE A C 1
ATOM 2654 O O . ILE A 1 333 ? -39.875 5.709 30.886 1.00 91.56 333 ILE A O 1
ATOM 2658 N N . PHE A 1 334 ? -37.875 4.736 30.889 1.00 90.88 334 PHE A N 1
ATOM 2659 C CA . PHE A 1 334 ? -37.151 5.947 30.503 1.00 90.88 334 PHE A CA 1
ATOM 2660 C C . PHE A 1 334 ? -37.504 6.438 29.089 1.00 90.88 334 PHE A C 1
ATOM 2662 O O . PHE A 1 334 ? -37.346 7.620 28.793 1.00 90.88 334 PHE A O 1
ATOM 2669 N N . GLN A 1 335 ? -38.026 5.553 28.231 1.00 89.88 335 GLN A N 1
ATOM 2670 C CA . GLN A 1 335 ? -38.573 5.894 26.912 1.00 89.88 335 GLN A CA 1
ATOM 2671 C C . GLN A 1 335 ? -39.976 6.523 26.968 1.00 89.88 335 GLN A C 1
ATOM 2673 O O . GLN A 1 335 ? -40.450 7.042 25.956 1.00 89.88 335 GLN A O 1
ATOM 2678 N N . GLU A 1 336 ? -40.659 6.490 28.115 1.00 90.31 336 GLU A N 1
ATOM 2679 C CA . GLU A 1 336 ? -41.968 7.123 28.262 1.00 90.31 336 GLU A CA 1
ATOM 2680 C C . GLU A 1 336 ? -41.855 8.656 28.230 1.00 90.31 336 GLU A C 1
ATOM 2682 O O . GLU A 1 336 ? -40.876 9.264 28.679 1.00 90.31 336 GLU A O 1
ATOM 2687 N N . SER A 1 337 ? -42.885 9.306 27.681 1.00 87.50 337 SER A N 1
ATOM 2688 C CA . SER A 1 337 ? -42.897 10.758 27.497 1.00 87.50 337 SER A CA 1
ATOM 2689 C C . SER A 1 337 ? -42.725 11.491 28.830 1.00 87.50 337 SER A C 1
ATOM 2691 O O . SER A 1 337 ? -43.528 11.334 29.744 1.00 87.50 337 SER A O 1
ATOM 2693 N N . GLY A 1 338 ? -41.704 12.347 28.916 1.00 87.62 338 GLY A N 1
ATOM 2694 C CA . GLY A 1 338 ? -41.438 13.197 30.081 1.00 87.62 338 GLY A CA 1
ATOM 2695 C C . GLY A 1 338 ? -40.429 12.634 31.088 1.00 87.62 338 GLY A C 1
ATOM 2696 O O . GLY A 1 338 ? -39.868 13.423 31.846 1.00 87.62 338 GLY A O 1
ATOM 2697 N N . MET A 1 339 ? -40.104 11.336 31.047 1.00 91.19 339 MET A N 1
ATOM 2698 C CA . MET A 1 339 ? -39.207 10.703 32.032 1.00 91.19 339 MET A CA 1
ATOM 2699 C C . MET A 1 339 ? -37.760 11.189 31.927 1.00 91.19 339 MET A C 1
ATOM 2701 O O . MET A 1 339 ? -37.139 11.514 32.939 1.00 91.19 339 MET A O 1
ATOM 2705 N N . ILE A 1 340 ? -37.255 11.349 30.700 1.00 90.06 340 ILE A N 1
ATOM 2706 C CA . ILE A 1 340 ? -35.926 11.929 30.443 1.00 90.06 340 ILE A CA 1
ATOM 2707 C C . ILE A 1 340 ? -35.840 13.340 31.035 1.00 90.06 340 ILE A C 1
ATOM 2709 O O . ILE A 1 340 ? -34.904 13.670 31.760 1.00 90.06 340 ILE A O 1
ATOM 2713 N N . LYS A 1 341 ? -36.854 14.174 30.770 1.00 92.50 341 LYS A N 1
ATOM 2714 C CA . LYS A 1 341 ? -36.904 15.556 31.264 1.00 92.50 341 LYS A CA 1
ATOM 2715 C C . LYS A 1 341 ? -36.932 15.596 32.792 1.00 92.50 341 LYS A C 1
ATOM 2717 O O . LYS A 1 341 ? -36.274 16.443 33.387 1.00 92.50 341 LYS A O 1
ATOM 2722 N N . LEU A 1 342 ? -37.668 14.679 33.415 1.00 93.00 342 LEU A N 1
ATOM 2723 C CA . LEU A 1 342 ? -37.772 14.588 34.864 1.00 93.00 342 LEU A CA 1
ATOM 2724 C C . LEU A 1 342 ? -36.417 14.271 35.515 1.00 93.00 342 LEU A C 1
ATOM 2726 O O . LEU A 1 342 ? -35.991 14.996 36.413 1.00 93.00 342 LEU A O 1
ATOM 2730 N N . ALA A 1 343 ? -35.707 13.255 35.016 1.00 92.88 343 ALA A N 1
ATOM 2731 C CA . ALA A 1 343 ? -34.376 12.899 35.509 1.00 92.88 343 ALA A CA 1
ATOM 2732 C C . ALA A 1 343 ? -33.349 14.022 35.277 1.00 92.88 343 ALA A C 1
ATOM 2734 O O . ALA A 1 343 ? -32.620 14.380 36.199 1.00 92.88 343 ALA A O 1
ATOM 2735 N N . HIS A 1 344 ? -33.347 14.644 34.091 1.00 92.38 344 HIS A N 1
ATOM 2736 C CA . HIS A 1 344 ? -32.451 15.763 33.763 1.00 92.38 344 HIS A CA 1
ATOM 2737 C C . HIS A 1 344 ? -32.681 16.995 34.652 1.00 92.38 344 HIS A C 1
ATOM 2739 O O . HIS A 1 344 ? -31.729 17.691 35.014 1.00 92.38 344 HIS A O 1
ATOM 2745 N N . ASN A 1 345 ? -33.935 17.290 35.009 1.00 93.25 345 ASN A N 1
ATOM 2746 C CA . ASN A 1 345 ? -34.253 18.398 35.909 1.00 93.25 345 ASN A CA 1
ATOM 2747 C C . ASN A 1 345 ? -33.671 18.160 37.308 1.00 93.25 345 ASN A C 1
ATOM 2749 O O . ASN A 1 345 ? -33.092 19.077 37.893 1.00 93.25 345 ASN A O 1
ATOM 2753 N N . VAL A 1 346 ? -33.801 16.933 37.825 1.00 93.69 346 VAL A N 1
ATOM 2754 C CA . VAL A 1 346 ? -33.221 16.552 39.119 1.00 93.69 346 VAL A CA 1
ATOM 2755 C C . VAL A 1 346 ? -31.697 16.592 39.051 1.00 93.69 346 VAL A C 1
ATOM 2757 O O . VAL A 1 346 ? -31.074 17.245 39.885 1.00 93.69 346 VAL A O 1
ATOM 2760 N N . GLU A 1 347 ? -31.095 15.999 38.019 1.00 92.94 347 GLU A N 1
ATOM 2761 C CA . GLU A 1 347 ? -29.644 16.030 37.794 1.00 92.94 347 GLU A CA 1
ATOM 2762 C C . GLU A 1 347 ? -29.100 17.464 37.783 1.00 92.94 347 GLU A C 1
ATOM 2764 O O . GLU A 1 347 ? -28.137 17.781 38.481 1.00 92.94 347 GLU A O 1
ATOM 2769 N N . SER A 1 348 ? -29.777 18.370 37.073 1.00 92.19 348 SER A N 1
ATOM 2770 C CA . SER A 1 348 ? -29.409 19.789 37.014 1.00 92.19 348 SER A CA 1
ATOM 2771 C C . SER A 1 348 ? -29.440 20.473 38.387 1.00 92.19 348 SER A C 1
ATOM 2773 O O . SER A 1 348 ? -28.652 21.388 38.630 1.00 92.19 348 SER A O 1
ATOM 2775 N N . SER A 1 349 ? -30.333 20.055 39.291 1.00 91.56 349 SER A N 1
ATOM 2776 C CA . SER A 1 349 ? -30.375 20.558 40.670 1.00 91.56 349 SER A CA 1
ATOM 2777 C C . SER A 1 349 ? -29.176 20.061 41.477 1.00 91.56 349 SER A C 1
ATOM 2779 O O . SER A 1 349 ? -28.456 20.864 42.065 1.00 91.56 349 SER A O 1
ATOM 2781 N N . TYR A 1 350 ? -28.900 18.755 41.442 1.00 91.56 350 TYR A N 1
ATOM 2782 C CA . TYR A 1 350 ? -27.774 18.164 42.172 1.00 91.56 350 TYR A CA 1
ATOM 2783 C C . TYR A 1 350 ? -26.414 18.666 41.671 1.00 91.56 350 TYR A C 1
ATOM 2785 O O . TYR A 1 350 ? -25.506 18.875 42.480 1.00 91.56 350 TYR A O 1
ATOM 2793 N N . LEU A 1 351 ? -26.270 18.909 40.364 1.00 89.31 351 LEU A N 1
ATOM 2794 C CA . LEU A 1 351 ? -25.070 19.519 39.785 1.00 89.31 351 LEU A CA 1
ATOM 2795 C C . LEU A 1 351 ? -24.879 20.963 40.258 1.00 89.31 351 LEU A C 1
ATOM 2797 O O . LEU A 1 351 ? -23.775 21.332 40.658 1.00 89.31 351 LEU A O 1
ATOM 2801 N N . ARG A 1 352 ? -25.950 21.771 40.258 1.00 92.62 352 ARG A N 1
ATOM 2802 C CA . ARG A 1 352 ? -25.921 23.159 40.750 1.00 92.62 352 ARG A CA 1
ATOM 2803 C C . ARG A 1 352 ? -25.469 23.229 42.207 1.00 92.62 352 ARG A C 1
ATOM 2805 O O . ARG A 1 352 ? -24.647 24.078 42.546 1.00 92.62 352 ARG A O 1
ATOM 2812 N N . ASP A 1 353 ? -25.953 22.304 43.027 1.00 91.19 353 ASP A N 1
ATOM 2813 C CA . ASP A 1 353 ? -25.667 22.261 44.462 1.00 91.19 353 ASP A CA 1
ATOM 2814 C C . ASP A 1 353 ? -24.367 21.504 44.797 1.00 91.19 353 ASP A C 1
ATOM 2816 O O . ASP A 1 353 ? -23.985 21.413 45.964 1.00 91.19 353 ASP A O 1
ATOM 2820 N N . LYS A 1 354 ? -23.664 20.967 43.785 1.00 90.62 354 LYS A N 1
ATOM 2821 C CA . LYS A 1 354 ? -22.460 20.122 43.923 1.00 90.62 354 LYS A CA 1
ATOM 2822 C C . LYS A 1 354 ? -22.680 18.878 44.799 1.00 9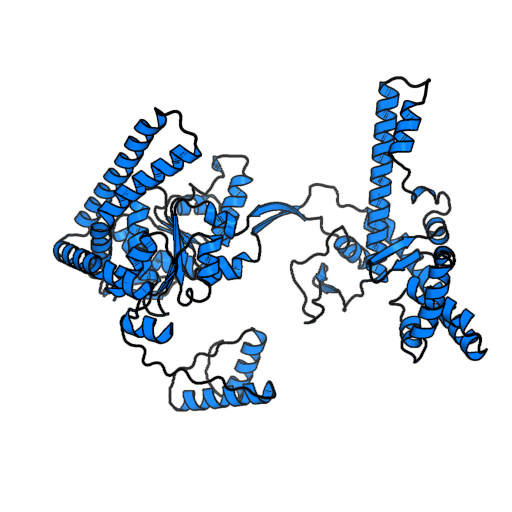0.62 354 LYS A C 1
ATOM 2824 O O . LYS A 1 354 ? -21.768 18.406 45.476 1.00 90.62 354 LYS A O 1
ATOM 2829 N N . GLN A 1 355 ? -23.889 18.322 44.774 1.00 91.25 355 GLN A N 1
ATOM 2830 C CA . GLN A 1 355 ? -24.297 17.180 45.602 1.00 91.25 355 GLN A CA 1
ATOM 2831 C C . GLN A 1 355 ? -24.396 15.864 44.825 1.00 91.25 355 GLN A C 1
ATOM 2833 O O . GLN A 1 355 ? -25.016 14.919 45.303 1.00 91.25 355 GLN A O 1
ATOM 2838 N N . MET A 1 356 ? -23.782 15.774 43.643 1.00 88.81 356 MET A N 1
ATOM 2839 C CA . MET A 1 356 ? -23.900 14.590 42.785 1.00 88.81 356 MET A CA 1
ATOM 2840 C C . MET A 1 356 ? -23.443 13.291 43.468 1.00 88.81 356 MET A C 1
ATOM 2842 O O . MET A 1 356 ? -24.045 12.243 43.265 1.00 88.81 356 MET A O 1
ATOM 2846 N N . HIS A 1 357 ? -22.456 13.379 44.364 1.00 87.94 357 HIS A N 1
ATOM 2847 C CA . HIS A 1 357 ? -21.991 12.253 45.179 1.00 87.94 357 HIS A CA 1
ATOM 2848 C C . HIS A 1 357 ? -23.110 11.589 46.001 1.00 87.94 357 HIS A C 1
ATOM 2850 O O . HIS A 1 357 ? -23.076 10.379 46.186 1.00 87.94 357 HIS A O 1
ATOM 2856 N N . LYS A 1 358 ? -24.134 12.340 46.437 1.00 89.25 358 LYS A N 1
ATOM 2857 C CA . LYS A 1 358 ? -25.278 11.790 47.188 1.00 89.25 358 LYS A CA 1
ATOM 2858 C C . LYS A 1 358 ? -26.195 10.929 46.328 1.00 89.25 358 LYS A C 1
ATOM 2860 O O . LYS A 1 358 ? -26.856 10.034 46.835 1.00 89.25 358 LYS A O 1
ATOM 2865 N N . VAL A 1 359 ? -26.270 11.222 45.029 1.00 90.69 359 VAL A N 1
ATOM 2866 C CA . VAL A 1 359 ? -27.035 10.398 44.083 1.00 90.69 359 VAL A CA 1
ATOM 2867 C C . VAL A 1 359 ? -26.368 9.030 43.959 1.00 90.69 359 VAL A C 1
ATOM 2869 O O . VAL A 1 359 ? -27.057 8.008 43.954 1.00 90.69 359 VAL A O 1
ATOM 2872 N N . ASP A 1 360 ? -25.036 9.031 43.908 1.00 91.88 360 ASP A N 1
ATOM 2873 C CA . ASP A 1 360 ? -24.221 7.839 43.705 1.00 91.88 360 ASP A CA 1
ATOM 2874 C C . ASP A 1 360 ? -24.048 6.999 44.975 1.00 91.88 360 ASP A C 1
ATOM 2876 O O . ASP A 1 360 ? -23.922 5.788 44.866 1.00 91.88 360 ASP A O 1
ATOM 2880 N N . GLU A 1 361 ? -24.091 7.596 46.168 1.00 90.38 361 GLU A N 1
ATOM 2881 C CA . GLU A 1 361 ? -23.864 6.925 47.462 1.00 90.38 361 GLU A CA 1
ATOM 2882 C C . GLU A 1 361 ? -24.729 5.666 47.675 1.00 90.38 361 GLU A C 1
ATOM 2884 O O . GLU A 1 361 ? -24.265 4.658 48.214 1.00 90.38 361 GLU A O 1
ATOM 2889 N N . ASP A 1 362 ? -25.971 5.684 47.183 1.00 89.06 362 ASP A N 1
ATOM 2890 C CA . ASP A 1 362 ? -26.887 4.546 47.284 1.00 89.06 362 ASP A CA 1
ATOM 2891 C C . ASP A 1 362 ? -26.528 3.380 46.345 1.00 89.06 362 ASP A C 1
ATOM 2893 O O . ASP A 1 362 ? -26.967 2.244 46.573 1.00 89.06 362 ASP A O 1
ATOM 2897 N N . LEU A 1 363 ? -25.761 3.639 45.285 1.00 95.69 363 LEU A N 1
ATOM 2898 C CA . LEU A 1 363 ? -25.349 2.662 44.279 1.00 95.69 363 LEU A CA 1
ATOM 2899 C C . LEU A 1 363 ? -24.140 1.860 44.765 1.00 95.69 363 LEU A C 1
ATOM 2901 O O . LEU A 1 363 ? -23.405 2.292 45.642 1.00 95.69 363 LEU A O 1
ATOM 2905 N N . TYR A 1 364 ? -23.902 0.683 44.188 1.00 95.44 364 TYR A N 1
ATOM 2906 C CA . TYR A 1 364 ? -22.632 -0.033 44.361 1.00 95.44 364 TYR A CA 1
ATOM 2907 C C . TYR A 1 364 ? -21.534 0.512 43.432 1.00 95.44 364 TYR A C 1
ATOM 2909 O O . TYR A 1 364 ? -20.354 0.489 43.768 1.00 95.44 364 TYR A O 1
ATOM 2917 N N . PHE A 1 365 ? -21.920 0.994 42.256 1.00 95.25 365 PHE A N 1
ATOM 2918 C CA . PHE A 1 365 ? -21.066 1.731 41.329 1.00 95.25 365 PHE A CA 1
ATOM 2919 C C . PHE A 1 365 ? -21.934 2.674 40.489 1.00 95.25 365 PHE A C 1
ATOM 2921 O O . PHE A 1 365 ? -23.128 2.408 40.305 1.00 95.25 365 PHE A O 1
ATOM 2928 N N . SER A 1 366 ? -21.352 3.759 39.993 1.00 94.12 366 SER A N 1
ATOM 2929 C CA . SER A 1 366 ? -21.987 4.680 39.051 1.00 94.12 366 SER A CA 1
ATOM 2930 C C . SER A 1 366 ? -21.303 4.602 37.688 1.00 94.12 366 SER A C 1
ATOM 2932 O O . SER A 1 366 ? -20.134 4.240 37.579 1.00 94.12 366 SER A O 1
ATOM 2934 N N . ILE A 1 367 ? -22.065 4.885 36.637 1.00 93.00 367 ILE A N 1
ATOM 2935 C CA . ILE A 1 367 ? -21.637 4.856 35.244 1.00 93.00 367 ILE A CA 1
ATOM 2936 C C . ILE A 1 367 ? -21.940 6.217 34.635 1.00 93.00 367 ILE A C 1
ATOM 2938 O O . ILE A 1 367 ? -23.083 6.684 34.661 1.00 93.00 367 ILE A O 1
ATOM 2942 N N . ASP A 1 368 ? -20.923 6.822 34.035 1.00 86.44 368 ASP A N 1
ATOM 2943 C CA . ASP A 1 368 ? -21.100 7.902 33.076 1.00 86.44 368 ASP A CA 1
ATOM 2944 C C . ASP A 1 368 ? -20.974 7.329 31.662 1.00 86.44 368 ASP A C 1
ATOM 2946 O O . ASP A 1 368 ? -19.891 6.988 31.188 1.00 86.44 368 ASP A O 1
ATOM 2950 N N . GLU A 1 369 ? -22.112 7.201 30.980 1.00 77.44 369 GLU A N 1
ATOM 2951 C CA . GLU A 1 369 ? -22.182 6.615 29.642 1.00 77.44 369 GLU A CA 1
ATOM 2952 C C . GLU A 1 369 ? -21.431 7.450 28.594 1.00 77.44 369 GLU A C 1
ATOM 2954 O O . GLU A 1 369 ? -20.924 6.886 27.630 1.00 77.44 369 GLU A O 1
ATOM 2959 N N . LYS A 1 370 ? -21.302 8.773 28.787 1.00 76.00 370 LYS A N 1
ATOM 2960 C CA . LYS A 1 370 ? -20.631 9.656 27.818 1.00 76.00 370 LYS A CA 1
ATOM 2961 C C . LYS A 1 370 ? -19.117 9.538 27.878 1.00 76.00 370 LYS A C 1
ATOM 2963 O O . LYS A 1 370 ? -18.460 9.591 26.844 1.00 76.00 370 LYS A O 1
ATOM 2968 N N . SER A 1 371 ? -18.567 9.436 29.085 1.00 75.69 371 SER A N 1
ATOM 2969 C CA . SER A 1 371 ? -17.123 9.298 29.298 1.00 75.69 371 SER A CA 1
ATOM 2970 C C . SER A 1 371 ? -16.674 7.835 29.392 1.00 75.69 371 SER A C 1
ATOM 2972 O O . SER A 1 371 ? -15.477 7.563 29.379 1.00 75.69 371 SER A O 1
ATOM 2974 N N . HIS A 1 372 ? -17.620 6.890 29.459 1.00 75.06 372 HIS A N 1
ATOM 2975 C CA . HIS A 1 372 ? -17.387 5.468 29.726 1.00 75.06 372 HIS A CA 1
ATOM 2976 C C . HIS A 1 372 ? -16.603 5.202 31.022 1.00 75.06 372 HIS A C 1
ATOM 2978 O O . HIS A 1 372 ? -15.921 4.177 31.135 1.00 75.06 372 HIS A O 1
ATOM 2984 N N . ILE A 1 373 ? -16.719 6.110 31.993 1.00 83.12 373 ILE A N 1
ATOM 2985 C CA . ILE A 1 373 ? -16.108 5.996 33.318 1.00 83.12 373 ILE A CA 1
ATOM 2986 C C . ILE A 1 373 ? -17.079 5.263 34.246 1.00 83.12 373 ILE A C 1
ATOM 2988 O O . ILE A 1 373 ? -18.285 5.525 34.244 1.00 83.12 373 ILE A O 1
ATOM 2992 N N . ILE A 1 374 ? -16.540 4.321 35.021 1.00 90.69 374 ILE A N 1
ATOM 2993 C CA . ILE A 1 374 ? -17.272 3.597 36.059 1.00 90.69 374 ILE A CA 1
ATOM 2994 C C . ILE A 1 374 ? -16.549 3.819 37.379 1.00 90.69 374 ILE A C 1
ATOM 2996 O O . ILE A 1 374 ? -15.378 3.465 37.501 1.00 90.69 374 ILE A O 1
ATOM 3000 N N . ASP A 1 375 ? -17.268 4.353 38.362 1.00 89.94 375 ASP A N 1
ATOM 3001 C CA . ASP A 1 375 ? -16.737 4.634 39.691 1.00 89.94 375 ASP A CA 1
ATOM 3002 C C . ASP A 1 375 ? -17.388 3.720 40.727 1.00 89.94 375 ASP A C 1
ATOM 3004 O O . ASP A 1 375 ? -18.612 3.647 40.861 1.00 89.94 375 ASP A O 1
ATOM 3008 N N . ILE A 1 376 ? -16.563 3.003 41.490 1.00 91.00 376 ILE A N 1
ATOM 3009 C CA . ILE A 1 376 ? -17.035 2.116 42.556 1.00 91.00 376 ILE A CA 1
ATOM 3010 C C . ILE A 1 376 ? -17.246 2.940 43.821 1.00 91.00 376 ILE A C 1
ATOM 3012 O O . ILE A 1 376 ? -16.322 3.579 44.330 1.00 91.00 376 ILE A O 1
ATOM 3016 N N . THR A 1 377 ? -18.454 2.883 44.369 1.00 92.69 377 THR A N 1
ATOM 3017 C CA . THR A 1 377 ? -18.809 3.613 45.588 1.00 92.69 377 THR A CA 1
ATOM 3018 C C . THR A 1 377 ? -18.251 2.909 46.824 1.00 92.69 377 THR A C 1
ATOM 3020 O O . THR A 1 377 ? -17.764 1.775 46.763 1.00 92.69 377 THR A O 1
ATOM 3023 N N . GLU A 1 378 ? -18.358 3.543 47.990 1.00 88.94 378 GLU A N 1
ATOM 3024 C CA . GLU A 1 378 ? -18.000 2.895 49.255 1.00 88.94 378 GLU A CA 1
ATOM 3025 C C . GLU A 1 378 ? -18.787 1.593 49.475 1.00 88.94 378 GLU A C 1
ATOM 3027 O O . GLU A 1 378 ? -18.209 0.554 49.803 1.00 88.94 378 GLU A O 1
ATOM 3032 N N . LYS A 1 379 ? -20.089 1.616 49.178 1.00 91.31 379 LYS A N 1
ATOM 3033 C CA . LYS A 1 379 ? -20.974 0.450 49.235 1.00 91.31 379 LYS A CA 1
ATOM 3034 C C . LYS A 1 379 ? -20.507 -0.677 48.307 1.00 91.31 379 LYS A C 1
ATOM 3036 O O . LYS A 1 379 ? -20.584 -1.853 48.669 1.00 91.31 379 LYS A O 1
ATOM 3041 N N . GLY A 1 380 ? -19.995 -0.335 47.123 1.00 91.81 380 GLY A N 1
ATOM 3042 C CA . GLY A 1 380 ? -19.360 -1.280 46.202 1.00 91.81 380 GLY A CA 1
ATOM 3043 C C . GLY A 1 380 ? -18.087 -1.903 46.762 1.00 91.81 380 GLY A C 1
ATOM 3044 O O . GLY A 1 380 ? -17.947 -3.127 46.755 1.00 91.81 380 GLY A O 1
ATOM 3045 N N . ARG A 1 381 ? -17.181 -1.078 47.301 1.00 89.81 381 ARG A N 1
ATOM 3046 C CA . ARG A 1 381 ? -15.911 -1.541 47.887 1.00 89.81 381 ARG A CA 1
ATOM 3047 C C . ARG A 1 381 ? -16.131 -2.468 49.080 1.00 89.81 381 ARG A C 1
ATOM 3049 O O . ARG A 1 381 ? -15.490 -3.515 49.155 1.00 89.81 381 ARG A O 1
ATOM 3056 N N . GLN A 1 382 ? -17.079 -2.138 49.958 1.00 89.94 382 GLN A N 1
ATOM 3057 C CA . GLN A 1 382 ? -17.463 -2.992 51.088 1.00 89.94 382 GLN A CA 1
ATOM 3058 C C . GLN A 1 382 ? -17.990 -4.359 50.629 1.00 89.94 382 GLN A C 1
ATOM 3060 O O . GLN A 1 382 ? -17.702 -5.373 51.261 1.00 89.94 382 GLN A O 1
ATOM 3065 N N . LEU A 1 383 ? -18.728 -4.419 49.514 1.00 90.00 383 LEU A N 1
ATOM 3066 C CA . LEU A 1 383 ? -19.192 -5.693 48.962 1.00 90.00 383 LEU A CA 1
ATOM 3067 C C . LEU A 1 383 ? -18.046 -6.515 48.350 1.00 90.00 383 LEU A C 1
ATOM 3069 O O . LEU A 1 383 ? -18.052 -7.740 48.470 1.00 90.00 383 LEU A O 1
ATOM 3073 N N . LEU A 1 384 ? -17.086 -5.862 47.689 1.00 87.19 384 LEU A N 1
ATOM 3074 C CA . LEU A 1 384 ? -15.949 -6.529 47.050 1.00 87.19 384 LEU A CA 1
ATOM 3075 C C . LEU A 1 384 ? -14.923 -7.062 48.061 1.00 87.19 384 LEU A C 1
ATOM 3077 O O . LEU A 1 384 ? -14.391 -8.152 47.861 1.00 87.19 384 LEU A O 1
ATOM 3081 N N . ALA A 1 385 ? -14.649 -6.322 49.139 1.00 85.19 385 ALA A N 1
ATOM 3082 C CA . ALA A 1 385 ? -13.760 -6.751 50.220 1.00 85.19 385 ALA A CA 1
ATOM 3083 C C . ALA A 1 385 ? -14.344 -6.372 51.590 1.00 85.19 385 ALA A C 1
ATOM 3085 O O . ALA A 1 385 ? -13.944 -5.361 52.168 1.00 85.19 385 ALA A O 1
ATOM 3086 N N . PRO A 1 386 ? -15.223 -7.216 52.162 1.00 80.94 386 PRO A N 1
ATOM 3087 C CA . PRO A 1 386 ? -15.872 -6.941 53.447 1.00 80.94 386 PRO A CA 1
ATOM 3088 C C . PRO A 1 386 ? -14.889 -6.730 54.602 1.00 80.94 386 PRO A C 1
ATOM 3090 O O . PRO A 1 386 ? -15.150 -5.947 55.508 1.00 80.94 386 PRO A O 1
ATOM 3093 N N . ASN A 1 387 ? -13.748 -7.424 54.559 1.00 79.12 387 ASN A N 1
ATOM 3094 C CA . ASN A 1 387 ? -12.746 -7.393 55.623 1.00 79.12 387 ASN A CA 1
ATOM 3095 C C . ASN A 1 387 ? -11.694 -6.289 55.434 1.00 79.12 387 ASN A C 1
ATOM 3097 O O . ASN A 1 387 ? -10.982 -5.979 56.384 1.00 79.12 387 ASN A O 1
ATOM 3101 N N . ASN A 1 388 ? -11.544 -5.741 54.221 1.00 81.31 388 ASN A N 1
ATOM 3102 C CA . ASN A 1 388 ? -10.563 -4.690 53.938 1.00 81.31 388 ASN A CA 1
ATOM 3103 C C . ASN A 1 388 ? -10.932 -3.865 52.684 1.00 81.31 388 ASN A C 1
ATOM 3105 O O . ASN A 1 388 ? -10.319 -4.056 51.624 1.00 81.31 388 ASN A O 1
ATOM 3109 N N . PRO A 1 389 ? -11.912 -2.946 52.780 1.00 79.12 389 PRO A N 1
ATOM 3110 C CA . PRO A 1 389 ? -12.341 -2.112 51.653 1.00 79.12 389 PRO A CA 1
ATOM 3111 C C . PRO A 1 389 ? -11.219 -1.236 51.067 1.00 79.12 389 PRO A C 1
ATOM 3113 O O . PRO A 1 389 ? -11.210 -0.978 49.862 1.00 79.12 389 PRO A O 1
ATOM 3116 N N . GLU A 1 390 ? -10.235 -0.854 51.890 1.00 76.62 390 GLU A N 1
ATOM 3117 C CA . GLU A 1 390 ? -9.065 -0.039 51.512 1.00 76.62 390 GLU A CA 1
ATOM 3118 C C . GLU A 1 390 ? -8.127 -0.732 50.514 1.00 76.62 390 GLU A C 1
ATOM 3120 O O . GLU A 1 390 ? -7.273 -0.097 49.897 1.00 76.62 390 GLU A O 1
ATOM 3125 N N . THR A 1 391 ? -8.298 -2.040 50.290 1.00 75.62 391 THR A N 1
ATOM 3126 C CA . THR A 1 391 ? -7.573 -2.783 49.243 1.00 75.62 391 THR A CA 1
ATOM 3127 C C . THR A 1 391 ? -7.833 -2.208 47.845 1.00 75.62 391 THR A C 1
ATOM 3129 O O . THR A 1 391 ? -7.001 -2.363 46.955 1.00 75.62 391 THR A O 1
ATOM 3132 N N . PHE A 1 392 ? -8.975 -1.541 47.649 1.00 71.75 392 PHE A N 1
ATOM 3133 C CA . PHE A 1 392 ? -9.381 -0.943 46.373 1.00 71.75 392 PHE A CA 1
ATOM 3134 C C . PHE A 1 392 ? -9.170 0.573 46.312 1.00 71.75 392 PHE A C 1
ATOM 3136 O O . PHE A 1 392 ? -9.689 1.222 45.407 1.00 71.75 392 PHE A O 1
ATOM 3143 N N . VAL A 1 393 ? -8.428 1.138 47.266 1.00 76.50 393 VAL A N 1
ATOM 3144 C CA . VAL A 1 393 ? -7.988 2.533 47.236 1.00 76.50 393 VAL A CA 1
ATOM 3145 C C . VAL A 1 393 ? -6.514 2.555 46.840 1.00 76.50 393 VAL A C 1
ATOM 3147 O O . VAL A 1 393 ? -5.697 1.810 47.399 1.00 76.50 393 VAL A O 1
ATOM 3150 N N . ILE A 1 394 ? -6.182 3.383 45.847 1.00 75.31 394 ILE A N 1
ATOM 3151 C CA . ILE A 1 394 ? -4.796 3.632 45.441 1.00 75.31 394 ILE A CA 1
ATOM 3152 C C . ILE A 1 394 ? -4.228 4.667 46.418 1.00 75.31 394 ILE A C 1
ATOM 3154 O O . ILE A 1 394 ? -4.710 5.799 46.419 1.00 75.31 394 ILE A O 1
ATOM 3158 N N . PRO A 1 395 ? -3.262 4.300 47.274 1.00 72.56 395 PRO A N 1
ATOM 3159 C CA . PRO A 1 395 ? -2.604 5.273 48.135 1.00 72.56 395 PRO A CA 1
ATOM 3160 C C . PRO A 1 395 ? -1.709 6.195 47.297 1.00 72.56 395 PRO A C 1
ATOM 3162 O O . PRO A 1 395 ? -1.154 5.756 46.287 1.00 72.56 395 PRO A O 1
ATOM 3165 N N . ASP A 1 396 ? -1.545 7.453 47.712 1.00 80.06 396 ASP A N 1
ATOM 3166 C CA . ASP A 1 396 ? -0.632 8.381 47.042 1.00 80.06 396 ASP A CA 1
ATOM 3167 C C . ASP A 1 396 ? 0.811 7.884 47.213 1.00 80.06 396 ASP A C 1
ATOM 3169 O O . ASP A 1 396 ? 1.349 7.801 48.321 1.00 80.06 396 ASP A O 1
ATOM 3173 N N . LEU A 1 397 ? 1.437 7.509 46.096 1.00 82.62 397 LEU A N 1
ATOM 3174 C CA . LEU A 1 397 ? 2.803 7.004 46.093 1.00 82.62 397 LEU A CA 1
ATOM 3175 C C . LEU A 1 397 ? 3.798 8.065 46.583 1.00 82.62 397 LEU A C 1
ATOM 3177 O O . LEU A 1 397 ? 4.764 7.717 47.252 1.00 82.62 397 LEU A O 1
ATOM 3181 N N . GLY A 1 398 ? 3.574 9.345 46.283 1.00 80.38 398 GLY A N 1
ATOM 3182 C CA . GLY A 1 398 ? 4.427 10.436 46.747 1.00 80.38 398 GLY A CA 1
ATOM 3183 C C . GLY A 1 398 ? 4.373 10.603 48.264 1.00 80.38 398 GLY A C 1
ATOM 3184 O O . GLY A 1 398 ? 5.418 10.747 48.895 1.00 80.38 398 GLY A O 1
ATOM 3185 N N . GLU A 1 399 ? 3.179 10.523 48.854 1.00 82.56 399 GLU A N 1
ATOM 3186 C CA . GLU A 1 399 ? 2.991 10.568 50.311 1.00 82.56 399 GLU A CA 1
ATOM 3187 C C . GLU A 1 399 ? 3.648 9.360 50.994 1.00 82.56 399 GLU A C 1
ATOM 3189 O O . GLU A 1 399 ? 4.467 9.535 51.894 1.00 82.56 399 GLU A O 1
ATOM 3194 N N . LEU A 1 400 ? 3.411 8.146 50.479 1.00 81.31 400 LEU A N 1
ATOM 3195 C CA . LEU A 1 400 ? 4.040 6.920 50.985 1.00 81.31 400 LEU A CA 1
ATOM 3196 C C . LEU A 1 400 ? 5.572 6.976 50.945 1.00 81.31 400 LEU A C 1
ATOM 3198 O O . LEU A 1 400 ? 6.234 6.574 51.900 1.00 81.31 400 LEU A O 1
ATOM 3202 N N . LEU A 1 401 ? 6.153 7.450 49.840 1.00 84.12 401 LEU A N 1
ATOM 3203 C CA . LEU A 1 401 ? 7.606 7.546 49.697 1.00 84.12 401 LEU A CA 1
ATOM 3204 C C . LEU A 1 401 ? 8.198 8.595 50.648 1.00 84.12 401 LEU A C 1
ATOM 3206 O O . LEU A 1 401 ? 9.250 8.341 51.235 1.00 84.12 401 LEU A O 1
ATOM 3210 N N . ASN A 1 402 ? 7.511 9.726 50.835 1.00 84.81 402 ASN A N 1
ATOM 3211 C CA . ASN A 1 402 ? 7.915 10.767 51.781 1.00 84.81 402 ASN A CA 1
ATOM 3212 C C . ASN A 1 402 ? 7.849 10.276 53.233 1.00 84.81 402 ASN A C 1
ATOM 3214 O O . ASN A 1 402 ? 8.774 10.534 54.005 1.00 84.81 402 ASN A O 1
ATOM 3218 N N . ASP A 1 403 ? 6.805 9.535 53.606 1.00 84.12 403 ASP A N 1
ATOM 3219 C CA . ASP A 1 403 ? 6.677 8.942 54.940 1.00 84.12 403 ASP A CA 1
ATOM 3220 C C . ASP A 1 403 ? 7.808 7.946 55.220 1.00 84.12 403 ASP A C 1
ATOM 3222 O O . ASP A 1 403 ? 8.382 7.952 56.309 1.00 84.12 403 ASP A O 1
ATOM 3226 N N . ILE A 1 404 ? 8.179 7.128 54.227 1.00 83.62 404 ILE A N 1
ATOM 3227 C CA . ILE A 1 404 ? 9.298 6.179 54.329 1.00 83.62 404 ILE A CA 1
ATOM 3228 C C . ILE A 1 404 ? 10.636 6.918 54.482 1.00 83.62 404 ILE A C 1
ATOM 3230 O O . ILE A 1 404 ? 11.464 6.512 55.297 1.00 83.62 404 ILE A O 1
ATOM 3234 N N . ASP A 1 405 ? 10.843 8.016 53.748 1.00 78.81 405 ASP A N 1
ATOM 3235 C CA . ASP A 1 405 ? 12.046 8.854 53.865 1.00 78.81 405 ASP A CA 1
ATOM 3236 C C . ASP A 1 405 ? 12.141 9.596 55.208 1.00 78.81 405 ASP A C 1
ATOM 3238 O O . ASP A 1 405 ? 13.236 9.936 55.657 1.00 78.81 405 ASP A O 1
ATOM 3242 N N . SER A 1 406 ? 11.004 9.825 55.865 1.00 78.62 406 SER A N 1
ATOM 3243 C CA . SER A 1 406 ? 10.908 10.551 57.136 1.00 78.62 406 SER A CA 1
ATOM 3244 C C . SER A 1 406 ? 11.155 9.668 58.368 1.00 78.62 406 SER A C 1
ATOM 3246 O O . SER A 1 406 ? 11.226 10.180 59.489 1.00 78.62 406 SER A O 1
ATOM 3248 N N . GLN A 1 407 ? 11.284 8.346 58.200 1.00 77.50 407 GLN A N 1
ATOM 3249 C CA . GLN A 1 407 ? 11.501 7.414 59.308 1.00 77.50 407 GLN A CA 1
ATOM 3250 C C . GLN A 1 407 ? 12.962 7.421 59.779 1.00 77.50 407 GLN A C 1
ATOM 3252 O O . GLN A 1 407 ? 13.865 6.928 59.109 1.00 77.50 407 GLN A O 1
ATOM 3257 N N . ILE A 1 408 ? 13.174 7.943 60.990 1.00 66.56 408 ILE A N 1
ATOM 3258 C CA . ILE A 1 408 ? 14.499 8.159 61.601 1.00 66.56 408 ILE A CA 1
ATOM 3259 C C . ILE A 1 408 ? 15.197 6.833 61.985 1.00 66.56 408 ILE A C 1
ATOM 3261 O O . ILE A 1 408 ? 16.420 6.790 62.103 1.00 66.56 408 ILE A O 1
ATOM 3265 N N . ASP A 1 409 ? 14.442 5.738 62.122 1.00 74.69 409 ASP A N 1
ATOM 3266 C CA . ASP A 1 409 ? 14.925 4.454 62.653 1.00 74.69 409 ASP A CA 1
ATOM 3267 C C . ASP A 1 409 ? 15.345 3.424 61.578 1.00 74.69 409 ASP A C 1
ATOM 3269 O O . ASP A 1 409 ? 15.728 2.300 61.919 1.00 74.69 409 ASP A O 1
ATOM 3273 N N . LEU A 1 410 ? 15.288 3.764 60.283 1.00 76.88 410 LEU A N 1
ATOM 3274 C CA . LEU A 1 410 ? 15.620 2.842 59.189 1.00 76.88 410 LEU A CA 1
ATOM 3275 C C . LEU A 1 410 ? 17.004 3.109 58.583 1.00 76.88 410 LEU A C 1
ATOM 3277 O O . LEU A 1 410 ? 17.397 4.237 58.299 1.00 76.88 410 LEU A O 1
ATOM 3281 N N . THR A 1 411 ? 17.745 2.035 58.306 1.00 82.00 411 THR A N 1
ATOM 3282 C CA . THR A 1 411 ? 18.987 2.115 57.520 1.00 82.00 411 THR A CA 1
ATOM 3283 C C . THR A 1 411 ? 18.693 2.390 56.036 1.00 82.00 411 THR A C 1
ATOM 3285 O O . THR A 1 411 ? 17.635 1.993 55.542 1.00 82.00 411 THR A O 1
ATOM 3288 N N . PRO A 1 412 ? 19.640 2.959 55.260 1.00 78.62 412 PRO A N 1
ATOM 3289 C CA . PRO A 1 412 ? 19.441 3.236 53.830 1.00 78.62 412 PRO A CA 1
ATOM 3290 C C . PRO A 1 412 ? 18.983 2.023 52.996 1.00 78.62 412 PRO A C 1
ATOM 3292 O O . PRO A 1 412 ? 18.151 2.161 52.103 1.00 78.62 412 PRO A O 1
ATOM 3295 N N . ASN A 1 413 ? 19.462 0.816 53.322 1.00 80.12 413 ASN A N 1
ATOM 3296 C CA . ASN A 1 413 ? 19.022 -0.422 52.664 1.00 80.12 413 ASN A CA 1
ATOM 3297 C C . ASN A 1 413 ? 17.583 -0.824 53.032 1.00 80.12 413 ASN A C 1
ATOM 3299 O O . ASN A 1 413 ? 16.882 -1.408 52.209 1.00 80.12 413 ASN A O 1
ATOM 3303 N N . GLN A 1 414 ? 17.135 -0.540 54.257 1.00 82.31 414 GLN A N 1
ATOM 3304 C CA . GLN A 1 414 ? 15.751 -0.794 54.663 1.00 82.31 414 GLN A CA 1
ATOM 3305 C C . GLN A 1 414 ? 14.798 0.205 54.004 1.00 82.31 414 GLN A C 1
ATOM 3307 O O . GLN A 1 414 ? 13.761 -0.216 53.503 1.00 82.31 414 GLN A O 1
ATOM 3312 N N . ILE A 1 415 ? 15.189 1.480 53.909 1.00 80.56 415 ILE A N 1
ATOM 3313 C CA . ILE A 1 415 ? 14.443 2.516 53.178 1.00 80.56 415 ILE A CA 1
ATOM 3314 C C . ILE A 1 415 ? 14.244 2.095 51.718 1.00 80.56 415 ILE A C 1
ATOM 3316 O O . ILE A 1 415 ? 13.117 2.077 51.235 1.00 80.56 415 ILE A O 1
ATOM 3320 N N . ALA A 1 416 ? 15.309 1.674 51.024 1.00 80.25 416 ALA A N 1
ATOM 3321 C CA . ALA A 1 416 ? 15.212 1.216 49.635 1.00 80.25 416 ALA A CA 1
ATOM 3322 C C . ALA A 1 416 ? 14.232 0.039 49.464 1.00 80.25 416 ALA A C 1
ATOM 3324 O O . ALA A 1 416 ? 13.412 0.044 48.548 1.00 80.25 416 ALA A O 1
ATOM 3325 N N . LYS A 1 417 ? 14.267 -0.935 50.382 1.00 85.69 417 LYS A N 1
ATOM 3326 C CA . LYS A 1 417 ? 13.371 -2.099 50.361 1.00 85.69 417 LYS A CA 1
ATOM 3327 C C . LYS A 1 417 ? 11.911 -1.731 50.641 1.00 85.69 417 LYS A C 1
ATOM 3329 O O . LYS A 1 417 ? 11.012 -2.300 50.028 1.00 85.69 417 LYS A O 1
ATOM 3334 N N . GLU A 1 418 ? 11.656 -0.809 51.566 1.00 84.62 418 GLU A N 1
ATOM 3335 C CA . GLU A 1 418 ? 10.296 -0.326 51.841 1.00 84.62 418 GLU A CA 1
ATOM 3336 C C . GLU A 1 418 ? 9.751 0.515 50.677 1.00 84.62 418 GLU A C 1
ATOM 3338 O O . GLU A 1 418 ? 8.589 0.355 50.307 1.00 84.62 418 GLU A O 1
ATOM 3343 N N . LYS A 1 419 ? 10.593 1.318 50.011 1.00 84.12 419 LYS A N 1
ATOM 3344 C CA . LYS A 1 419 ? 10.213 2.018 48.772 1.00 84.12 419 LYS A CA 1
ATOM 3345 C C . LYS A 1 419 ? 9.860 1.049 47.647 1.00 84.12 419 LYS A C 1
ATOM 3347 O O . LYS A 1 419 ? 8.843 1.230 46.984 1.00 84.12 419 LYS A O 1
ATOM 3352 N N . GLU A 1 420 ? 10.658 0.002 47.449 1.00 82.31 420 GLU A N 1
ATOM 3353 C CA . GLU A 1 420 ? 10.376 -1.041 46.455 1.00 82.31 420 GLU A CA 1
ATOM 3354 C C . GLU A 1 420 ? 9.036 -1.741 46.737 1.00 82.31 420 GLU A C 1
ATOM 3356 O O . GLU A 1 420 ? 8.210 -1.881 45.834 1.00 82.31 420 GLU A O 1
ATOM 3361 N N . LYS A 1 421 ? 8.759 -2.085 48.002 1.00 86.06 421 LYS A N 1
ATOM 3362 C CA . LYS A 1 421 ? 7.450 -2.617 48.418 1.00 86.06 421 LYS A CA 1
ATOM 3363 C C . LYS A 1 421 ? 6.309 -1.639 48.153 1.00 86.06 421 LYS A C 1
ATOM 3365 O O . LYS A 1 421 ? 5.247 -2.071 47.712 1.00 86.06 421 LYS A O 1
ATOM 3370 N N . ALA A 1 422 ? 6.504 -0.345 48.415 1.00 83.62 422 ALA A N 1
ATOM 3371 C CA . ALA A 1 422 ? 5.494 0.678 48.153 1.00 83.62 422 ALA A CA 1
ATOM 3372 C C . ALA A 1 422 ? 5.184 0.787 46.651 1.00 83.62 422 ALA A C 1
ATOM 3374 O O . ALA A 1 422 ? 4.014 0.785 46.267 1.00 83.62 422 ALA A O 1
ATOM 3375 N N . HIS A 1 423 ? 6.213 0.783 45.796 1.00 80.69 423 HIS A N 1
ATOM 3376 C CA . HIS A 1 423 ? 6.049 0.736 44.342 1.00 80.69 423 HIS A CA 1
ATOM 3377 C C . HIS A 1 423 ? 5.312 -0.526 43.882 1.00 80.69 423 HIS A C 1
ATOM 3379 O O . HIS A 1 423 ? 4.380 -0.430 43.082 1.00 80.69 423 HIS A O 1
ATOM 3385 N N . GLN A 1 424 ? 5.691 -1.696 44.403 1.00 82.06 424 GLN A N 1
ATOM 3386 C CA . GLN A 1 424 ? 5.060 -2.967 44.048 1.00 82.06 424 GLN A CA 1
ATOM 3387 C C . GLN A 1 424 ? 3.585 -3.002 44.467 1.00 82.06 424 GLN A C 1
ATOM 3389 O O . GLN A 1 424 ? 2.729 -3.347 43.655 1.00 82.06 424 GLN A O 1
ATOM 3394 N N . LEU A 1 425 ? 3.274 -2.578 45.695 1.00 81.44 425 LEU A N 1
ATOM 3395 C CA . LEU A 1 425 ? 1.904 -2.500 46.202 1.00 81.44 425 LEU A CA 1
ATOM 3396 C C . LEU A 1 425 ? 1.053 -1.519 45.386 1.00 81.44 425 LEU A C 1
ATOM 3398 O O . LEU A 1 425 ? -0.101 -1.815 45.076 1.00 81.44 425 LEU A O 1
ATOM 3402 N N . HIS A 1 426 ? 1.612 -0.360 45.030 1.00 83.56 426 HIS A N 1
ATOM 3403 C CA . HIS A 1 426 ? 0.930 0.627 44.199 1.00 83.56 426 HIS A CA 1
ATOM 3404 C C . HIS A 1 426 ? 0.629 0.068 42.800 1.00 83.56 426 HIS A C 1
ATOM 3406 O O . HIS A 1 426 ? -0.504 0.174 42.329 1.00 83.56 426 HIS A O 1
ATOM 3412 N N . ALA A 1 427 ? 1.611 -0.571 42.153 1.00 78.31 427 ALA A N 1
ATOM 3413 C CA . ALA A 1 427 ? 1.440 -1.196 40.841 1.00 78.31 427 ALA A CA 1
ATOM 3414 C C . ALA A 1 427 ? 0.399 -2.328 40.869 1.00 78.31 427 ALA A C 1
ATOM 3416 O O . ALA A 1 427 ? -0.491 -2.363 40.020 1.00 78.31 427 ALA A O 1
ATOM 3417 N N . GLU A 1 428 ? 0.451 -3.206 41.876 1.00 82.00 428 GLU A N 1
ATOM 3418 C CA . GLU A 1 428 ? -0.501 -4.309 42.046 1.00 82.00 428 GLU A CA 1
ATOM 3419 C C . GLU A 1 428 ? -1.935 -3.795 42.253 1.00 82.00 428 GLU A C 1
ATOM 3421 O O . GLU A 1 428 ? -2.869 -4.256 41.591 1.00 82.00 428 GLU A O 1
ATOM 3426 N N . ARG A 1 429 ? -2.125 -2.797 43.129 1.00 83.94 429 ARG A N 1
ATOM 3427 C CA . ARG A 1 429 ? -3.446 -2.191 43.364 1.00 83.94 429 ARG A CA 1
ATOM 3428 C C . ARG A 1 429 ? -3.974 -1.477 42.126 1.00 83.94 429 ARG A C 1
ATOM 3430 O O . ARG A 1 429 ? -5.143 -1.656 41.789 1.00 83.94 429 ARG A O 1
ATOM 3437 N N . SER A 1 430 ? -3.129 -0.705 41.444 1.00 83.81 430 SER A N 1
ATOM 3438 C CA . SER A 1 430 ? -3.499 0.012 40.221 1.00 83.81 430 SER A CA 1
ATOM 3439 C C . SER A 1 430 ? -3.932 -0.955 39.115 1.00 83.81 430 SER A C 1
ATOM 3441 O O . SER A 1 430 ? -5.028 -0.802 38.575 1.00 83.81 430 SER A O 1
ATOM 3443 N N . GLY A 1 431 ? -3.151 -2.012 38.861 1.00 84.31 431 GLY A N 1
ATOM 3444 C CA . GLY A 1 431 ? -3.496 -3.048 37.883 1.00 84.31 431 GLY A CA 1
ATOM 3445 C C . GLY A 1 431 ? -4.788 -3.789 38.237 1.00 84.31 431 GLY A C 1
ATOM 3446 O O . GLY A 1 431 ? -5.664 -3.967 37.392 1.00 84.31 431 GLY A O 1
ATOM 3447 N N . LYS A 1 432 ? -4.981 -4.144 39.514 1.00 85.88 432 LYS A N 1
ATOM 3448 C CA . LYS A 1 432 ? -6.216 -4.798 39.973 1.00 85.88 432 LYS A CA 1
ATOM 3449 C C . LYS A 1 432 ? -7.448 -3.912 39.780 1.00 85.88 432 LYS A C 1
ATOM 3451 O O . LYS A 1 432 ? -8.483 -4.404 39.337 1.00 85.88 432 LYS A O 1
ATOM 3456 N N . ILE A 1 433 ? -7.351 -2.620 40.096 1.00 86.75 433 ILE A N 1
ATOM 3457 C CA . ILE A 1 433 ? -8.443 -1.652 39.899 1.00 86.75 433 ILE A CA 1
ATOM 3458 C C . ILE A 1 433 ? -8.739 -1.465 38.409 1.00 86.75 433 ILE A C 1
ATOM 3460 O O . ILE A 1 433 ? -9.908 -1.457 38.023 1.00 86.75 433 ILE A O 1
ATOM 3464 N N . HIS A 1 434 ? -7.707 -1.398 37.563 1.00 88.19 434 HIS A N 1
ATOM 3465 C CA . HIS A 1 434 ? -7.871 -1.366 36.109 1.00 88.19 434 HIS A CA 1
ATOM 3466 C C . HIS A 1 434 ? -8.650 -2.584 35.599 1.00 88.19 434 HIS A C 1
ATOM 3468 O O . HIS A 1 434 ? -9.673 -2.423 34.934 1.00 88.19 434 HIS A O 1
ATOM 3474 N N . ASN A 1 435 ? -8.256 -3.798 35.994 1.00 90.12 435 ASN A N 1
ATOM 3475 C CA . ASN A 1 435 ? -8.924 -5.034 35.571 1.00 90.12 435 ASN A CA 1
ATOM 3476 C C . ASN A 1 435 ? -10.374 -5.118 36.083 1.00 90.12 435 ASN A C 1
ATOM 3478 O O . ASN A 1 435 ? -11.269 -5.563 35.357 1.00 90.12 435 ASN A O 1
ATOM 3482 N N . ILE A 1 436 ? -10.646 -4.628 37.299 1.00 90.88 436 ILE A N 1
ATOM 3483 C CA . ILE A 1 436 ? -12.013 -4.476 37.820 1.00 90.88 436 ILE A CA 1
ATOM 3484 C C . ILE A 1 436 ? -12.835 -3.532 36.937 1.00 90.88 436 ILE A C 1
ATOM 3486 O O . ILE A 1 436 ? -13.964 -3.873 36.576 1.00 90.88 436 ILE A O 1
ATOM 3490 N N . ASN A 1 437 ? -12.283 -2.374 36.572 1.00 91.06 437 ASN A N 1
ATOM 3491 C CA . ASN A 1 437 ? -12.965 -1.402 35.723 1.00 91.06 437 ASN A CA 1
ATOM 3492 C C . ASN A 1 437 ? -13.256 -1.979 34.334 1.00 91.06 437 ASN A C 1
ATOM 3494 O O . ASN A 1 437 ? -14.375 -1.828 33.842 1.00 91.06 437 ASN A O 1
ATOM 3498 N N . GLN A 1 438 ? -12.316 -2.710 33.724 1.00 92.69 438 GLN A N 1
ATOM 3499 C CA . GLN A 1 438 ? -12.565 -3.367 32.436 1.00 92.69 438 GLN A CA 1
ATOM 3500 C C . GLN A 1 438 ? -13.636 -4.458 32.533 1.00 92.69 438 GLN A C 1
ATOM 3502 O O . GLN A 1 438 ? -14.505 -4.528 31.664 1.00 92.69 438 GLN A O 1
ATOM 3507 N N . LEU A 1 439 ? -13.659 -5.258 33.608 1.00 94.38 439 LEU A N 1
ATOM 3508 C CA . LEU A 1 439 ? -14.747 -6.215 33.849 1.00 94.38 439 LEU A CA 1
ATOM 3509 C C . LEU A 1 439 ? -16.088 -5.504 34.030 1.00 94.38 439 LEU A C 1
ATOM 3511 O O . LEU A 1 439 ? -17.071 -5.890 33.402 1.00 94.38 439 LEU A O 1
ATOM 3515 N N . LEU A 1 440 ? -16.155 -4.450 34.845 1.00 94.31 440 LEU A N 1
ATOM 3516 C CA . LEU A 1 440 ? -17.385 -3.679 35.025 1.00 94.31 440 LEU A CA 1
ATOM 3517 C C . LEU A 1 440 ? -17.875 -3.094 33.698 1.00 94.31 440 LEU A C 1
ATOM 3519 O O . LEU A 1 440 ? -19.060 -3.230 33.392 1.00 94.31 440 LEU A O 1
ATOM 3523 N N . ARG A 1 441 ? -16.983 -2.539 32.867 1.00 93.00 441 ARG A N 1
ATOM 3524 C CA . ARG A 1 441 ? -17.323 -2.066 31.515 1.00 93.00 441 ARG A CA 1
ATOM 3525 C C . ARG A 1 441 ? -17.853 -3.210 30.658 1.00 93.00 441 ARG A C 1
ATOM 3527 O O . ARG A 1 441 ? -18.946 -3.088 30.109 1.00 93.00 441 ARG A O 1
ATOM 3534 N N . ALA A 1 442 ? -17.157 -4.345 30.615 1.00 94.31 442 ALA A N 1
ATOM 3535 C CA . ALA A 1 442 ? -17.584 -5.527 29.873 1.00 94.31 442 ALA A CA 1
ATOM 3536 C C . ALA A 1 442 ? -18.980 -6.015 30.306 1.00 94.31 442 ALA A C 1
ATOM 3538 O O . ALA A 1 442 ? -19.794 -6.385 29.463 1.00 94.31 442 ALA A O 1
ATOM 3539 N N . TYR A 1 443 ? -19.305 -6.005 31.602 1.00 94.44 443 TYR A N 1
ATOM 3540 C CA . TYR A 1 443 ? -20.610 -6.450 32.110 1.00 94.44 443 TYR A CA 1
ATOM 3541 C C . TYR A 1 443 ? -21.744 -5.432 31.937 1.00 94.44 443 TYR A C 1
ATOM 3543 O O . TYR A 1 443 ? -22.897 -5.852 31.842 1.00 94.44 443 TYR A O 1
ATOM 3551 N N . THR A 1 444 ? -21.449 -4.132 31.930 1.00 92.19 444 THR A N 1
ATOM 3552 C CA . THR A 1 444 ? -22.477 -3.074 32.001 1.00 92.19 444 THR A CA 1
ATOM 3553 C C . THR A 1 444 ? -22.693 -2.335 30.681 1.00 92.19 444 THR A C 1
ATOM 3555 O O . THR A 1 444 ? -23.818 -1.924 30.401 1.00 92.19 444 THR A O 1
ATOM 3558 N N . LEU A 1 445 ? -21.647 -2.192 29.861 1.00 89.56 445 LEU A N 1
ATOM 3559 C CA . LEU A 1 445 ? -21.665 -1.414 28.620 1.00 89.56 445 LEU A CA 1
ATOM 3560 C C . LEU A 1 445 ? -21.609 -2.271 27.352 1.00 89.56 445 LEU A C 1
ATOM 3562 O O . LEU A 1 445 ? -21.963 -1.760 26.299 1.00 89.56 445 LEU A O 1
ATOM 3566 N N . TYR A 1 446 ? -21.218 -3.545 27.428 1.00 90.94 446 TYR A N 1
ATOM 3567 C CA . TYR A 1 446 ? -21.083 -4.421 26.256 1.00 90.94 446 TYR A CA 1
ATOM 3568 C C . TYR A 1 446 ? -22.034 -5.618 26.341 1.00 90.94 446 TYR A C 1
ATOM 3570 O O . TYR A 1 446 ? -21.946 -6.458 27.243 1.00 90.94 446 TYR A O 1
ATOM 3578 N N . GLU A 1 447 ? -22.941 -5.724 25.381 1.00 89.38 447 GLU A N 1
ATOM 3579 C CA . GLU A 1 447 ? -23.938 -6.776 25.239 1.00 89.38 447 GLU A CA 1
ATOM 3580 C C . GLU A 1 447 ? -23.540 -7.732 24.110 1.00 89.38 447 GLU A C 1
ATOM 3582 O O . GLU A 1 447 ? -23.116 -7.339 23.021 1.00 89.38 447 GLU A O 1
ATOM 3587 N N . LYS A 1 448 ? -23.674 -9.029 24.394 1.00 90.88 448 LYS A N 1
ATOM 3588 C CA . LYS A 1 448 ? -23.494 -10.072 23.389 1.00 90.88 448 LYS A CA 1
ATOM 3589 C C . LYS A 1 448 ? -24.575 -9.923 22.314 1.00 90.88 448 LYS A C 1
ATOM 3591 O O . LYS A 1 448 ? -25.720 -9.617 22.641 1.00 90.88 448 LYS A O 1
ATOM 3596 N N . ASP A 1 449 ? -24.197 -10.164 21.065 1.00 88.75 449 ASP A N 1
ATOM 3597 C CA . ASP A 1 449 ? -25.024 -10.018 19.861 1.00 88.75 449 ASP A CA 1
ATOM 3598 C C . ASP A 1 449 ? -25.380 -8.559 19.505 1.00 88.75 449 ASP A C 1
ATOM 3600 O O . ASP A 1 449 ? -26.204 -8.324 18.620 1.00 88.75 449 ASP A O 1
ATOM 3604 N N . VAL A 1 450 ? -24.737 -7.582 20.161 1.00 87.69 450 VAL A N 1
ATOM 3605 C CA . VAL A 1 450 ? -24.839 -6.149 19.841 1.00 87.69 450 VAL A CA 1
ATOM 3606 C C . VAL A 1 450 ? -23.457 -5.589 19.518 1.00 87.69 450 VAL A C 1
ATOM 3608 O O . VAL A 1 450 ? -23.165 -5.345 18.353 1.00 87.69 450 VAL A O 1
ATOM 3611 N N . GLU A 1 451 ? -22.586 -5.432 20.519 1.00 90.38 451 GLU A N 1
ATOM 3612 C CA . GLU A 1 451 ? -21.233 -4.901 20.302 1.00 90.38 451 GLU A CA 1
ATOM 3613 C C . GLU A 1 451 ? -20.226 -5.994 19.897 1.00 90.38 451 GLU A C 1
ATOM 3615 O O . GLU A 1 451 ? -19.205 -5.719 19.266 1.00 90.38 451 GLU A O 1
ATOM 3620 N N . TYR A 1 452 ? -20.500 -7.255 20.237 1.00 93.50 452 TYR A N 1
ATOM 3621 C CA . TYR A 1 452 ? -19.642 -8.389 19.895 1.00 93.50 452 TYR A CA 1
ATOM 3622 C C . TYR A 1 452 ? -20.439 -9.697 19.798 1.00 93.50 452 TYR A C 1
ATOM 3624 O O . TYR A 1 452 ? -21.516 -9.834 20.378 1.00 93.50 452 TYR A O 1
ATOM 3632 N N . VAL A 1 453 ? -19.877 -10.692 19.112 1.00 93.00 453 VAL A N 1
ATOM 3633 C CA . VAL A 1 453 ? -20.382 -12.073 19.058 1.00 93.00 453 VAL A CA 1
ATOM 3634 C C . VAL A 1 453 ? -19.309 -13.067 19.489 1.00 93.00 453 VAL A C 1
ATOM 3636 O O . VAL A 1 453 ? -18.125 -12.740 19.524 1.00 93.00 453 VAL A O 1
ATOM 3639 N N . ILE A 1 454 ? -19.722 -14.294 19.816 1.00 92.00 454 ILE A N 1
ATOM 3640 C CA . ILE A 1 454 ? -18.792 -15.402 20.062 1.00 92.00 454 ILE A CA 1
ATOM 3641 C C . ILE A 1 454 ? -18.821 -16.329 18.856 1.00 92.00 454 ILE A C 1
ATOM 3643 O O . ILE A 1 454 ? -19.865 -16.905 18.551 1.00 92.00 454 ILE A O 1
ATOM 3647 N N . GLN A 1 455 ? -17.676 -16.503 18.210 1.00 86.12 455 GLN A N 1
ATOM 3648 C CA . GLN A 1 455 ? -17.517 -17.396 17.069 1.00 86.12 455 GLN A CA 1
ATOM 3649 C C . GLN A 1 455 ? -16.224 -18.192 17.230 1.00 86.12 455 GLN A C 1
ATOM 3651 O O . GLN A 1 455 ? -15.211 -17.637 17.640 1.00 86.12 455 GLN A O 1
ATOM 3656 N N . ASP A 1 456 ? -16.279 -19.503 16.985 1.00 85.06 456 ASP A N 1
ATOM 3657 C CA . ASP A 1 456 ? -15.142 -20.428 17.141 1.00 85.06 456 ASP A CA 1
ATOM 3658 C C . ASP A 1 456 ? -14.454 -20.341 18.514 1.00 85.06 456 ASP A C 1
ATOM 3660 O O . ASP A 1 456 ? -13.242 -20.489 18.651 1.00 85.06 456 ASP A O 1
ATOM 3664 N N . GLY A 1 457 ? -15.253 -20.077 19.552 1.00 85.88 457 GLY A N 1
ATOM 3665 C CA . GLY A 1 457 ? -14.759 -19.906 20.913 1.00 85.88 457 GLY A CA 1
ATOM 3666 C C . GLY A 1 457 ? -13.937 -18.635 21.120 1.00 85.88 457 GLY A C 1
ATOM 3667 O O . GLY A 1 457 ? -13.167 -18.613 22.066 1.00 85.88 457 GLY A O 1
ATOM 3668 N N . LYS A 1 458 ? -14.085 -17.603 20.277 1.00 88.25 458 LYS A N 1
ATOM 3669 C CA . LYS A 1 458 ? -13.422 -16.293 20.395 1.00 88.25 458 LYS A CA 1
ATOM 3670 C C . LYS A 1 458 ? -14.426 -15.145 20.399 1.00 88.25 458 LYS A C 1
ATOM 3672 O O . LYS A 1 458 ? -15.507 -15.260 19.820 1.00 88.25 458 LYS A O 1
ATOM 3677 N N . VAL A 1 459 ? -14.061 -14.031 21.033 1.00 91.00 459 VAL A N 1
ATOM 3678 C CA . VAL A 1 459 ? -14.838 -12.784 21.003 1.00 91.00 459 VAL A CA 1
ATOM 3679 C C . VAL A 1 459 ? -14.529 -12.028 19.709 1.00 91.00 459 VAL A C 1
ATOM 3681 O O . VAL A 1 459 ? -13.381 -11.705 19.429 1.00 91.00 459 VAL A O 1
ATOM 3684 N N . MET A 1 460 ? -15.561 -11.719 18.927 1.00 88.12 460 MET A N 1
ATOM 3685 C CA . MET A 1 460 ? -15.454 -11.015 17.648 1.00 88.12 460 MET A CA 1
ATOM 3686 C C . MET A 1 460 ? -16.242 -9.712 17.712 1.00 88.12 460 MET A C 1
ATOM 3688 O O . MET A 1 460 ? -17.431 -9.726 18.025 1.00 88.12 460 MET A O 1
ATOM 3692 N N . ILE A 1 461 ? -15.595 -8.589 17.400 1.00 88.75 461 ILE A N 1
ATOM 3693 C CA . ILE A 1 461 ? -16.240 -7.268 17.409 1.00 88.75 461 ILE A CA 1
ATOM 3694 C C . ILE A 1 461 ? -17.261 -7.191 16.276 1.00 88.75 461 ILE A C 1
ATOM 3696 O O . ILE A 1 461 ? -16.976 -7.626 15.158 1.00 88.75 461 ILE A O 1
ATOM 3700 N N . VAL A 1 462 ? -18.431 -6.622 16.557 1.00 84.19 462 VAL A N 1
ATOM 3701 C CA . VAL A 1 462 ? -19.465 -6.350 15.558 1.00 84.19 462 VAL A CA 1
ATOM 3702 C C . VAL A 1 462 ? -19.407 -4.879 15.171 1.00 84.19 462 VAL A C 1
ATOM 3704 O O . VAL A 1 462 ? -19.358 -3.995 16.020 1.00 84.19 462 VAL A O 1
ATOM 3707 N N . ASP A 1 463 ? -19.400 -4.612 13.871 1.00 79.12 463 ASP A N 1
ATOM 3708 C CA . ASP A 1 463 ? -19.528 -3.258 13.345 1.00 79.12 463 ASP A CA 1
ATOM 3709 C C . ASP A 1 463 ? -20.948 -2.716 13.597 1.00 79.12 463 ASP A C 1
ATOM 3711 O O . ASP A 1 463 ? -21.932 -3.321 13.167 1.00 79.12 463 ASP A O 1
ATOM 3715 N N . GLU A 1 464 ? -21.058 -1.564 14.264 1.00 73.25 464 GLU A N 1
ATOM 3716 C CA . GLU A 1 464 ? -22.339 -0.974 14.688 1.00 73.25 464 GLU A CA 1
ATOM 3717 C C . GLU A 1 464 ? -23.272 -0.599 13.523 1.00 73.25 464 GLU A C 1
ATOM 3719 O O . GLU A 1 464 ? -24.493 -0.572 13.685 1.00 73.25 464 GLU A O 1
ATOM 3724 N N . PHE A 1 465 ? -22.726 -0.315 12.338 1.00 66.81 465 PHE A N 1
ATOM 3725 C CA . PHE A 1 465 ? -23.510 0.123 11.181 1.00 66.81 465 PHE A CA 1
ATOM 3726 C C . PHE A 1 465 ? -23.951 -1.046 10.307 1.00 66.81 465 PHE A C 1
ATOM 3728 O O . PHE A 1 465 ? -25.040 -1.026 9.728 1.00 66.81 465 PHE A O 1
ATOM 3735 N N . THR A 1 466 ? -23.088 -2.048 10.164 1.00 72.69 466 THR A N 1
ATOM 3736 C CA . THR A 1 466 ? -23.283 -3.152 9.218 1.00 72.69 466 THR A CA 1
ATOM 3737 C C . THR A 1 466 ? -23.691 -4.460 9.887 1.00 72.69 466 THR A C 1
ATOM 3739 O O . THR A 1 466 ? -24.187 -5.351 9.196 1.00 72.69 466 THR A O 1
ATOM 3742 N N . GLY A 1 467 ? -23.489 -4.596 11.201 1.00 75.44 467 GLY A N 1
ATOM 3743 C CA . GLY A 1 467 ? -23.743 -5.824 11.955 1.00 75.44 467 GLY A CA 1
ATOM 3744 C C . GLY A 1 467 ? -22.796 -6.976 11.600 1.00 75.44 467 GLY A C 1
ATOM 3745 O O . GLY A 1 467 ? -23.076 -8.126 11.933 1.00 75.44 467 GLY A O 1
ATOM 3746 N N . ARG A 1 468 ? -21.698 -6.706 10.879 1.00 76.62 468 ARG A N 1
ATOM 3747 C CA . ARG A 1 468 ? -20.727 -7.727 10.462 1.00 76.62 468 ARG A CA 1
ATOM 3748 C C . ARG A 1 468 ? -19.661 -7.931 11.533 1.00 76.62 468 ARG A C 1
ATOM 3750 O O . ARG A 1 468 ? -19.194 -6.968 12.134 1.00 76.62 468 ARG A O 1
ATOM 3757 N N . ALA A 1 469 ? -19.238 -9.180 11.716 1.00 78.12 469 ALA A N 1
ATOM 3758 C CA . ALA A 1 469 ? -18.071 -9.496 12.530 1.00 78.12 469 ALA A CA 1
ATOM 3759 C C . ALA A 1 469 ? -16.796 -8.963 11.854 1.00 78.12 469 ALA A C 1
ATOM 3761 O O . ALA A 1 469 ? -16.605 -9.150 10.650 1.00 78.12 469 ALA A O 1
ATOM 3762 N N . LEU A 1 470 ? -15.932 -8.313 12.630 1.00 72.25 470 LEU A N 1
ATOM 3763 C CA . LEU A 1 470 ? -14.653 -7.755 12.195 1.00 72.25 470 LEU A CA 1
ATOM 3764 C C . LEU A 1 470 ? -13.506 -8.676 12.653 1.00 72.25 470 LEU A C 1
ATOM 3766 O O . LEU A 1 470 ? -12.977 -8.490 13.753 1.00 72.25 470 LEU A O 1
ATOM 3770 N N . PRO A 1 471 ? -13.116 -9.688 11.852 1.00 72.00 471 PRO A N 1
ATOM 3771 C CA . PRO A 1 471 ? -12.042 -10.603 12.219 1.00 72.00 471 PRO A CA 1
ATOM 3772 C C . PRO A 1 471 ? -10.704 -9.881 12.377 1.00 72.00 471 PRO A C 1
ATOM 3774 O O . PRO A 1 471 ? -10.393 -8.945 11.644 1.00 72.00 471 PRO A O 1
ATOM 3777 N N . GLY A 1 472 ? -9.920 -10.317 13.366 1.00 68.94 472 GLY A N 1
ATOM 3778 C CA . GLY A 1 472 ? -8.607 -9.746 13.681 1.00 68.94 472 GLY A CA 1
ATOM 3779 C C . GLY A 1 472 ? -8.640 -8.439 14.481 1.00 68.94 472 GLY A C 1
ATOM 3780 O O . GLY A 1 472 ? -7.584 -7.967 14.893 1.00 68.94 472 GLY A O 1
ATOM 3781 N N . ARG A 1 473 ? -9.818 -7.856 14.750 1.00 78.12 473 ARG A N 1
ATOM 3782 C CA . ARG A 1 473 ? -9.939 -6.675 15.619 1.00 78.12 473 ARG A CA 1
ATOM 3783 C C . ARG A 1 473 ? -10.187 -7.071 17.072 1.00 78.12 473 ARG A C 1
ATOM 3785 O O . ARG A 1 473 ? -11.032 -7.918 17.354 1.00 78.12 473 ARG A O 1
ATOM 3792 N N . ARG A 1 474 ? -9.490 -6.403 17.994 1.00 84.69 474 ARG A N 1
ATOM 3793 C CA . ARG A 1 474 ? -9.625 -6.576 19.450 1.00 84.69 474 ARG A CA 1
ATOM 3794 C C . ARG A 1 474 ? -9.816 -5.217 20.123 1.00 84.69 474 ARG A C 1
ATOM 3796 O O . ARG A 1 474 ? -9.396 -4.195 19.584 1.00 84.69 474 ARG A O 1
ATOM 3803 N N . TYR A 1 475 ? -10.472 -5.204 21.280 1.00 84.31 475 TYR A N 1
ATOM 3804 C CA . TYR A 1 475 ? -10.579 -3.998 22.104 1.00 84.31 475 TYR A CA 1
ATOM 3805 C C . TYR A 1 475 ? -9.269 -3.784 22.874 1.00 84.31 475 TYR A C 1
ATOM 3807 O O . TYR A 1 475 ? -8.643 -4.751 23.302 1.00 84.31 475 TYR A O 1
ATOM 3815 N N . SER A 1 476 ? -8.850 -2.531 23.042 1.00 81.75 476 SER A N 1
ATOM 3816 C CA . SER A 1 476 ? -7.610 -2.168 23.738 1.00 81.75 476 SER A CA 1
ATOM 3817 C C . SER A 1 476 ? -7.767 -2.143 25.268 1.00 81.75 476 SER A C 1
ATOM 3819 O O . SER A 1 476 ? -8.872 -2.307 25.793 1.00 81.75 476 SER A O 1
ATOM 3821 N N . GLU A 1 477 ? -6.658 -1.903 25.980 1.00 81.00 477 GLU A N 1
ATOM 3822 C CA . GLU A 1 477 ? -6.626 -1.624 27.428 1.00 81.00 477 GLU A CA 1
ATOM 3823 C C . GLU A 1 477 ? -7.214 -2.746 28.306 1.00 81.00 477 GLU A C 1
ATOM 3825 O O . GLU A 1 477 ? -7.867 -2.472 29.311 1.00 81.00 477 GLU A O 1
ATOM 3830 N N . GLY A 1 478 ? -7.040 -4.017 27.930 1.00 85.50 478 GLY A N 1
ATOM 3831 C CA . GLY A 1 478 ? -7.554 -5.159 28.699 1.00 85.50 478 GLY A CA 1
ATOM 3832 C C . GLY A 1 478 ? -9.060 -5.439 28.543 1.00 85.50 478 GLY A C 1
ATOM 3833 O O . GLY A 1 478 ? -9.575 -6.404 29.112 1.00 85.50 478 GLY A O 1
ATOM 3834 N N . LEU A 1 479 ? -9.807 -4.622 27.786 1.00 90.56 479 LEU A N 1
ATOM 3835 C CA . LEU A 1 479 ? -11.260 -4.789 27.640 1.00 90.56 479 LEU A CA 1
ATOM 3836 C C . LEU A 1 479 ? -11.631 -6.072 26.882 1.00 90.56 479 LEU A C 1
ATOM 3838 O O . LEU A 1 479 ? -12.637 -6.710 27.195 1.00 90.56 479 LEU A O 1
ATOM 3842 N N . HIS A 1 480 ? -10.832 -6.465 25.889 1.00 90.88 480 HIS A N 1
ATOM 3843 C CA . HIS A 1 480 ? -11.100 -7.683 25.128 1.00 90.88 480 HIS A CA 1
ATOM 3844 C C . HIS A 1 480 ? -10.929 -8.928 26.006 1.00 90.88 480 HIS A C 1
ATOM 3846 O O . HIS A 1 480 ? -11.799 -9.792 26.019 1.00 90.88 480 HIS A O 1
ATOM 3852 N N . GLN A 1 481 ? -9.886 -8.952 26.836 1.00 89.62 481 GLN A N 1
ATOM 3853 C CA . GLN A 1 481 ? -9.636 -9.991 27.833 1.00 89.62 481 GLN A CA 1
ATOM 3854 C C . GLN A 1 481 ? -10.756 -10.038 28.873 1.00 89.62 481 GLN A C 1
ATOM 3856 O O . GLN A 1 481 ? -11.199 -11.117 29.261 1.00 89.62 481 GLN A O 1
ATOM 3861 N N . ALA A 1 482 ? -11.275 -8.880 29.291 1.00 92.75 482 ALA A N 1
ATOM 3862 C CA . ALA A 1 482 ? -12.427 -8.811 30.182 1.00 92.75 482 ALA A CA 1
ATOM 3863 C C . ALA A 1 482 ? -13.700 -9.412 29.552 1.00 92.75 482 ALA A C 1
ATOM 3865 O O . ALA A 1 482 ? -14.469 -10.076 30.252 1.00 92.75 482 ALA A O 1
ATOM 3866 N N . LEU A 1 483 ? -13.924 -9.219 28.245 1.00 94.38 483 LEU A N 1
ATOM 3867 C CA . LEU A 1 483 ? -15.028 -9.844 27.502 1.00 94.38 483 LEU A CA 1
ATOM 3868 C C . LEU A 1 483 ? -14.829 -11.355 27.340 1.00 94.38 483 LEU A C 1
ATOM 3870 O O . LEU A 1 483 ? -15.764 -12.121 27.568 1.00 94.38 483 LEU A O 1
ATOM 3874 N N . GLU A 1 484 ? -13.613 -11.794 27.019 1.00 92.94 484 GLU A N 1
ATOM 3875 C CA . GLU A 1 484 ? -13.260 -13.215 26.960 1.00 92.94 484 GLU A CA 1
ATOM 3876 C C . GLU A 1 484 ? -13.506 -13.882 28.322 1.00 92.94 484 GLU A C 1
ATOM 3878 O O . GLU A 1 484 ? -14.211 -14.891 28.419 1.00 92.94 484 GLU A O 1
ATOM 3883 N N . ALA A 1 485 ? -13.047 -13.246 29.405 1.00 93.38 485 ALA A N 1
ATOM 3884 C CA . ALA A 1 485 ? -13.292 -13.689 30.769 1.00 93.38 485 ALA A CA 1
ATOM 3885 C C . ALA A 1 485 ? -14.789 -13.727 31.096 1.00 93.38 485 ALA A C 1
ATOM 3887 O O . ALA A 1 485 ? -15.271 -14.742 31.605 1.00 93.38 485 ALA A O 1
ATOM 3888 N N . LYS A 1 486 ? -15.548 -12.662 30.794 1.00 94.81 486 LYS A N 1
ATOM 3889 C CA . LYS A 1 486 ? -17.007 -12.578 30.998 1.00 94.81 486 LYS A CA 1
ATOM 3890 C C . LYS A 1 486 ? -17.721 -13.775 30.370 1.00 94.81 486 LYS A C 1
ATOM 3892 O O . LYS A 1 486 ? -18.486 -14.456 31.060 1.00 94.81 486 LYS A O 1
ATOM 3897 N N . GLU A 1 487 ? -17.389 -14.091 29.126 1.00 94.44 487 GLU A N 1
ATOM 3898 C CA . GLU A 1 487 ? -18.056 -15.127 28.338 1.00 94.44 487 GLU A CA 1
ATOM 3899 C C . GLU A 1 487 ? -17.499 -16.549 28.542 1.00 94.44 487 GLU A C 1
ATOM 3901 O O . GLU A 1 487 ? -18.036 -17.503 27.984 1.00 94.44 487 GLU A O 1
ATOM 3906 N N . ASN A 1 488 ? -16.495 -16.728 29.413 1.00 91.19 488 ASN A N 1
ATOM 3907 C CA . ASN A 1 488 ? -15.784 -18.003 29.629 1.00 91.19 488 ASN A CA 1
ATOM 3908 C C . ASN A 1 488 ? -15.062 -18.515 28.370 1.00 91.19 488 ASN A C 1
ATOM 3910 O O . ASN A 1 488 ? -14.987 -19.719 28.127 1.00 91.19 488 ASN A O 1
ATOM 3914 N N . VAL A 1 489 ? -14.550 -17.589 27.572 1.00 90.81 489 VAL A N 1
ATOM 3915 C CA . VAL A 1 489 ? -13.697 -17.850 26.417 1.00 90.81 489 VAL A CA 1
ATOM 3916 C C . VAL A 1 489 ? -12.234 -17.889 26.869 1.00 90.81 489 VAL A C 1
ATOM 3918 O O . VAL A 1 489 ? -11.867 -17.290 27.883 1.00 90.81 489 VAL A O 1
ATOM 3921 N N . THR A 1 490 ? -11.388 -18.621 26.141 1.00 85.44 490 THR A N 1
ATOM 3922 C CA . THR A 1 490 ? -9.939 -18.611 26.360 1.00 85.44 490 THR A CA 1
ATOM 3923 C C . THR A 1 490 ? -9.408 -17.188 26.220 1.00 85.44 490 THR A C 1
ATOM 3925 O O . THR A 1 490 ? -9.509 -16.599 25.150 1.00 85.44 490 THR A O 1
ATOM 3928 N N . ILE A 1 491 ? -8.838 -16.653 27.301 1.00 85.38 491 ILE A N 1
ATOM 3929 C CA . ILE A 1 491 ? -8.216 -15.329 27.293 1.00 85.38 491 ILE A CA 1
ATOM 3930 C C . ILE A 1 491 ? -6.911 -15.440 26.511 1.00 85.38 491 ILE A C 1
ATOM 3932 O O . ILE A 1 491 ? -5.979 -16.115 26.961 1.00 85.38 491 ILE A O 1
ATOM 3936 N N . GLU A 1 492 ? -6.840 -14.822 25.333 1.00 76.12 492 GLU A N 1
ATOM 3937 C CA . GLU A 1 492 ? -5.578 -14.803 24.590 1.00 76.12 492 GLU A CA 1
ATOM 3938 C C . GLU A 1 492 ? -4.678 -13.686 25.129 1.00 76.12 492 GLU A C 1
ATOM 3940 O O . GLU A 1 492 ? -5.147 -12.648 25.603 1.00 76.12 492 GLU A O 1
ATOM 3945 N N . ARG A 1 493 ? -3.362 -13.888 25.039 1.00 73.06 493 ARG A N 1
ATOM 3946 C CA . ARG A 1 493 ? -2.381 -12.904 25.511 1.00 73.06 493 ARG A CA 1
ATOM 3947 C C . ARG A 1 493 ? -2.541 -11.571 24.778 1.00 73.06 493 ARG A C 1
ATOM 3949 O O . ARG A 1 493 ? -2.962 -11.532 23.617 1.00 73.06 493 ARG A O 1
ATOM 3956 N N . GLU A 1 494 ? -2.171 -10.487 25.455 1.00 68.19 494 GLU A N 1
ATOM 3957 C CA . GLU A 1 494 ? -1.981 -9.205 24.783 1.00 68.19 494 GLU A CA 1
ATOM 3958 C C . GLU A 1 494 ? -0.883 -9.335 23.728 1.00 68.19 494 GLU A C 1
ATOM 3960 O O . GLU A 1 494 ? 0.188 -9.904 23.961 1.00 68.19 494 GLU A O 1
ATOM 3965 N N . THR A 1 495 ? -1.189 -8.825 22.541 1.00 67.75 495 THR A N 1
ATOM 3966 C CA . THR A 1 495 ? -0.222 -8.663 21.466 1.00 67.75 495 THR A CA 1
ATOM 3967 C C . THR A 1 495 ? 0.326 -7.247 21.540 1.00 67.75 495 THR A C 1
ATOM 3969 O O . THR A 1 495 ? -0.447 -6.293 21.457 1.00 67.75 495 THR A O 1
ATOM 3972 N N . GLN A 1 496 ? 1.639 -7.102 21.669 1.00 74.38 496 GLN A N 1
ATOM 3973 C CA . GLN A 1 496 ? 2.316 -5.811 21.618 1.00 74.38 496 GLN A CA 1
ATOM 3974 C C . GLN A 1 496 ? 2.857 -5.570 20.208 1.00 74.38 496 GLN A C 1
ATOM 3976 O O . GLN A 1 496 ? 3.377 -6.490 19.576 1.00 74.38 496 GLN A O 1
ATOM 3981 N N . THR A 1 497 ? 2.774 -4.331 19.726 1.00 79.00 497 THR A N 1
ATOM 3982 C CA . THR A 1 497 ? 3.459 -3.913 18.498 1.00 79.00 497 THR A CA 1
ATOM 3983 C C . THR A 1 497 ? 4.972 -3.949 18.711 1.00 79.00 497 THR A C 1
ATOM 3985 O O . THR A 1 497 ? 5.496 -3.191 19.525 1.00 79.00 497 THR A O 1
ATOM 3988 N N . LEU A 1 498 ? 5.667 -4.813 17.971 1.00 83.31 498 LEU A N 1
ATOM 3989 C CA . LEU A 1 498 ? 7.125 -4.948 17.999 1.00 83.31 498 LEU A CA 1
ATOM 3990 C C . LEU A 1 498 ? 7.802 -3.997 17.010 1.00 83.31 498 LEU A C 1
ATOM 3992 O O . LEU A 1 498 ? 8.806 -3.375 17.341 1.00 83.31 498 LEU A O 1
ATOM 3996 N N . ALA A 1 499 ? 7.243 -3.864 15.807 1.00 85.31 499 ALA A N 1
ATOM 3997 C CA . ALA A 1 499 ? 7.774 -2.986 14.773 1.00 85.31 499 ALA A CA 1
ATOM 3998 C C . ALA A 1 499 ? 6.646 -2.431 13.901 1.00 85.31 499 ALA A C 1
ATOM 4000 O O . ALA A 1 499 ? 5.629 -3.093 13.680 1.00 85.31 499 ALA A O 1
ATOM 4001 N N . THR A 1 500 ? 6.820 -1.205 13.408 1.00 92.06 500 THR A N 1
ATOM 4002 C CA . THR A 1 500 ? 5.836 -0.541 12.549 1.00 92.06 500 THR A CA 1
ATOM 4003 C C . THR A 1 500 ? 6.511 0.387 11.548 1.00 92.06 500 THR A C 1
ATOM 4005 O O . THR A 1 500 ? 7.464 1.087 11.886 1.00 92.06 500 THR A O 1
ATOM 4008 N N . ILE A 1 501 ? 5.978 0.452 10.329 1.00 93.56 501 ILE A N 1
ATOM 4009 C CA . ILE A 1 501 ? 6.344 1.466 9.333 1.00 93.56 501 ILE A CA 1
ATOM 4010 C C . ILE A 1 501 ? 5.123 1.823 8.484 1.00 93.56 501 ILE A C 1
ATOM 4012 O O . ILE A 1 501 ? 4.303 0.969 8.156 1.00 93.56 501 ILE A O 1
ATOM 4016 N N . THR A 1 502 ? 4.972 3.097 8.133 1.00 93.19 502 THR A N 1
ATOM 4017 C CA . THR A 1 502 ? 3.963 3.503 7.148 1.00 93.19 502 THR A CA 1
ATOM 4018 C C . THR A 1 502 ? 4.479 3.223 5.740 1.00 93.19 502 THR A C 1
ATOM 4020 O O . THR A 1 502 ? 5.669 3.391 5.476 1.00 93.19 502 THR A O 1
ATOM 4023 N N . ILE A 1 503 ? 3.586 2.875 4.810 1.00 90.50 503 ILE A N 1
ATOM 4024 C CA . ILE A 1 503 ? 3.932 2.713 3.387 1.00 90.50 503 ILE A CA 1
ATOM 4025 C C . ILE A 1 503 ? 4.667 3.954 2.852 1.00 90.50 503 ILE A C 1
ATOM 4027 O O . ILE A 1 503 ? 5.695 3.840 2.187 1.00 90.50 503 ILE A O 1
ATOM 4031 N N . GLN A 1 504 ? 4.209 5.143 3.253 1.00 91.56 504 GLN A N 1
ATOM 4032 C CA . GLN A 1 504 ? 4.847 6.420 2.929 1.00 91.56 504 GLN A CA 1
ATOM 4033 C C . GLN A 1 504 ? 6.326 6.472 3.337 1.00 91.56 504 GLN A C 1
ATOM 4035 O O . GLN A 1 504 ? 7.189 6.808 2.526 1.00 91.56 504 GLN A O 1
ATOM 4040 N N . ASN A 1 505 ? 6.633 6.144 4.596 1.00 94.19 505 ASN A N 1
ATOM 4041 C CA . ASN A 1 505 ? 8.005 6.195 5.097 1.00 94.19 505 ASN A CA 1
ATOM 4042 C C . ASN A 1 505 ? 8.867 5.073 4.519 1.00 94.19 505 ASN A C 1
ATOM 4044 O O . ASN A 1 505 ? 10.046 5.308 4.276 1.00 94.19 505 ASN A O 1
ATOM 4048 N N . TYR A 1 506 ? 8.286 3.900 4.251 1.00 96.50 506 TYR A N 1
ATOM 4049 C CA . TYR A 1 506 ? 8.994 2.804 3.596 1.00 96.50 506 TYR A CA 1
ATOM 4050 C C . TYR A 1 506 ? 9.485 3.213 2.201 1.00 96.50 506 TYR A C 1
ATOM 4052 O O . TYR A 1 506 ? 10.674 3.114 1.904 1.00 96.50 506 TYR A O 1
ATOM 4060 N N . PHE A 1 507 ? 8.611 3.773 1.360 1.00 96.12 507 PHE A N 1
ATOM 4061 C CA . PHE A 1 507 ? 9.005 4.177 0.007 1.00 96.12 507 PHE A CA 1
ATOM 4062 C C . PHE A 1 507 ? 9.956 5.381 -0.036 1.00 96.12 507 PHE A C 1
ATOM 4064 O O . PHE A 1 507 ? 10.717 5.522 -0.992 1.00 96.12 507 PHE A O 1
ATOM 4071 N N . ARG A 1 508 ? 10.003 6.204 1.019 1.00 93.12 508 ARG A N 1
ATOM 4072 C CA . ARG A 1 508 ? 11.011 7.270 1.177 1.00 93.12 508 ARG A CA 1
ATOM 4073 C C . ARG A 1 508 ? 12.428 6.753 1.450 1.00 93.12 508 ARG A C 1
ATOM 4075 O O . ARG A 1 508 ? 13.367 7.543 1.380 1.00 93.12 508 ARG A O 1
ATOM 4082 N N . LEU A 1 509 ? 12.598 5.466 1.768 1.00 94.81 509 LEU A N 1
ATOM 4083 C CA . LEU A 1 509 ? 13.922 4.855 1.928 1.00 94.81 509 LEU A CA 1
ATOM 4084 C C . LEU A 1 509 ? 14.656 4.697 0.593 1.00 94.81 509 LEU A C 1
ATOM 4086 O O . LEU A 1 509 ? 15.887 4.630 0.592 1.00 94.81 509 LEU A O 1
ATOM 4090 N N . TYR A 1 510 ? 13.917 4.633 -0.520 1.00 96.75 510 TYR A N 1
ATOM 4091 C CA . TYR A 1 510 ? 14.493 4.440 -1.843 1.00 96.75 510 TYR A CA 1
ATOM 4092 C C . TYR A 1 510 ? 15.234 5.684 -2.318 1.00 96.75 510 TYR A C 1
ATOM 4094 O O . TYR A 1 510 ? 14.724 6.800 -2.217 1.00 96.75 510 TYR A O 1
ATOM 4102 N N . ASP A 1 511 ? 16.419 5.483 -2.897 1.00 95.25 511 ASP A N 1
ATOM 4103 C CA . ASP A 1 511 ? 17.175 6.571 -3.520 1.00 95.25 511 ASP A CA 1
ATOM 4104 C C . ASP A 1 511 ? 16.357 7.179 -4.673 1.00 95.25 511 ASP A C 1
ATOM 4106 O O . ASP A 1 511 ? 16.306 8.400 -4.843 1.00 95.25 511 ASP A O 1
ATOM 4110 N N . LYS A 1 512 ? 15.666 6.330 -5.438 1.00 96.56 512 LYS A N 1
ATOM 4111 C CA . LYS A 1 512 ? 14.804 6.728 -6.547 1.00 96.56 512 LYS A CA 1
ATOM 4112 C C . LYS A 1 512 ? 13.482 5.965 -6.517 1.00 96.56 512 LYS A C 1
ATOM 4114 O O . LYS A 1 512 ? 13.459 4.743 -6.383 1.00 96.56 512 LYS A O 1
ATOM 4119 N N . LEU A 1 513 ? 12.387 6.693 -6.698 1.00 97.81 513 LEU A N 1
ATOM 4120 C CA . LEU A 1 513 ? 11.028 6.161 -6.742 1.00 97.81 513 LEU A CA 1
ATOM 4121 C C . LEU A 1 513 ? 10.351 6.631 -8.030 1.00 97.81 513 LEU A C 1
ATOM 4123 O O . LEU A 1 513 ? 10.527 7.772 -8.452 1.00 97.81 513 LEU A O 1
ATOM 4127 N N . SER A 1 514 ? 9.598 5.747 -8.666 1.00 98.06 514 SER A N 1
ATOM 4128 C CA . SER A 1 514 ? 8.772 6.054 -9.835 1.00 98.06 514 SER A CA 1
ATOM 4129 C C . SER A 1 514 ? 7.506 5.208 -9.799 1.00 98.06 514 SER A C 1
ATOM 4131 O O . SER A 1 514 ? 7.440 4.223 -9.060 1.00 98.06 514 SER A O 1
ATOM 4133 N N . GLY A 1 515 ? 6.499 5.573 -10.588 1.00 97.12 515 GLY A N 1
ATOM 4134 C CA . GLY A 1 515 ? 5.266 4.797 -10.629 1.00 97.12 515 GLY A CA 1
ATOM 4135 C C . GLY A 1 515 ? 4.481 4.958 -11.917 1.00 97.12 515 GLY A C 1
ATOM 4136 O O . GLY A 1 515 ? 4.683 5.898 -12.681 1.00 97.12 515 GLY A O 1
ATOM 4137 N N . MET A 1 516 ? 3.573 4.031 -12.169 1.00 96.25 516 MET A N 1
ATOM 4138 C CA . MET A 1 516 ? 2.684 4.056 -13.326 1.00 96.25 516 MET A CA 1
ATOM 4139 C C . MET A 1 516 ? 1.260 3.744 -12.895 1.00 96.25 516 MET A C 1
ATOM 4141 O O . MET A 1 516 ? 1.038 3.010 -11.939 1.00 96.25 516 MET A O 1
ATOM 4145 N N . THR A 1 517 ? 0.290 4.333 -13.585 1.00 94.25 517 THR A N 1
ATOM 4146 C CA . THR A 1 517 ? -1.138 4.066 -13.365 1.00 94.25 517 THR A CA 1
ATOM 4147 C C . THR A 1 517 ? -1.949 4.556 -14.565 1.00 94.25 517 THR A C 1
ATOM 4149 O O . THR A 1 517 ? -1.427 5.242 -15.446 1.00 94.25 517 THR A O 1
ATOM 4152 N N . GLY A 1 518 ? -3.223 4.175 -14.626 1.00 91.94 518 GLY A N 1
ATOM 4153 C CA . GLY A 1 518 ? -4.188 4.761 -15.554 1.00 91.94 518 GLY A CA 1
ATOM 4154 C C . GLY A 1 518 ? -4.821 6.069 -15.081 1.00 91.94 518 GLY A C 1
ATOM 4155 O O . GLY A 1 518 ? -5.466 6.721 -15.901 1.00 91.94 518 GLY A O 1
ATOM 4156 N N . THR A 1 519 ? -4.674 6.433 -13.803 1.00 89.69 519 THR A N 1
ATOM 4157 C CA . THR A 1 519 ? -5.515 7.449 -13.142 1.00 89.69 519 THR A CA 1
ATOM 4158 C C . THR A 1 519 ? -4.766 8.272 -12.080 1.00 89.69 519 THR A C 1
ATOM 4160 O O . THR A 1 519 ? -5.223 8.391 -10.951 1.00 89.69 519 THR A O 1
ATOM 4163 N N . ALA A 1 520 ? -3.617 8.874 -12.414 1.00 85.62 520 ALA A N 1
ATOM 4164 C CA . ALA A 1 520 ? -2.825 9.654 -11.447 1.00 85.62 520 ALA A CA 1
ATOM 4165 C C . ALA A 1 520 ? -3.115 11.165 -11.440 1.00 85.62 520 ALA A C 1
ATOM 4167 O O . ALA A 1 520 ? -2.780 11.825 -10.459 1.00 85.62 520 ALA A O 1
ATOM 4168 N N . GLU A 1 521 ? -3.687 11.746 -12.501 1.00 89.00 521 GLU A N 1
ATOM 4169 C CA . GLU A 1 521 ? -3.864 13.201 -12.636 1.00 89.00 521 GLU A CA 1
ATOM 4170 C C . GLU A 1 521 ? -4.729 13.770 -11.501 1.00 89.00 521 GLU A C 1
ATOM 4172 O O . GLU A 1 521 ? -4.492 14.897 -11.064 1.00 89.00 521 GLU A O 1
ATOM 4177 N N . THR A 1 522 ? -5.685 12.990 -10.985 1.00 88.81 522 THR A N 1
ATOM 4178 C CA . THR A 1 522 ? -6.553 13.395 -9.869 1.00 88.81 522 THR A CA 1
ATOM 4179 C C . THR A 1 522 ? -5.799 13.521 -8.548 1.00 88.81 522 THR A C 1
ATOM 4181 O O . THR A 1 522 ? -6.067 14.461 -7.806 1.00 88.81 522 THR A O 1
ATOM 4184 N N . GLU A 1 523 ? -4.815 12.652 -8.299 1.00 90.12 523 GLU A N 1
ATOM 4185 C CA . GLU A 1 523 ? -4.030 12.603 -7.051 1.00 90.12 523 GLU A CA 1
ATOM 4186 C C . GLU A 1 523 ? -2.641 13.262 -7.189 1.00 90.12 523 GLU A C 1
ATOM 4188 O O . GLU A 1 523 ? -1.773 13.136 -6.323 1.00 90.12 523 GLU A O 1
ATOM 4193 N N . ALA A 1 524 ? -2.397 13.990 -8.285 1.00 91.50 524 ALA A N 1
ATOM 4194 C CA . ALA A 1 524 ? -1.086 14.556 -8.612 1.00 91.50 524 ALA A CA 1
ATOM 4195 C C . ALA A 1 524 ? -0.528 15.507 -7.539 1.00 91.50 524 ALA A C 1
ATOM 4197 O O . ALA A 1 524 ? 0.686 15.559 -7.328 1.00 91.50 524 ALA A O 1
ATOM 4198 N N . GLU A 1 525 ? -1.398 16.258 -6.859 1.00 91.31 525 GLU A N 1
ATOM 4199 C CA . GLU A 1 525 ? -0.995 17.150 -5.766 1.00 91.31 525 GLU A CA 1
ATOM 4200 C C . GLU A 1 525 ? -0.486 16.359 -4.551 1.00 91.31 525 GLU A C 1
ATOM 4202 O O . GLU A 1 525 ? 0.546 16.712 -3.974 1.00 91.31 525 GLU A O 1
ATOM 4207 N N . GLU A 1 526 ? -1.149 15.252 -4.209 1.00 91.06 526 GLU A N 1
ATOM 4208 C CA . GLU A 1 526 ? -0.766 14.392 -3.089 1.00 91.06 526 GLU A CA 1
ATOM 4209 C C . GLU A 1 526 ? 0.559 13.667 -3.367 1.00 91.06 526 GLU A C 1
ATOM 4211 O O . GLU A 1 526 ? 1.465 13.678 -2.526 1.00 91.06 526 GLU A O 1
ATOM 4216 N N . PHE A 1 527 ? 0.739 13.134 -4.582 1.00 93.94 527 PHE A N 1
ATOM 4217 C CA . PHE A 1 527 ? 2.007 12.529 -5.005 1.00 93.94 527 PHE A CA 1
ATOM 4218 C C . PHE A 1 527 ? 3.188 13.504 -4.915 1.00 93.94 527 PHE A C 1
ATOM 4220 O O . PHE A 1 527 ? 4.255 13.152 -4.396 1.00 93.94 527 PHE A O 1
ATOM 4227 N N . GLY A 1 528 ? 2.993 14.745 -5.369 1.00 92.00 528 GLY A N 1
ATOM 4228 C CA . GLY A 1 528 ? 4.001 15.796 -5.278 1.00 92.00 528 GLY A CA 1
ATOM 4229 C C . GLY A 1 528 ? 4.327 16.169 -3.830 1.00 92.00 528 GLY A C 1
ATOM 4230 O O . GLY A 1 528 ? 5.498 16.253 -3.463 1.00 92.00 528 GLY A O 1
ATOM 4231 N N . ALA A 1 529 ? 3.310 16.343 -2.983 1.00 91.12 529 ALA A N 1
ATOM 4232 C CA . ALA A 1 529 ? 3.489 16.779 -1.599 1.00 91.12 529 ALA A CA 1
ATOM 4233 C C . ALA A 1 529 ? 4.130 15.710 -0.695 1.00 91.12 529 ALA A C 1
ATOM 4235 O O . ALA A 1 529 ? 4.961 16.035 0.158 1.00 91.12 529 ALA A O 1
ATOM 4236 N N . ILE A 1 530 ? 3.756 14.438 -0.860 1.00 88.88 530 ILE A N 1
ATOM 4237 C CA . ILE A 1 530 ? 4.190 13.356 0.036 1.00 88.88 530 ILE A CA 1
ATOM 4238 C C . ILE A 1 530 ? 5.478 12.695 -0.461 1.00 88.88 530 ILE A C 1
ATOM 4240 O O . ILE A 1 530 ? 6.388 12.442 0.339 1.00 88.88 530 ILE A O 1
ATOM 4244 N N . TYR A 1 531 ? 5.573 12.429 -1.762 1.00 92.25 531 TYR A N 1
ATOM 4245 C CA . TYR A 1 531 ? 6.638 11.612 -2.347 1.00 92.25 531 TYR A CA 1
ATOM 4246 C C . TYR A 1 531 ? 7.570 12.395 -3.275 1.00 92.25 531 TYR A C 1
ATOM 4248 O O . TYR A 1 531 ? 8.560 11.835 -3.739 1.00 92.25 531 TYR A O 1
ATOM 4256 N N . ASN A 1 532 ? 7.287 13.679 -3.533 1.00 93.56 532 ASN A N 1
ATOM 4257 C CA . ASN A 1 532 ? 7.997 14.483 -4.530 1.00 93.56 532 ASN A CA 1
ATOM 4258 C C . ASN A 1 532 ? 7.950 13.836 -5.932 1.00 93.56 532 ASN A C 1
ATOM 4260 O O . ASN A 1 532 ? 8.927 13.875 -6.681 1.00 93.56 532 ASN A O 1
ATOM 4264 N N . LEU A 1 533 ? 6.806 13.223 -6.263 1.00 95.06 533 LEU A N 1
ATOM 4265 C CA . LEU A 1 533 ? 6.550 12.574 -7.546 1.00 95.06 533 LEU A CA 1
ATOM 4266 C C . LEU A 1 533 ? 5.644 13.449 -8.417 1.00 95.06 533 LEU A C 1
ATOM 4268 O O . LEU A 1 533 ? 4.465 13.634 -8.128 1.00 95.06 533 LEU A O 1
ATOM 4272 N N . ASP A 1 534 ? 6.197 13.954 -9.516 1.00 95.69 534 ASP A N 1
ATOM 4273 C CA . ASP A 1 534 ? 5.440 14.668 -10.546 1.00 95.69 534 ASP A CA 1
ATOM 4274 C C . ASP A 1 534 ? 4.677 13.672 -11.437 1.00 95.69 534 ASP A C 1
ATOM 4276 O O . ASP A 1 534 ? 5.265 12.707 -11.927 1.00 95.69 534 ASP A O 1
ATOM 4280 N N . VAL A 1 535 ? 3.401 13.943 -11.726 1.00 96.06 535 VAL A N 1
ATOM 4281 C CA . VAL A 1 535 ? 2.591 13.151 -12.671 1.00 96.06 535 VAL A CA 1
ATOM 4282 C C . VAL A 1 535 ? 2.696 13.723 -14.085 1.00 96.06 535 VAL A C 1
ATOM 4284 O O . VAL A 1 535 ? 2.544 14.930 -14.292 1.00 96.06 535 VAL A O 1
ATOM 4287 N N . THR A 1 536 ? 2.929 12.854 -15.070 1.00 95.88 536 THR A N 1
ATOM 4288 C CA . THR A 1 536 ? 2.897 13.197 -16.498 1.00 95.88 536 THR A CA 1
ATOM 4289 C C . THR A 1 536 ? 1.933 12.280 -17.238 1.00 95.88 536 THR A C 1
ATOM 4291 O O . THR A 1 536 ? 2.087 11.060 -17.216 1.00 95.88 536 THR A O 1
ATOM 4294 N N . VAL A 1 537 ? 0.960 12.880 -17.925 1.00 95.50 537 VAL A N 1
ATOM 4295 C CA . VAL A 1 537 ? -0.033 12.157 -18.732 1.00 95.50 537 VAL A CA 1
ATOM 4296 C C . VAL A 1 537 ? 0.519 11.917 -20.130 1.00 95.50 537 VAL A C 1
ATOM 4298 O O . VAL A 1 537 ? 0.807 12.869 -20.861 1.00 95.50 537 VAL A O 1
ATOM 4301 N N . VAL A 1 538 ? 0.664 10.649 -20.503 1.00 94.31 538 VAL A N 1
ATOM 4302 C CA . VAL A 1 538 ? 1.124 10.247 -21.833 1.00 94.31 538 VAL A CA 1
ATOM 4303 C C . VAL A 1 538 ? -0.088 10.115 -22.763 1.00 94.31 538 VAL A C 1
ATOM 4305 O O . VAL A 1 538 ? -1.101 9.525 -22.375 1.00 94.31 538 VAL A O 1
ATOM 4308 N N . PRO A 1 539 ? -0.030 10.654 -23.994 1.00 92.31 539 PRO A N 1
ATOM 4309 C CA . PRO A 1 539 ? -1.102 10.468 -24.963 1.00 92.31 539 PRO A CA 1
ATOM 4310 C C . PRO A 1 539 ? -1.260 8.989 -25.336 1.00 92.31 539 PRO A C 1
ATOM 4312 O O . PRO A 1 539 ? -0.293 8.231 -25.352 1.00 92.31 539 PRO A O 1
ATOM 4315 N N . THR A 1 540 ? -2.481 8.589 -25.685 1.00 93.31 540 THR A N 1
ATOM 4316 C CA . THR A 1 540 ? -2.750 7.232 -26.172 1.00 93.31 540 THR A CA 1
ATOM 4317 C C . THR A 1 540 ? -2.128 7.011 -27.545 1.00 93.31 540 THR A C 1
ATOM 4319 O O . THR A 1 540 ? -2.122 7.926 -28.376 1.00 93.31 540 THR A O 1
ATOM 4322 N N . HIS A 1 541 ? -1.652 5.793 -27.818 1.00 92.94 541 HIS A N 1
ATOM 4323 C CA . HIS A 1 541 ? -1.106 5.442 -29.133 1.00 92.94 541 HIS A CA 1
ATOM 4324 C C . HIS A 1 541 ? -2.140 5.649 -30.251 1.00 92.94 541 HIS A C 1
ATOM 4326 O O . HIS A 1 541 ? -1.828 6.156 -31.328 1.00 92.94 541 HIS A O 1
ATOM 4332 N N . THR A 1 542 ? -3.397 5.303 -29.967 1.00 91.75 542 THR A N 1
ATOM 4333 C CA . THR A 1 542 ? -4.535 5.492 -30.873 1.00 91.75 542 THR A CA 1
ATOM 4334 C C . THR A 1 542 ? -5.592 6.393 -30.250 1.00 91.75 542 THR A C 1
ATOM 4336 O O . THR A 1 542 ? -5.757 6.422 -29.030 1.00 91.75 542 THR A O 1
ATOM 4339 N N . SER A 1 543 ? -6.346 7.126 -31.071 1.00 91.12 543 SER A N 1
ATOM 4340 C CA . SER A 1 543 ? -7.451 7.955 -30.582 1.00 91.12 543 SER A CA 1
ATOM 4341 C C . SER A 1 543 ? -8.541 7.108 -29.919 1.00 91.12 543 SER A C 1
ATOM 4343 O O . SER A 1 543 ? -9.004 6.118 -30.482 1.00 91.12 543 SER A O 1
ATOM 4345 N N . VAL A 1 544 ? -8.981 7.522 -28.730 1.00 90.06 544 VAL A N 1
ATOM 4346 C CA . VAL A 1 544 ? -10.056 6.842 -27.999 1.00 90.06 544 VAL A CA 1
ATOM 4347 C C . VAL A 1 544 ? -11.396 7.098 -28.689 1.00 90.06 544 VAL A C 1
ATOM 4349 O O . VAL A 1 544 ? -11.833 8.241 -28.784 1.00 90.06 544 VAL A O 1
ATOM 4352 N N . ILE A 1 545 ? -12.054 6.023 -29.128 1.00 94.75 545 ILE A N 1
ATOM 4353 C CA . ILE A 1 545 ? -13.403 6.036 -29.727 1.00 94.75 545 ILE A CA 1
ATOM 4354 C C . ILE A 1 545 ? -14.473 5.437 -28.798 1.00 94.75 545 ILE A C 1
ATOM 4356 O O . ILE A 1 545 ? -15.584 5.145 -29.232 1.00 94.75 545 ILE A O 1
ATOM 4360 N N . ARG A 1 546 ? -14.126 5.193 -27.526 1.00 94.12 546 ARG A N 1
ATOM 4361 C CA . ARG A 1 546 ? -15.047 4.660 -26.516 1.00 94.12 546 ARG A CA 1
ATOM 4362 C C . ARG A 1 546 ? -16.141 5.690 -26.231 1.00 94.12 546 ARG A C 1
ATOM 4364 O O . ARG A 1 546 ? -15.838 6.844 -25.941 1.00 94.12 546 ARG A O 1
ATOM 4371 N N . GLU A 1 547 ? -17.394 5.258 -26.289 1.00 94.31 547 GLU A N 1
ATOM 4372 C CA . GLU A 1 547 ? -18.542 6.080 -25.909 1.00 94.31 547 GLU A CA 1
ATOM 4373 C C . GLU A 1 547 ? -18.813 5.934 -24.408 1.00 94.31 547 GLU A C 1
ATOM 4375 O O . GLU A 1 547 ? -19.379 4.933 -23.964 1.00 94.31 547 GLU A O 1
ATOM 4380 N N . ASP A 1 548 ? -18.416 6.943 -23.635 1.00 93.62 548 ASP A N 1
ATOM 4381 C CA . ASP A 1 548 ? -18.756 7.047 -22.217 1.00 93.62 548 ASP A CA 1
ATOM 4382 C C . ASP A 1 548 ? -20.144 7.690 -22.082 1.00 93.62 548 ASP A C 1
ATOM 4384 O O . ASP A 1 548 ? -20.353 8.833 -22.490 1.00 93.62 548 ASP A O 1
ATOM 4388 N N . ARG A 1 549 ? -21.117 6.926 -21.570 1.00 95.12 549 ARG A N 1
ATOM 4389 C CA . ARG A 1 549 ? -22.501 7.383 -21.358 1.00 95.12 549 ARG A CA 1
ATOM 4390 C C . ARG A 1 549 ? -22.671 7.987 -19.965 1.00 95.12 549 ARG A C 1
ATOM 4392 O O . ARG A 1 549 ? -21.970 7.590 -19.040 1.00 95.12 549 ARG A O 1
ATOM 4399 N N . ASP A 1 550 ? -23.645 8.883 -19.825 1.00 95.38 550 ASP A N 1
ATOM 4400 C CA . ASP A 1 550 ? -23.995 9.494 -18.540 1.00 95.38 550 ASP A CA 1
ATOM 4401 C C . ASP A 1 550 ? -24.496 8.466 -17.512 1.00 95.38 550 ASP A C 1
ATOM 4403 O O . ASP A 1 550 ? -25.131 7.459 -17.853 1.00 95.38 550 ASP A O 1
ATOM 4407 N N . ASP A 1 551 ? -24.268 8.770 -16.234 1.00 96.06 551 ASP A N 1
ATOM 4408 C CA . ASP A 1 551 ? -24.716 7.946 -15.116 1.00 96.06 551 ASP A CA 1
ATOM 4409 C C . ASP A 1 551 ? -26.249 7.857 -15.036 1.00 96.06 551 ASP A C 1
ATOM 4411 O O . ASP A 1 551 ? -26.967 8.861 -15.011 1.00 96.06 551 ASP A O 1
ATOM 4415 N N . LEU A 1 552 ? -26.770 6.632 -14.904 1.00 95.88 552 LEU A N 1
ATOM 4416 C CA . LEU A 1 552 ? -28.197 6.383 -14.686 1.00 95.88 552 LEU A CA 1
ATOM 4417 C C . LEU A 1 552 ? -28.505 6.217 -13.193 1.00 95.88 552 LEU A C 1
ATOM 4419 O O . LEU A 1 552 ? -28.133 5.220 -12.566 1.00 95.88 552 LEU A O 1
ATOM 4423 N N . VAL A 1 553 ? -29.246 7.173 -12.629 1.00 96.38 553 VAL A N 1
ATOM 4424 C CA . VAL A 1 553 ? -29.619 7.194 -11.206 1.00 96.38 553 VAL A CA 1
ATOM 4425 C C . VAL A 1 553 ? -31.052 6.691 -11.009 1.00 96.38 553 VAL A C 1
ATOM 4427 O O . VAL A 1 553 ? -31.988 7.159 -11.652 1.00 96.38 553 VAL A O 1
ATOM 4430 N N . TYR A 1 554 ? -31.236 5.756 -10.073 1.00 96.31 554 TYR A N 1
ATOM 4431 C CA . TYR A 1 554 ? -32.531 5.141 -9.758 1.00 96.31 554 TYR A CA 1
ATOM 4432 C C . TYR A 1 554 ? -32.935 5.411 -8.309 1.00 96.31 554 TYR A C 1
ATOM 4434 O O . TYR A 1 554 ? -32.087 5.478 -7.419 1.00 96.31 554 TYR A O 1
ATOM 4442 N N . LYS A 1 555 ? -34.247 5.494 -8.053 1.00 96.38 555 LYS A N 1
ATOM 4443 C CA . LYS A 1 555 ? -34.798 5.763 -6.716 1.00 96.38 555 LYS A CA 1
ATOM 4444 C C . LYS A 1 555 ? -34.548 4.614 -5.739 1.00 96.38 555 LYS A C 1
ATOM 4446 O O . LYS A 1 555 ? -34.360 4.847 -4.547 1.00 96.38 555 LYS A O 1
ATOM 4451 N N . THR A 1 556 ? -34.556 3.371 -6.221 1.00 97.00 556 THR A N 1
ATOM 4452 C CA . THR A 1 556 ? -34.351 2.183 -5.383 1.00 97.00 556 THR A CA 1
ATOM 4453 C C . THR A 1 556 ? -33.280 1.245 -5.941 1.00 97.00 556 THR A C 1
ATOM 4455 O O . THR A 1 556 ? -33.081 1.132 -7.151 1.00 97.00 556 THR A O 1
ATOM 4458 N N . LYS A 1 557 ? -32.621 0.480 -5.051 1.00 94.12 557 LYS A N 1
ATOM 4459 C CA . LYS A 1 557 ? -31.667 -0.577 -5.446 1.00 94.12 557 LYS A CA 1
ATOM 4460 C C . LYS A 1 557 ? -32.313 -1.617 -6.369 1.00 94.12 557 LYS A C 1
ATOM 4462 O O . LYS A 1 557 ? -31.672 -2.090 -7.300 1.00 94.12 557 LYS A O 1
ATOM 4467 N N . ARG A 1 558 ? -33.584 -1.957 -6.124 1.00 94.31 558 ARG A N 1
ATOM 4468 C CA . ARG A 1 558 ? -34.329 -2.943 -6.917 1.00 94.31 558 ARG A CA 1
ATOM 4469 C C . ARG A 1 558 ? -34.504 -2.490 -8.367 1.00 94.31 558 ARG A C 1
ATOM 4471 O O . ARG A 1 558 ? -34.252 -3.283 -9.267 1.00 94.31 558 ARG A O 1
ATOM 4478 N N . GLU A 1 559 ? -34.912 -1.241 -8.586 1.00 96.75 559 GLU A N 1
ATOM 4479 C CA . GLU A 1 559 ? -35.040 -0.668 -9.934 1.00 96.75 559 GLU A CA 1
ATOM 4480 C C . GLU A 1 559 ? -33.687 -0.631 -10.642 1.00 96.75 559 GLU A C 1
ATOM 4482 O O . GLU A 1 559 ? -33.583 -1.128 -11.761 1.00 96.75 559 GLU A O 1
ATOM 4487 N N . LYS A 1 560 ? -32.640 -0.164 -9.947 1.00 97.44 560 LYS A N 1
ATOM 4488 C CA . LYS A 1 560 ? -31.268 -0.145 -10.470 1.00 97.44 560 LYS A CA 1
ATOM 4489 C C . LYS A 1 560 ? -30.826 -1.520 -10.968 1.00 97.44 560 LYS A C 1
ATOM 4491 O O . LYS A 1 560 ? -30.400 -1.657 -12.107 1.00 97.44 560 LYS A O 1
ATOM 4496 N N . TYR A 1 561 ? -30.921 -2.549 -10.123 1.00 96.69 561 TYR A N 1
ATOM 4497 C CA . TYR A 1 561 ? -30.446 -3.884 -10.490 1.00 96.69 561 TYR A CA 1
ATOM 4498 C C . TYR A 1 561 ? -31.298 -4.524 -11.584 1.00 96.69 561 TYR A C 1
ATOM 4500 O O . TYR A 1 561 ? -30.751 -5.202 -12.446 1.00 96.69 561 TYR A O 1
ATOM 4508 N N . ASN A 1 562 ? -32.610 -4.285 -11.606 1.00 96.38 562 ASN A N 1
ATOM 4509 C CA . ASN A 1 562 ? -33.446 -4.748 -12.712 1.00 96.38 562 ASN A CA 1
ATOM 4510 C C . ASN A 1 562 ? -33.023 -4.114 -14.045 1.00 96.38 562 ASN A C 1
ATOM 4512 O O . ASN A 1 562 ? -32.880 -4.843 -15.023 1.00 96.38 562 ASN A O 1
ATOM 4516 N N . ALA A 1 563 ? -32.767 -2.803 -14.064 1.00 97.31 563 ALA A N 1
ATOM 4517 C CA . ALA A 1 563 ? -32.310 -2.101 -15.260 1.00 97.31 563 ALA A CA 1
ATOM 4518 C C . ALA A 1 563 ? -30.919 -2.570 -15.719 1.00 97.31 563 ALA A C 1
ATOM 4520 O O . ALA A 1 563 ? -30.710 -2.814 -16.903 1.00 97.31 563 ALA A O 1
ATOM 4521 N N . VAL A 1 564 ? -29.988 -2.793 -14.782 1.00 97.00 564 VAL A N 1
ATOM 4522 C CA . VAL A 1 564 ? -28.664 -3.368 -15.081 1.00 97.00 564 VAL A CA 1
ATOM 4523 C C . VAL A 1 564 ? -28.797 -4.745 -15.740 1.00 97.00 564 VAL A C 1
ATOM 4525 O O . VAL A 1 564 ? -28.174 -5.002 -16.765 1.00 97.00 564 VAL A O 1
ATOM 4528 N N . ILE A 1 565 ? -29.632 -5.632 -15.193 1.00 97.00 565 ILE A N 1
ATOM 4529 C CA . ILE A 1 565 ? -29.848 -6.976 -15.754 1.00 97.00 565 ILE A CA 1
ATOM 4530 C C . ILE A 1 565 ? -30.504 -6.914 -17.139 1.00 97.00 565 ILE A C 1
ATOM 4532 O O . ILE A 1 565 ? -30.195 -7.737 -18.002 1.00 97.00 565 ILE A O 1
ATOM 4536 N N . GLU A 1 566 ? -31.405 -5.960 -17.361 1.00 96.62 566 GLU A N 1
ATOM 4537 C CA . GLU A 1 566 ? -32.022 -5.732 -18.666 1.00 96.62 566 GLU A CA 1
ATOM 4538 C C . GLU A 1 566 ? -30.996 -5.277 -19.710 1.00 96.62 566 GLU A C 1
ATOM 4540 O O . GLU A 1 566 ? -30.929 -5.873 -20.787 1.00 96.62 566 GLU A O 1
ATOM 4545 N N . GLU A 1 567 ? -30.134 -4.318 -19.369 1.00 96.56 567 GLU A N 1
ATOM 4546 C CA . GLU A 1 567 ? -29.056 -3.859 -20.251 1.00 96.56 567 GLU A CA 1
ATOM 4547 C C . GLU A 1 567 ? -28.071 -4.992 -20.570 1.00 96.56 567 GLU A 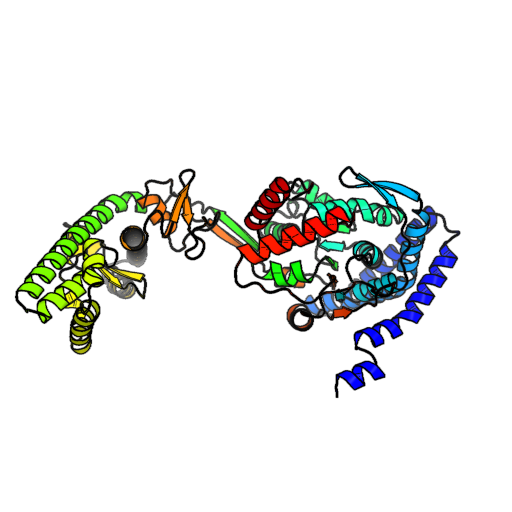C 1
ATOM 4549 O O . GLU A 1 567 ? -27.775 -5.247 -21.739 1.00 96.56 567 GLU A O 1
ATOM 4554 N N . ILE A 1 568 ? -27.642 -5.757 -19.557 1.00 96.81 568 ILE A N 1
ATOM 4555 C CA . ILE A 1 568 ? -26.778 -6.932 -19.755 1.00 96.81 568 ILE A CA 1
ATOM 4556 C C . ILE A 1 568 ? -27.453 -7.939 -20.693 1.00 96.81 568 ILE A C 1
ATOM 4558 O O . ILE A 1 568 ? -26.811 -8.464 -21.602 1.00 96.81 568 ILE A O 1
ATOM 4562 N N . SER A 1 569 ? -28.754 -8.193 -20.520 1.00 95.62 569 SER A N 1
ATOM 4563 C CA . SER A 1 569 ? -29.505 -9.101 -21.392 1.00 95.62 569 SER A CA 1
ATOM 4564 C C . SER A 1 569 ? -29.542 -8.605 -22.839 1.00 95.62 569 SER A C 1
ATOM 4566 O O . SER A 1 569 ? -29.371 -9.402 -23.762 1.00 95.62 569 SER A O 1
ATOM 4568 N N . ASN A 1 570 ? -29.727 -7.302 -23.053 1.00 95.81 570 ASN A N 1
ATOM 4569 C CA . ASN A 1 570 ? -29.749 -6.700 -24.384 1.00 95.81 570 ASN A CA 1
ATOM 4570 C C . ASN A 1 570 ? -28.370 -6.724 -25.057 1.00 95.81 570 ASN A C 1
ATOM 4572 O O . ASN A 1 570 ? -28.279 -7.009 -26.252 1.00 95.81 570 ASN A O 1
ATOM 4576 N N . CYS A 1 571 ? -27.294 -6.476 -24.311 1.00 96.00 571 CYS A N 1
ATOM 4577 C CA . CYS A 1 571 ? -25.921 -6.623 -24.796 1.00 96.00 571 CYS A CA 1
ATOM 4578 C C . CYS A 1 571 ? -25.603 -8.079 -25.155 1.00 96.00 571 CYS A C 1
ATOM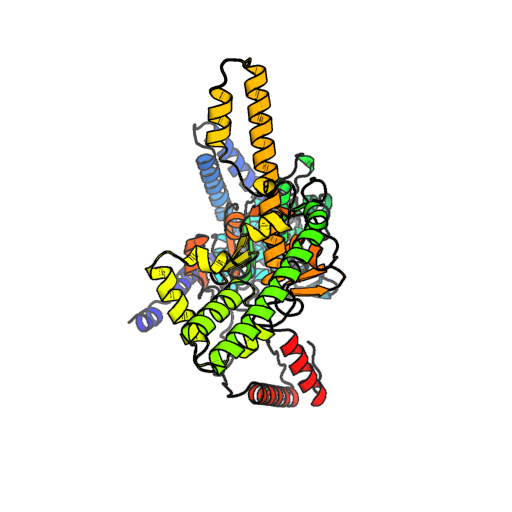 4580 O O . CYS A 1 571 ? -25.137 -8.350 -26.262 1.00 96.00 571 CYS A O 1
ATOM 4582 N N . HIS A 1 572 ? -25.953 -9.022 -24.276 1.00 94.50 572 HIS A N 1
ATOM 4583 C CA . HIS A 1 572 ? -25.726 -10.448 -24.497 1.00 94.50 572 HIS A CA 1
ATOM 4584 C C . HIS A 1 572 ? -26.462 -10.967 -25.742 1.00 94.50 572 HIS A C 1
ATOM 4586 O O . HIS A 1 572 ? -25.869 -11.668 -26.558 1.00 94.50 572 HIS A O 1
ATOM 4592 N N . LYS A 1 573 ? -27.721 -10.553 -25.960 1.00 94.69 573 LYS A N 1
ATOM 4593 C CA . LYS A 1 573 ? -28.486 -10.887 -27.180 1.00 94.69 573 LYS A CA 1
ATOM 4594 C C . LYS A 1 573 ? -27.820 -10.400 -28.469 1.00 94.69 573 LYS A C 1
ATOM 4596 O O . LYS A 1 573 ? -28.003 -11.022 -29.509 1.00 94.69 573 LYS A O 1
ATOM 4601 N N . ARG A 1 574 ? -27.071 -9.293 -28.413 1.00 96.56 574 ARG A N 1
ATOM 4602 C CA . ARG A 1 574 ? -26.318 -8.737 -29.551 1.00 96.56 574 ARG A CA 1
ATOM 4603 C C . ARG A 1 574 ? -24.905 -9.324 -29.679 1.00 96.56 574 ARG A C 1
ATOM 4605 O O . ARG A 1 574 ? -24.168 -8.901 -30.561 1.00 96.56 574 ARG A O 1
ATOM 4612 N N . GLY A 1 575 ? -24.519 -10.263 -28.812 1.00 95.06 575 GLY A N 1
ATOM 4613 C CA . GLY A 1 575 ? -23.177 -10.852 -28.786 1.00 95.06 575 GLY A CA 1
ATOM 4614 C C . GLY A 1 575 ? -22.090 -9.928 -28.225 1.00 95.06 575 GLY A C 1
ATOM 4615 O O . GLY A 1 575 ? -20.909 -10.215 -28.391 1.00 95.06 575 GLY A O 1
ATOM 4616 N N . GLN A 1 576 ? -22.462 -8.821 -27.575 1.00 96.25 576 GLN A N 1
ATOM 4617 C CA . GLN A 1 576 ? -21.512 -7.860 -27.015 1.00 96.25 576 GLN A CA 1
ATOM 4618 C C . GLN A 1 576 ? -20.957 -8.380 -25.673 1.00 96.25 576 GLN A C 1
ATOM 4620 O O . GLN A 1 576 ? -21.755 -8.679 -24.780 1.00 96.25 576 GLN A O 1
ATOM 4625 N N . PRO A 1 577 ? -19.623 -8.463 -25.489 1.00 95.94 577 PRO A N 1
ATOM 4626 C CA . PRO A 1 577 ? -19.018 -8.752 -24.190 1.00 95.94 577 PRO A CA 1
ATOM 4627 C C . PRO A 1 577 ? -19.350 -7.661 -23.168 1.00 95.94 577 PRO A C 1
ATOM 4629 O O . PRO A 1 577 ? -19.377 -6.476 -23.505 1.00 95.94 577 PRO A O 1
ATOM 4632 N N . VAL A 1 578 ? -19.595 -8.054 -21.917 1.00 95.44 578 VAL A N 1
ATOM 4633 C CA . VAL A 1 578 ? -19.972 -7.131 -20.839 1.00 95.44 578 VAL A CA 1
ATOM 4634 C C . VAL A 1 578 ? -19.122 -7.403 -19.605 1.00 95.44 578 VAL A C 1
ATOM 4636 O O . VAL A 1 578 ? -19.031 -8.544 -19.160 1.00 95.44 578 VAL A O 1
ATOM 4639 N N . LEU A 1 579 ? -18.552 -6.341 -19.036 1.00 95.75 579 LEU A N 1
ATOM 4640 C CA . LEU A 1 579 ? -17.921 -6.341 -17.720 1.00 95.75 579 LEU A CA 1
ATOM 4641 C C . LEU A 1 579 ? -18.812 -5.557 -16.751 1.00 95.75 579 LEU A C 1
ATOM 4643 O O . LEU A 1 579 ? -19.254 -4.456 -17.073 1.00 95.75 579 LEU A O 1
ATOM 4647 N N . VAL A 1 580 ? -19.078 -6.121 -15.572 1.00 94.88 580 VAL A N 1
ATOM 4648 C CA . VAL A 1 580 ? -19.910 -5.491 -14.539 1.00 94.88 580 VAL A CA 1
ATOM 4649 C C . VAL A 1 580 ? -19.081 -5.322 -13.274 1.00 94.88 580 VAL A C 1
ATOM 4651 O O . VAL A 1 580 ? -18.782 -6.299 -12.595 1.00 94.88 580 VAL A O 1
ATOM 4654 N N . GLY A 1 581 ? -18.728 -4.079 -12.950 1.00 93.31 581 GLY A N 1
ATOM 4655 C CA . GLY A 1 581 ? -18.062 -3.746 -11.692 1.00 93.31 581 GLY A CA 1
ATOM 4656 C C . GLY A 1 581 ? -19.058 -3.654 -10.536 1.00 93.31 581 GLY A C 1
ATOM 4657 O O . GLY A 1 581 ? -20.111 -3.023 -10.659 1.00 93.31 581 GLY A O 1
ATOM 4658 N N . THR A 1 582 ? -18.731 -4.261 -9.396 1.00 90.00 582 THR A N 1
ATOM 4659 C CA . THR A 1 582 ? -19.467 -4.078 -8.137 1.00 90.00 582 THR A CA 1
ATOM 4660 C C . THR A 1 582 ? -18.503 -3.682 -7.020 1.00 90.00 582 THR A C 1
ATOM 4662 O O . THR A 1 582 ? -17.297 -3.868 -7.132 1.00 90.00 582 THR A O 1
ATOM 4665 N N . ILE A 1 583 ? -19.045 -3.130 -5.934 1.00 84.69 583 ILE A N 1
ATOM 4666 C CA . ILE A 1 583 ? -18.266 -2.694 -4.763 1.00 84.69 583 ILE A CA 1
ATOM 4667 C C . ILE A 1 583 ? -18.197 -3.754 -3.654 1.00 84.69 583 ILE A C 1
ATOM 4669 O O . ILE A 1 583 ? -17.591 -3.516 -2.615 1.00 84.69 583 ILE A O 1
ATOM 4673 N N . SER A 1 584 ? -18.887 -4.891 -3.803 1.00 81.31 584 SER A N 1
ATOM 4674 C CA . SER A 1 584 ? -18.882 -5.942 -2.783 1.00 81.31 584 SER A CA 1
ATOM 4675 C C . SER A 1 584 ? -19.276 -7.307 -3.338 1.00 81.31 584 SER A C 1
ATOM 4677 O O . SER A 1 584 ? -20.124 -7.421 -4.227 1.00 81.31 584 SER A O 1
ATOM 4679 N N . VAL A 1 585 ? -18.721 -8.357 -2.727 1.00 79.75 585 VAL A N 1
ATOM 4680 C CA . VAL A 1 585 ? -19.019 -9.762 -3.053 1.00 79.75 585 VAL A CA 1
ATOM 4681 C C . VAL A 1 585 ? -20.521 -10.050 -2.973 1.00 79.75 585 VAL A C 1
ATOM 4683 O O . VAL A 1 585 ? -21.082 -10.669 -3.869 1.00 79.75 585 VAL A O 1
ATOM 4686 N N . GLU A 1 586 ? -21.211 -9.515 -1.962 1.00 86.50 586 GLU A N 1
ATOM 4687 C CA . GLU A 1 586 ? -22.661 -9.686 -1.791 1.00 86.50 586 GLU A CA 1
ATOM 4688 C C . GLU A 1 586 ? -23.463 -9.146 -2.990 1.00 86.50 586 GLU A C 1
ATOM 4690 O O . GLU A 1 586 ? -24.429 -9.769 -3.442 1.00 86.50 586 GLU A O 1
ATOM 4695 N N . VAL A 1 587 ? -23.061 -7.993 -3.537 1.00 90.62 587 VAL A N 1
ATOM 4696 C CA . VAL A 1 587 ? -23.708 -7.413 -4.721 1.00 90.62 587 VAL A CA 1
ATOM 4697 C C . VAL A 1 587 ? -23.388 -8.244 -5.963 1.00 90.62 587 VAL A C 1
ATOM 4699 O O . VAL A 1 587 ? -24.297 -8.492 -6.758 1.00 90.62 587 VAL A O 1
ATOM 4702 N N . SER A 1 588 ? -22.148 -8.721 -6.109 1.00 89.81 588 SER A N 1
ATOM 4703 C CA . SER A 1 588 ? -21.772 -9.649 -7.183 1.00 89.81 588 SER A CA 1
ATOM 4704 C C . SER A 1 588 ? -22.600 -10.936 -7.146 1.00 89.81 588 SER A C 1
ATOM 4706 O O . SER A 1 588 ? -23.165 -11.334 -8.164 1.00 89.81 588 SER A O 1
ATOM 4708 N N . GLU A 1 589 ? -22.780 -11.550 -5.975 1.00 91.31 589 GLU A N 1
ATOM 4709 C CA . GLU A 1 589 ? -23.607 -12.750 -5.810 1.00 91.31 589 GLU A CA 1
ATOM 4710 C C . GLU A 1 589 ? -25.097 -12.489 -6.065 1.00 91.31 589 GLU A C 1
ATOM 4712 O O . GLU A 1 589 ? -25.806 -13.327 -6.636 1.00 91.31 589 GLU A O 1
ATOM 4717 N N . LEU A 1 590 ? -25.611 -11.331 -5.642 1.00 93.12 590 LEU A N 1
ATOM 4718 C CA . LEU A 1 590 ? -26.979 -10.918 -5.941 1.00 93.12 590 LEU A CA 1
ATOM 4719 C C . LEU A 1 590 ? -27.196 -10.808 -7.456 1.00 93.12 590 LEU A C 1
ATOM 4721 O O . LEU A 1 590 ? -28.136 -11.416 -7.978 1.00 93.12 590 LEU A O 1
ATOM 4725 N N . LEU A 1 591 ? -26.325 -10.077 -8.157 1.00 95.38 591 LEU A N 1
ATOM 4726 C CA . LEU A 1 591 ? -26.394 -9.922 -9.611 1.00 95.38 591 LEU A CA 1
ATOM 4727 C C . LEU A 1 591 ? -26.214 -11.263 -10.323 1.00 95.38 591 LEU A C 1
ATOM 4729 O O . LEU A 1 591 ? -26.991 -11.573 -11.224 1.00 95.38 591 LEU A O 1
ATOM 4733 N N . SER A 1 592 ? -25.291 -12.107 -9.861 1.00 95.56 592 SER A N 1
ATOM 4734 C CA . SER A 1 592 ? -25.102 -13.461 -10.384 1.00 95.56 592 SER A CA 1
ATOM 4735 C C . SER A 1 592 ? -26.383 -14.288 -10.305 1.00 95.56 592 SER A C 1
ATOM 4737 O O . SER A 1 592 ? -26.828 -14.856 -11.304 1.00 95.56 592 SER A O 1
ATOM 4739 N N . ARG A 1 593 ? -27.061 -14.305 -9.150 1.00 96.44 593 ARG A N 1
ATOM 4740 C CA . ARG A 1 593 ? -28.353 -14.999 -9.003 1.00 96.44 593 ARG A CA 1
ATOM 4741 C C . ARG A 1 593 ? -29.416 -14.442 -9.952 1.00 96.44 593 ARG A C 1
ATOM 4743 O O . ARG A 1 593 ? -30.202 -15.216 -10.501 1.00 96.44 593 ARG A O 1
ATOM 4750 N N . MET A 1 594 ? -29.452 -13.126 -10.159 1.00 96.75 594 MET A N 1
ATOM 4751 C CA . MET A 1 594 ? -30.383 -12.494 -11.099 1.00 96.75 594 MET A CA 1
ATOM 4752 C C . MET A 1 594 ? -30.081 -12.873 -12.558 1.00 96.75 594 MET A C 1
ATOM 4754 O O . MET A 1 594 ? -31.013 -13.191 -13.299 1.00 96.75 594 MET A O 1
ATOM 4758 N N . LEU A 1 595 ? -28.805 -12.924 -12.950 1.00 96.62 595 LEU A N 1
ATOM 4759 C CA . LEU A 1 595 ? -28.362 -13.360 -14.279 1.00 96.62 595 LEU A CA 1
ATOM 4760 C C . LEU A 1 595 ? -28.649 -14.850 -14.520 1.00 96.62 595 LEU A C 1
ATOM 4762 O O . LEU A 1 595 ? -29.194 -15.199 -15.569 1.00 96.62 595 LEU A O 1
ATOM 4766 N N . LYS A 1 596 ? -28.394 -15.723 -13.529 1.00 96.12 596 LYS A N 1
ATOM 4767 C CA . LYS A 1 596 ? -28.727 -17.162 -13.603 1.00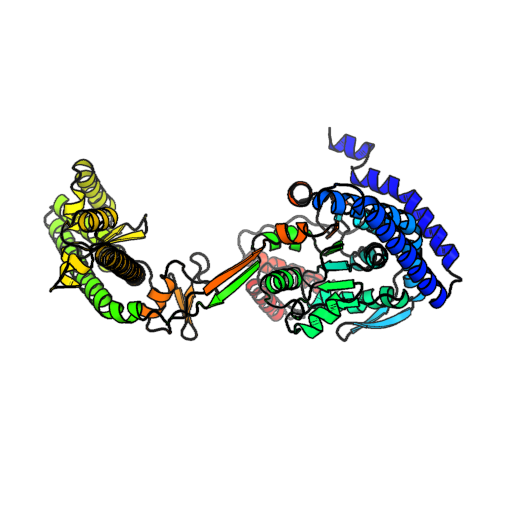 96.12 596 LYS A CA 1
ATOM 4768 C C . LYS A 1 596 ? -30.221 -17.380 -13.844 1.00 96.12 596 LYS A C 1
ATOM 4770 O O . LYS A 1 596 ? -30.590 -18.180 -14.697 1.00 96.12 596 LYS A O 1
ATOM 4775 N N . ARG A 1 597 ? -31.096 -16.624 -13.166 1.00 94.88 597 ARG A N 1
ATOM 4776 C CA . ARG A 1 597 ? -32.559 -16.682 -13.388 1.00 94.88 597 ARG A CA 1
ATOM 4777 C C . ARG A 1 597 ? -32.977 -16.276 -14.804 1.00 94.88 597 ARG A C 1
ATOM 4779 O O . ARG A 1 597 ? -34.036 -16.695 -15.258 1.00 94.88 597 ARG A O 1
ATOM 4786 N N . LYS A 1 598 ? -32.176 -15.457 -15.487 1.00 92.56 598 LYS A N 1
ATOM 4787 C CA . LYS A 1 598 ? -32.381 -15.052 -16.885 1.00 92.56 598 LYS A CA 1
ATOM 4788 C C . LYS A 1 598 ? -31.689 -15.982 -17.890 1.00 92.56 598 LYS A C 1
ATOM 4790 O O . LYS A 1 598 ? -31.805 -15.737 -19.085 1.00 92.56 598 LYS A O 1
ATOM 4795 N N . GLY A 1 599 ? -30.996 -17.025 -17.426 1.00 92.88 599 GLY A N 1
ATOM 4796 C CA . GLY A 1 599 ? -30.274 -17.970 -18.280 1.00 92.88 599 GLY A CA 1
ATOM 4797 C C . GLY A 1 599 ? -29.028 -17.384 -18.950 1.00 92.88 599 GLY A C 1
ATOM 4798 O O . GLY A 1 599 ? -28.593 -17.910 -19.967 1.00 92.88 599 GLY A O 1
ATOM 4799 N N . ILE A 1 600 ? -28.467 -16.293 -18.417 1.00 94.25 600 ILE A N 1
ATOM 4800 C CA . ILE A 1 600 ? -27.274 -15.648 -18.981 1.00 94.25 600 ILE A CA 1
ATOM 4801 C C . ILE A 1 600 ? -26.029 -16.299 -18.374 1.00 94.25 600 ILE A C 1
ATOM 4803 O O . ILE A 1 600 ? -25.841 -16.261 -17.155 1.00 94.25 600 ILE A O 1
ATOM 4807 N N . LEU A 1 601 ? -25.179 -16.884 -19.221 1.00 92.69 601 LEU A N 1
ATOM 4808 C CA . LEU A 1 601 ? -23.879 -17.430 -18.824 1.00 92.69 601 LEU A CA 1
ATOM 4809 C C . LEU A 1 601 ? -22.929 -16.288 -18.439 1.00 92.69 601 LEU A C 1
ATOM 4811 O O . LEU A 1 601 ? -22.826 -15.298 -19.159 1.00 92.69 601 LEU A O 1
ATOM 4815 N N . HIS A 1 602 ? -22.263 -16.417 -17.294 1.00 94.31 602 HIS A N 1
ATOM 4816 C CA . HIS A 1 602 ? -21.343 -15.412 -16.761 1.00 94.31 602 HIS A CA 1
ATOM 4817 C C . HIS A 1 602 ? -20.370 -16.044 -15.762 1.00 94.31 602 HIS A C 1
ATOM 4819 O O . HIS A 1 602 ? -20.661 -17.103 -15.200 1.00 94.31 602 HIS A O 1
ATOM 4825 N N . ASN A 1 603 ? -19.270 -15.336 -15.505 1.00 92.06 603 ASN A N 1
ATOM 4826 C CA . ASN A 1 603 ? -18.306 -15.625 -14.446 1.00 92.06 603 ASN A CA 1
ATOM 4827 C C . ASN A 1 603 ? -18.372 -14.504 -13.401 1.00 92.06 603 ASN A C 1
ATOM 4829 O O . ASN A 1 603 ? -18.684 -13.364 -13.755 1.00 92.06 603 ASN A O 1
ATOM 4833 N N . VAL A 1 604 ? -18.134 -14.845 -12.134 1.00 83.75 604 VAL A N 1
ATOM 4834 C CA . VAL A 1 604 ? -18.096 -13.908 -11.000 1.00 83.75 604 VAL A CA 1
ATOM 4835 C C . VAL A 1 604 ? -16.717 -13.950 -10.388 1.00 83.75 604 VAL A C 1
ATOM 4837 O O . VAL A 1 604 ? -16.242 -15.091 -10.191 1.00 83.75 604 VAL A O 1
#

Secondary structure (DSSP, 8-state):
-HHHHHHHH--HHHHHHHHHHHHHHHHHHHHHHHTT--HHHHHHHHHHHHHHHHHHHHHHHHHHHTS---HHHHHHHHHHHHHHHHHHTHHHHHHHHHHHHHHTTT-EEEETTEEEE------HHHHHHHHHHHTT-EEE--TTS-HHHHHHHHHHHHHTTSS-EEEEESSHHHHHHHHHHTHHHHHHTT--EEE--TT--HHHHHHHHHSSEEEEEHHHHHHHHHHHHH-SSGGG-------EEEEETHHIIIIIGGGS-EEEEEE--SPP-THHHHHHHHHHHHHHHHHHHHHHHHHHHHHHHHTT-HHHHHHHHHHHHHH-TT-HHHHHHHTSTTHHHHHHHHHHHHHHTT-HHHHHHTSSEEEETTTTEEEE-HHHHHHH-TT-GGGGS---HHHHHHHHHT-TT--HHHHHHHHHHHHHHHHHHHHHHHHHHHHHHHHHT--BTTTEEEETTEEEEEPTTT--EETT---TTTHHHHHHHHHT---PPPEEEEEEE-HHHHHTTSSEEEEEES--GGGHHHHHHHH---EEEPPPSS------PPP---SSHHHHHHHHHHHHHHHHHTT-------SSHHHHHHHHHHHHHTT-----

Sequence (604 aa):
MQTILKKVFGSKSDREIKTLLPIVDEINQIAETLSSKSEVELVSRAQEIRKEIISARESAEQELQEKNLTEKELKKLLQKTEQSTVDEYMREAFAMVKETCRHLMGHSWQMTGQTTEWNMIPYDVQIAGAIILHRGKITEMKTGEGKTLVATMPIFLNALTGRGVHIITVNDYLAQRDAEWMGEVYKKLGLTVGYLQNSMDNNQRREAYNCDITYGTNTEFGFDYLRDNMSLAAEDLVQRGHAFAVVDEVDSVLIDEARTPLIISGSVDAPVDNTFQDLKPLIQNLVRKQNSLVSEFVKQAESYLKENKEQDAGLKLLQANRGMPKNRQFRKIFQESGMIKLAHNVESSYLRDKQMHKVDEDLYFSIDEKSHIIDITEKGRQLLAPNNPETFVIPDLGELLNDIDSQIDLTPNQIAKEKEKAHQLHAERSGKIHNINQLLRAYTLYEKDVEYVIQDGKVMIVDEFTGRALPGRRYSEGLHQALEAKENVTIERETQTLATITIQNYFRLYDKLSGMTGTAETEAEEFGAIYNLDVTVVPTHTSVIREDRDDLVYKTKREKYNAVIEEISNCHKRGQPVLVGTISVEVSELLSRMLKRKGILHNV

pLDDT: mean 90.39, std 8.75, range [43.47, 98.81]

Radius of gyration: 34.73 Å; chains: 1; bounding box: 87×54×100 Å

Foldseek 3Di:
DVVVCCVVPNDPQVVLLVVCLVLLVLLVVLLVVCLVPDLVRLLVVLLVLLVVLQVQLVVLLVVCVVDPDDPVVSVLSSLVRSLVSLVVCLSVLLSSLLNLLVVQAQPWDDFPRDIDRRHDGDDSLLCSQLVQQLVQFEEADAPPLCVLSSVLSSLLSLLSPQQEEEEADAAQSCQRRSCVVSVVSNVSSVFFAAEDDPPDDLVNLLVRQSTSYYYYHLLRLQVLVQVQVVDPDPVSRRHRFFAEYEYEACCCQVPVVLVDWHFDWDFDPDDDPCLLLVCLVLLVVQLVVLLVQLVVLLVQLVVCVVVVVLLSSLLSLLLSCFSFVPRPSSVVVCPDPCNVVSVVVNVVVCVVVVNVVVSCQSHQWTADPVVRDIGGHLNVLCSSPVPCSCLLPQDDLVVQLVVLVPDPPDDPVRSVVSNVVSVVSNVVNVVSNLSSSLLNCLSRVDDEQAQWHADPLATFGADNPPRDTDPPDADPSCNRQSNSSNVVGPRDGDIDGPDIDRSLVSNVRYPGYYYYHNDCPVVQVVCCVRVVHHYRYRDRPDDDPDDDDDDDDDPDPVVVLVVVLVVVVVCVVVVHDDDDDDPDPVVVVVSVVVCVVVVHDDDD